Protein AF-A0A3A5VAP5-F1 (afdb_monomer_lite)

pLDDT: mean 75.83, std 18.58, range [23.97, 96.25]

Foldseek 3Di:
DDFDDDDQDAPDEDQALLQWDWDFDPFKIKIWGDDDDPVLVVVLVVLLVVLVVLLVQLVVLLVVLVVLLVCCVPDVCPPAPDDWDAALQGQTWAWDDKDKDWFDFWWDDDQKIWTHHPPDIWIKGWDDDPQWIWIWIQDPVRQIDIFIWGFPVSADSNDFLVSLEDAPVVVVDDPCRVVGGPPPDTDIDTDQQWPPNQTWTWTHYNDRPQKTWTWGTHSTMIMTTITHRPPRCHVVSNVVSVVSSVVSVVSVVVSDLSQMWMWMQGDVQRKIKTASPDPPDPRGIDMFGQWDLQQWEKEWDWDWDWDQDDDDDRDIDIDIFIFIWIWTDTPNDIRTHYTHGDDYDDFVPRPSQVSSCVSSVHPTHHYDYDPDPPDDDDPDPPDDDDDDDDDDDDDYDDDDDD

Sequence (402 aa):
MLRPTKPQGTLFQVHGSDELQVVSSPDRVVIKGSSFAWGDVLFFLPFVAFGLLFIGVGLGGSAVGAYEWWMAGEEHCISSDDEPLFTGDGTAHCLDYNSERTFERLEASEDRFRYSNGDVINHFRWSAEGEYIVVAEIQQDGYVNCEFYRLASTLPAAWSTEDLTYPYIWSASPSWCSDAGLGNDEEFTSTESAPFDGERLYRVFDSNYGDVYYLEFTNTTVTDRSYLVDANDGLMGVLFPLIFSGAGVFLLRAVGDFRNFQLTLNRPSNSIQWHKAFAGTRFSGWNWEDADLNTFKVKRTSEEVWYSGHHDDDSGYYETRWGDRLSVDVGGAEQALVFFIGPSLNVHQDPFLVDLAQALGIDAVVRIESEGEHKMPPVVSEDEKSKGDDTTHSFWSIDGAE

Radius of gyration: 39.45 Å; chains: 1; bounding box: 74×73×101 Å

Secondary structure (DSSP, 8-state):
--PPPPP-S-SEEES-GGGEEEEE-SSEEEEEESP--HHHHHHHHHHHHHHHHHHHHHHHHHHHHHHHHHHTTT-S-SS--SPPEEPTT--EEEEEEEEEEE-SEEEE-SSEEEEEETTEEEEEEEEEETTEEEEEEE-TTS-EEEEEEEEGGGS-TT--GGGGB-TTGGGG--THHHH----TT---EE--SPGGGG-EEEE-BSS--S-EEEEEE-SSEEEEEEEE----SHHHHHHHHHHHHHHHHHHHHHS---SPPEEEEETTTTEEEEE---TT-TTSEEEE-SEEEEEEEEEEEEEEEEEPPSSS----EEEEEEEEEEEEEETTEEEEEEEEESSPP-TTT-HHHHHHHHHHT-S-PEEE--S----PPP---S--------------------

Structure (mmCIF, N/CA/C/O backbone):
data_AF-A0A3A5VAP5-F1
#
_entry.id   AF-A0A3A5VAP5-F1
#
loop_
_atom_site.group_PDB
_atom_site.id
_atom_site.type_symbol
_atom_site.label_atom_id
_atom_site.label_alt_id
_atom_site.label_comp_id
_atom_site.label_asym_id
_atom_site.label_entity_id
_atom_site.label_seq_id
_atom_site.pdbx_PDB_ins_code
_atom_site.Cartn_x
_atom_site.Cartn_y
_atom_site.Cartn_z
_atom_site.occupancy
_atom_site.B_iso_or_equiv
_atom_site.auth_seq_id
_atom_site.auth_comp_id
_atom_site.auth_asym_id
_atom_site.auth_atom_id
_atom_site.pdbx_PDB_model_num
ATOM 1 N N . MET A 1 1 ? 1.028 -14.780 -26.964 1.00 43.41 1 MET A N 1
ATOM 2 C CA . MET A 1 1 ? 2.430 -14.312 -26.896 1.00 43.41 1 MET A CA 1
ATOM 3 C C . MET A 1 1 ? 2.576 -13.181 -27.906 1.00 43.41 1 MET A C 1
ATOM 5 O O . MET A 1 1 ? 2.556 -13.450 -29.097 1.00 43.41 1 MET A O 1
ATOM 9 N N . LEU A 1 2 ? 2.586 -11.926 -27.451 1.00 40.84 2 LEU A N 1
ATOM 10 C CA . LEU A 1 2 ? 2.709 -10.749 -28.318 1.00 40.84 2 LEU A CA 1
ATOM 11 C C . LEU A 1 2 ? 4.197 -10.526 -28.607 1.00 40.84 2 LEU A C 1
ATOM 13 O O . LEU A 1 2 ? 4.959 -10.219 -27.694 1.00 40.84 2 LEU A O 1
ATOM 17 N N . ARG A 1 3 ? 4.631 -10.733 -29.852 1.00 49.75 3 ARG A N 1
ATOM 18 C CA . ARG A 1 3 ? 5.928 -10.235 -30.318 1.00 49.75 3 ARG A CA 1
ATOM 19 C C . ARG A 1 3 ? 5.634 -8.891 -30.981 1.00 49.75 3 ARG A C 1
ATOM 21 O O . ARG A 1 3 ? 4.828 -8.891 -31.911 1.00 49.75 3 ARG A O 1
ATOM 28 N N . PRO A 1 4 ? 6.202 -7.772 -30.506 1.00 58.94 4 PRO A N 1
ATOM 29 C CA . PRO A 1 4 ? 6.000 -6.498 -31.177 1.00 58.94 4 PRO A CA 1
ATOM 30 C C . PRO A 1 4 ? 6.453 -6.604 -32.643 1.00 58.94 4 PRO A C 1
ATOM 32 O O . PRO A 1 4 ? 7.238 -7.485 -33.012 1.00 58.94 4 PRO A O 1
ATOM 35 N N . THR A 1 5 ? 5.927 -5.750 -33.505 1.00 67.25 5 THR A N 1
ATOM 36 C CA . THR A 1 5 ? 6.398 -5.659 -34.888 1.00 67.25 5 THR A CA 1
ATOM 37 C C . THR A 1 5 ? 7.769 -4.989 -34.922 1.00 67.25 5 THR A C 1
ATOM 39 O O . THR A 1 5 ? 8.044 -4.105 -34.110 1.00 67.25 5 THR A O 1
ATOM 42 N N . LYS A 1 6 ? 8.629 -5.395 -35.869 1.00 76.50 6 LYS A N 1
ATOM 43 C CA . LYS A 1 6 ? 9.883 -4.675 -36.137 1.00 76.50 6 LYS A CA 1
ATOM 44 C C . LYS A 1 6 ? 9.560 -3.196 -36.414 1.00 76.50 6 LYS A C 1
ATOM 46 O O . LYS A 1 6 ? 8.587 -2.937 -37.128 1.00 76.50 6 LYS A O 1
ATOM 51 N N . PRO A 1 7 ? 10.330 -2.244 -35.865 1.00 75.56 7 PRO A N 1
ATOM 52 C CA . PRO A 1 7 ? 10.096 -0.828 -36.104 1.00 75.56 7 PRO A CA 1
ATOM 53 C C . PRO A 1 7 ? 10.313 -0.512 -37.586 1.00 75.56 7 PRO A C 1
ATOM 55 O O . PRO A 1 7 ? 11.296 -0.947 -38.177 1.00 75.56 7 PRO A O 1
ATOM 58 N N . GLN A 1 8 ? 9.374 0.228 -38.174 1.00 71.75 8 GLN A N 1
ATOM 59 C CA . GLN A 1 8 ? 9.443 0.677 -39.571 1.00 71.75 8 GLN A CA 1
ATOM 60 C C . GLN A 1 8 ? 10.010 2.102 -39.707 1.00 71.75 8 GLN A C 1
ATOM 62 O O . GLN A 1 8 ? 10.369 2.514 -40.804 1.00 71.75 8 GLN A O 1
ATOM 67 N N . GLY A 1 9 ? 10.086 2.851 -38.601 1.00 78.81 9 GLY A N 1
ATOM 68 C CA . GLY A 1 9 ? 10.675 4.190 -38.543 1.00 78.81 9 GLY A CA 1
ATOM 69 C C . GLY A 1 9 ? 12.148 4.181 -38.133 1.00 78.81 9 GLY A C 1
ATOM 70 O O . GLY A 1 9 ? 12.756 3.123 -37.958 1.00 78.81 9 GLY A O 1
ATOM 71 N N . THR A 1 10 ? 12.706 5.379 -37.965 1.00 82.12 10 THR A N 1
ATOM 72 C CA . THR A 1 10 ? 14.069 5.594 -37.470 1.00 82.12 10 THR A CA 1
ATOM 73 C C . THR A 1 10 ? 14.274 4.924 -36.109 1.00 82.12 10 THR A C 1
ATOM 75 O O . THR A 1 10 ? 13.439 5.053 -35.215 1.00 82.12 10 THR A O 1
ATOM 78 N N . LEU A 1 11 ? 15.390 4.204 -35.940 1.00 81.19 11 LEU A N 1
ATOM 79 C CA . LEU A 1 11 ? 15.678 3.473 -34.700 1.00 81.19 11 LEU A CA 1
ATOM 80 C C . LEU A 1 11 ? 16.108 4.390 -33.550 1.00 81.19 11 LEU A C 1
ATOM 82 O O . LEU A 1 11 ? 15.848 4.059 -32.394 1.00 81.19 11 LEU A O 1
ATOM 86 N N . PHE A 1 12 ? 16.776 5.508 -33.844 1.00 80.50 12 PHE A N 1
ATOM 87 C CA . PHE A 1 12 ? 17.117 6.534 -32.856 1.00 80.50 12 PHE A CA 1
ATOM 88 C C . PHE A 1 12 ? 17.338 7.920 -33.483 1.00 80.50 12 PHE A C 1
ATOM 90 O O . PHE A 1 12 ? 17.733 8.045 -34.644 1.00 80.50 12 PHE A O 1
ATOM 97 N N . GLN A 1 13 ? 17.081 8.958 -32.688 1.00 83.94 13 GLN A N 1
ATOM 98 C CA . GLN A 1 13 ? 17.232 10.371 -33.043 1.00 83.94 13 GLN A CA 1
ATOM 99 C C . GLN A 1 13 ? 18.376 10.970 -32.214 1.00 83.94 13 GLN A C 1
ATOM 101 O O . GLN A 1 13 ? 18.494 10.649 -31.032 1.00 83.94 13 GLN A O 1
ATOM 106 N N . VAL A 1 14 ? 19.218 11.798 -32.831 1.00 84.94 14 VAL A N 1
ATOM 107 C CA . VAL A 1 14 ? 20.373 12.460 -32.192 1.00 84.94 14 VAL A CA 1
ATOM 108 C C . VAL A 1 14 ? 20.448 13.922 -32.623 1.00 84.94 14 VAL A C 1
ATOM 110 O O . VAL A 1 14 ? 20.036 14.251 -33.739 1.00 84.94 14 VAL A O 1
ATOM 113 N N . HIS A 1 15 ? 20.975 14.803 -31.769 1.00 82.44 15 HIS A N 1
ATOM 114 C CA . HIS A 1 15 ? 21.126 16.228 -32.108 1.00 82.44 15 HIS A CA 1
ATOM 115 C C . HIS A 1 15 ? 22.382 16.521 -32.934 1.00 82.44 15 HIS A C 1
ATOM 117 O O . HIS A 1 15 ? 22.456 17.552 -33.602 1.00 82.44 15 HIS A O 1
ATOM 123 N N . GLY A 1 16 ? 23.348 15.605 -32.929 1.00 80.81 16 GLY A N 1
ATOM 124 C CA . GLY A 1 16 ? 24.599 15.738 -33.659 1.00 80.81 16 GLY A CA 1
ATOM 125 C C . GLY A 1 16 ? 25.236 14.386 -33.953 1.00 80.81 16 GLY A C 1
ATOM 126 O O . GLY A 1 16 ? 24.909 13.367 -33.346 1.00 80.81 16 GLY A O 1
ATOM 127 N N . SER A 1 17 ? 26.132 14.355 -34.936 1.00 83.44 17 SER A N 1
ATOM 128 C CA . SER A 1 17 ? 26.886 13.150 -35.292 1.00 83.44 17 SER A CA 1
ATOM 129 C C . SER A 1 17 ? 27.997 12.823 -34.285 1.00 83.44 17 SER A C 1
ATOM 131 O O . SER A 1 17 ? 28.418 11.674 -34.178 1.00 83.44 17 SER A O 1
ATOM 133 N N . ASP A 1 18 ? 28.413 13.807 -33.489 1.00 80.88 18 ASP A N 1
ATOM 134 C CA . ASP A 1 18 ? 29.345 13.704 -32.362 1.00 80.88 18 ASP A CA 1
ATOM 135 C C . ASP A 1 18 ? 28.763 12.953 -31.150 1.00 80.88 18 ASP A C 1
ATOM 137 O O . ASP A 1 18 ? 29.506 12.440 -30.304 1.00 80.88 18 ASP A O 1
ATOM 141 N N . GLU A 1 19 ? 27.440 12.790 -31.103 1.00 80.00 19 GLU A N 1
ATOM 142 C CA . GLU A 1 19 ? 26.751 11.915 -30.149 1.00 80.00 19 GLU A CA 1
ATOM 143 C C . GLU A 1 19 ? 26.947 10.424 -30.466 1.00 80.00 19 GLU A C 1
ATOM 145 O O . GLU A 1 19 ? 26.514 9.567 -29.697 1.00 80.00 19 GLU A O 1
ATOM 150 N N . LEU A 1 20 ? 27.607 10.077 -31.579 1.00 85.12 20 LEU A N 1
ATOM 151 C CA . LEU A 1 20 ? 27.824 8.701 -32.021 1.00 85.12 20 LEU A CA 1
ATOM 152 C C . LEU A 1 20 ? 29.306 8.345 -32.112 1.00 85.12 20 LEU A C 1
ATOM 154 O O . LEU A 1 20 ? 30.161 9.151 -32.461 1.00 85.12 20 LEU A O 1
ATOM 158 N N . GLN A 1 21 ? 29.607 7.078 -31.843 1.00 86.88 21 GLN A N 1
ATOM 159 C CA . GLN A 1 21 ? 30.927 6.491 -32.048 1.00 86.88 21 GLN A CA 1
ATOM 160 C C . GLN A 1 21 ? 30.824 5.214 -32.870 1.00 86.88 21 GLN A C 1
ATOM 162 O O . GLN A 1 21 ? 29.978 4.352 -32.604 1.00 86.88 21 GLN A O 1
ATOM 167 N N . VAL A 1 22 ? 31.747 5.070 -33.820 1.00 88.06 22 VAL A N 1
ATOM 168 C CA . VAL A 1 22 ? 31.924 3.863 -34.627 1.00 88.06 22 VAL A CA 1
ATOM 169 C C . VAL A 1 22 ? 33.069 3.039 -34.044 1.00 88.06 22 VAL A C 1
ATOM 171 O O . VAL A 1 22 ? 34.197 3.502 -33.912 1.00 88.06 22 VAL A O 1
ATOM 174 N N . VAL A 1 23 ? 32.789 1.785 -33.699 1.00 86.56 23 VAL A N 1
ATOM 175 C CA . VAL A 1 23 ? 33.789 0.807 -33.265 1.00 86.56 23 VAL A CA 1
ATOM 176 C C . VAL A 1 23 ? 33.834 -0.311 -34.294 1.00 86.56 23 VAL A C 1
ATOM 178 O O . VAL A 1 23 ? 32.895 -1.096 -34.421 1.00 86.56 23 VAL A O 1
ATOM 181 N N . SER A 1 24 ? 34.932 -0.387 -35.040 1.00 87.38 24 SER A N 1
ATOM 182 C CA . SER A 1 24 ? 35.129 -1.403 -36.074 1.00 87.38 24 SER A CA 1
ATOM 183 C C . SER A 1 24 ? 35.936 -2.588 -35.545 1.00 87.38 24 SER A C 1
ATOM 185 O O . SER A 1 24 ? 36.912 -2.431 -34.813 1.00 87.38 24 SER A O 1
ATOM 187 N N . SER A 1 25 ? 35.539 -3.789 -35.947 1.00 86.94 25 SER A N 1
ATOM 188 C CA . SER A 1 25 ? 36.269 -5.043 -35.745 1.00 86.94 25 SER A CA 1
ATOM 189 C C . SER A 1 25 ? 36.248 -5.859 -37.048 1.00 86.94 25 SER A C 1
ATOM 191 O O . SER A 1 25 ? 35.543 -5.471 -37.983 1.00 86.94 25 SER A O 1
ATOM 193 N N . PRO A 1 26 ? 37.035 -6.943 -37.192 1.00 83.12 26 PRO A N 1
ATOM 194 C CA . PRO A 1 26 ? 37.157 -7.665 -38.466 1.00 83.12 26 PRO A CA 1
ATOM 195 C C . PRO A 1 26 ? 35.832 -8.218 -39.017 1.00 83.12 26 PRO A C 1
ATOM 197 O O . PRO A 1 26 ? 35.635 -8.271 -40.228 1.00 83.12 26 PRO A O 1
ATOM 200 N N . ASP A 1 27 ? 34.907 -8.580 -38.138 1.00 86.94 27 ASP A N 1
ATOM 201 C CA . ASP A 1 27 ? 33.638 -9.242 -38.442 1.00 86.94 27 ASP A CA 1
ATOM 202 C C . ASP A 1 27 ? 32.409 -8.331 -38.288 1.00 86.94 27 ASP A C 1
ATOM 204 O O . ASP A 1 27 ? 31.347 -8.622 -38.841 1.00 86.94 27 ASP A O 1
ATOM 208 N N . ARG A 1 28 ? 32.532 -7.205 -37.580 1.00 89.56 28 ARG A N 1
ATOM 209 C CA . ARG A 1 28 ? 31.395 -6.316 -37.303 1.00 89.56 28 ARG A CA 1
ATOM 210 C C . ARG A 1 28 ? 31.787 -4.857 -37.113 1.00 89.56 28 ARG A C 1
ATOM 212 O O . ARG A 1 28 ? 32.888 -4.549 -36.651 1.00 89.56 28 ARG A O 1
ATOM 219 N N . VAL A 1 29 ? 30.838 -3.973 -37.399 1.00 89.25 29 VAL A N 1
ATOM 220 C CA . VAL A 1 29 ? 30.882 -2.541 -37.075 1.00 89.25 29 VAL A CA 1
ATOM 221 C C . VAL A 1 29 ? 29.818 -2.253 -36.028 1.00 89.25 29 VAL A C 1
ATOM 223 O O . VAL A 1 29 ? 28.680 -2.686 -36.164 1.00 89.25 29 VAL A O 1
ATOM 226 N N . VAL A 1 30 ? 30.182 -1.542 -34.969 1.00 87.31 30 VAL A N 1
ATOM 227 C CA . VAL A 1 30 ? 29.282 -1.199 -33.871 1.00 87.31 30 VAL A CA 1
ATOM 228 C C . VAL A 1 30 ? 29.122 0.312 -33.803 1.00 87.31 30 VAL A C 1
ATOM 230 O O . VAL A 1 30 ? 30.107 1.022 -33.632 1.00 87.31 30 VAL A O 1
ATOM 233 N N . ILE A 1 31 ? 27.883 0.788 -33.884 1.00 86.69 31 ILE A N 1
ATOM 234 C CA . ILE A 1 31 ? 27.505 2.181 -33.648 1.00 86.69 31 ILE A CA 1
ATOM 235 C C . ILE A 1 31 ? 26.885 2.265 -32.255 1.00 86.69 31 ILE A C 1
ATOM 237 O O . ILE A 1 31 ? 25.955 1.517 -31.938 1.00 86.69 31 ILE A O 1
ATOM 241 N N . LYS A 1 32 ? 27.410 3.153 -31.416 1.00 84.44 32 LYS A N 1
ATOM 242 C CA . LYS A 1 32 ? 26.934 3.378 -30.045 1.00 84.44 32 LYS A CA 1
ATOM 243 C C . LYS A 1 32 ? 26.958 4.866 -29.709 1.00 84.44 32 LYS A C 1
ATOM 245 O O . LYS A 1 32 ? 27.750 5.598 -30.297 1.00 84.44 32 LYS A O 1
ATOM 250 N N . GLY A 1 33 ? 26.149 5.288 -28.741 1.00 73.38 33 GLY A N 1
ATOM 251 C CA . GLY A 1 33 ? 26.220 6.651 -28.207 1.00 73.38 33 GLY A CA 1
ATOM 252 C C . GLY A 1 33 ? 27.614 6.976 -27.647 1.00 73.38 33 GLY A C 1
ATOM 253 O O . GLY A 1 33 ? 28.224 6.123 -26.982 1.00 73.38 33 GLY A O 1
ATOM 254 N N . SER A 1 34 ? 28.117 8.181 -27.925 1.00 64.88 34 SER A N 1
ATOM 255 C CA . SER A 1 34 ? 29.282 8.766 -27.262 1.00 64.88 34 SER A CA 1
ATOM 256 C C . SER A 1 34 ? 28.942 9.038 -25.783 1.00 64.88 34 SER A C 1
ATOM 258 O O . SER A 1 34 ? 27.793 8.954 -25.365 1.00 64.88 34 SER A O 1
ATOM 260 N N . SER A 1 35 ? 29.958 9.135 -24.929 1.00 55.06 35 SER A N 1
ATOM 261 C CA . SER A 1 35 ? 29.885 8.858 -23.484 1.00 55.06 35 SER A CA 1
ATOM 262 C C . SER A 1 35 ? 28.712 9.468 -22.695 1.00 55.06 35 SER A C 1
ATOM 264 O O . SER A 1 35 ? 28.424 10.653 -22.791 1.00 55.06 35 SER A O 1
ATOM 266 N N . PHE A 1 36 ? 28.185 8.636 -21.796 1.00 54.88 36 PHE A N 1
ATOM 267 C CA . PHE A 1 36 ? 27.316 8.911 -20.648 1.00 54.88 36 PHE A CA 1
ATOM 268 C C . PHE A 1 36 ? 27.623 10.240 -19.924 1.00 54.88 36 PHE A C 1
ATOM 270 O O . PHE A 1 36 ? 28.726 10.423 -19.397 1.00 54.88 36 PHE A O 1
ATOM 277 N N . ALA A 1 37 ? 26.651 11.156 -19.871 1.00 53.56 37 ALA A N 1
ATOM 278 C CA . ALA A 1 37 ? 26.779 12.423 -19.157 1.00 53.56 37 ALA A CA 1
ATOM 279 C C . ALA A 1 37 ? 26.602 12.206 -17.643 1.00 53.56 37 ALA A C 1
ATOM 281 O O . ALA A 1 37 ? 25.581 11.707 -17.181 1.00 53.56 37 ALA A O 1
ATOM 282 N N . TRP A 1 38 ? 27.580 12.625 -16.835 1.00 52.81 38 TRP A N 1
ATOM 283 C CA . TRP A 1 38 ? 27.494 12.571 -15.364 1.00 52.81 38 TRP A CA 1
ATOM 284 C C . TRP A 1 38 ? 26.296 13.346 -14.783 1.00 52.81 38 TRP A C 1
ATOM 286 O O . TRP A 1 38 ? 25.867 13.054 -13.666 1.00 52.81 38 TRP A O 1
ATOM 296 N N . GLY A 1 39 ? 25.759 14.313 -15.535 1.00 54.47 39 GLY A N 1
ATOM 297 C CA . GLY A 1 39 ? 24.556 15.063 -15.170 1.00 54.47 39 GLY A CA 1
ATOM 298 C C . GLY A 1 39 ? 23.318 14.177 -15.034 1.00 54.47 39 GLY A C 1
ATOM 299 O O . GLY A 1 39 ? 22.543 14.379 -14.103 1.00 54.47 39 GLY A O 1
ATOM 300 N N . ASP A 1 40 ? 23.200 13.138 -15.865 1.00 52.31 40 ASP A N 1
ATOM 301 C CA . ASP A 1 40 ? 22.069 12.213 -15.806 1.00 52.31 40 ASP A CA 1
ATOM 302 C C . ASP A 1 40 ? 22.093 11.453 -14.472 1.00 52.31 40 ASP A C 1
ATOM 304 O O . ASP A 1 40 ? 21.128 11.484 -13.719 1.00 52.31 40 ASP A O 1
ATOM 308 N N . VAL A 1 41 ? 23.232 10.883 -14.062 1.00 56.88 41 VAL A N 1
ATOM 309 C CA . VAL A 1 41 ? 23.338 10.163 -12.771 1.00 56.88 41 VAL A CA 1
ATOM 310 C C . VAL A 1 41 ? 22.940 11.015 -11.573 1.00 56.88 41 VAL A C 1
ATOM 312 O O . VAL A 1 41 ? 22.273 10.517 -10.665 1.00 56.88 41 VAL A O 1
ATOM 315 N N . LEU A 1 42 ? 23.356 12.281 -11.549 1.00 61.12 42 LEU A N 1
ATOM 316 C CA . LEU A 1 42 ? 23.036 13.186 -10.447 1.00 61.12 42 LEU A CA 1
ATOM 317 C C . LEU A 1 42 ? 21.541 13.514 -10.395 1.00 61.12 42 LEU A C 1
ATOM 319 O O . LEU A 1 42 ? 20.991 13.614 -9.300 1.00 61.12 42 LEU A O 1
ATOM 323 N N . PHE A 1 43 ? 20.880 13.613 -11.548 1.00 59.91 43 PHE A N 1
ATOM 324 C CA . PHE A 1 43 ? 19.439 13.838 -11.629 1.00 59.91 43 PHE A CA 1
ATOM 325 C C . PHE A 1 43 ? 18.628 12.642 -11.102 1.00 59.91 43 PHE A C 1
ATOM 327 O O . PHE A 1 43 ? 17.608 12.830 -10.440 1.00 59.91 43 PHE A O 1
ATOM 334 N N . PHE A 1 44 ? 19.095 11.408 -11.319 1.00 58.34 44 PHE A N 1
ATOM 335 C CA . PHE A 1 44 ? 18.352 10.199 -10.929 1.00 58.34 44 PHE A CA 1
ATOM 336 C C . PHE A 1 44 ? 18.684 9.660 -9.532 1.00 58.34 44 PHE A C 1
ATOM 338 O O . PHE A 1 44 ? 17.972 8.801 -9.008 1.00 58.34 44 PHE A O 1
ATOM 345 N N . LEU A 1 45 ? 19.727 10.187 -8.890 1.00 67.38 45 LEU A N 1
ATOM 346 C CA . LEU A 1 45 ? 20.159 9.806 -7.543 1.00 67.38 45 LEU A CA 1
ATOM 347 C C . LEU A 1 45 ? 19.033 9.886 -6.486 1.00 67.38 45 LEU A C 1
ATOM 349 O O . LEU A 1 45 ? 18.885 8.925 -5.725 1.00 67.38 45 LEU A O 1
ATOM 353 N N . PRO A 1 46 ? 18.184 10.937 -6.457 1.00 69.25 46 PRO A N 1
ATOM 354 C CA . PRO A 1 46 ? 17.034 10.994 -5.556 1.00 69.25 46 PRO A CA 1
ATOM 355 C C . PRO A 1 46 ? 16.064 9.834 -5.787 1.00 69.25 46 PRO A C 1
ATOM 357 O O . PRO A 1 46 ? 15.653 9.172 -4.841 1.00 69.25 46 PRO A O 1
ATOM 360 N N . PHE A 1 47 ? 15.752 9.520 -7.042 1.00 66.06 47 PHE A N 1
ATOM 361 C CA . PHE A 1 47 ? 14.814 8.455 -7.383 1.00 66.06 47 PHE A CA 1
ATOM 362 C C . PHE A 1 47 ? 15.350 7.057 -7.049 1.00 66.06 47 PHE A C 1
ATOM 364 O O . PHE A 1 47 ? 14.589 6.189 -6.623 1.00 66.06 47 PHE A O 1
ATOM 371 N N . VAL A 1 48 ? 16.663 6.840 -7.184 1.00 68.56 48 VAL A N 1
ATOM 372 C CA . VAL A 1 48 ? 17.319 5.607 -6.725 1.00 68.56 48 VAL A CA 1
ATOM 373 C C . VAL A 1 48 ? 17.239 5.483 -5.205 1.00 68.56 48 VAL A C 1
ATOM 375 O O . VAL A 1 48 ? 16.900 4.414 -4.695 1.00 68.56 48 VAL A O 1
ATOM 378 N N . ALA A 1 49 ? 17.500 6.572 -4.478 1.00 75.50 49 ALA A N 1
ATOM 379 C CA . ALA A 1 49 ? 17.382 6.597 -3.023 1.00 75.50 49 ALA A CA 1
ATOM 380 C C . ALA A 1 49 ? 15.941 6.311 -2.566 1.00 75.50 49 ALA A C 1
ATOM 382 O O . ALA A 1 49 ? 15.738 5.475 -1.686 1.00 75.50 49 ALA A O 1
ATOM 383 N N . PHE A 1 50 ? 14.942 6.921 -3.213 1.00 73.06 50 PHE A N 1
ATOM 384 C CA . PHE A 1 50 ? 13.531 6.636 -2.954 1.00 73.06 50 PHE A CA 1
ATOM 385 C C . PHE A 1 50 ? 13.183 5.175 -3.261 1.00 73.06 50 PHE A C 1
ATOM 387 O O . PHE A 1 50 ? 12.628 4.497 -2.403 1.00 73.06 50 PHE A O 1
ATOM 394 N N . GLY A 1 51 ? 13.560 4.643 -4.426 1.00 72.56 51 GLY A N 1
ATOM 395 C CA . GLY A 1 51 ? 13.287 3.247 -4.784 1.00 72.56 51 GLY A CA 1
ATOM 396 C C . GLY A 1 51 ? 13.876 2.240 -3.789 1.00 72.56 51 GLY A C 1
ATOM 397 O O . GLY A 1 51 ? 13.200 1.286 -3.404 1.00 72.56 51 GLY A O 1
ATOM 398 N N . LEU A 1 52 ? 15.103 2.475 -3.312 1.00 77.94 52 LEU A N 1
ATOM 399 C CA . LEU A 1 52 ? 15.730 1.656 -2.269 1.00 77.94 52 LEU A CA 1
ATOM 400 C C . LEU A 1 52 ? 15.023 1.780 -0.915 1.00 77.94 52 LEU A C 1
ATOM 402 O O . LEU A 1 52 ? 14.890 0.776 -0.218 1.00 77.94 52 LEU A O 1
ATOM 406 N N . LEU A 1 53 ? 14.543 2.973 -0.556 1.00 79.38 53 LEU A N 1
ATOM 407 C CA . LEU A 1 53 ? 13.761 3.187 0.661 1.00 79.38 53 LEU A CA 1
ATOM 408 C C . LEU A 1 53 ? 12.444 2.403 0.614 1.00 79.38 53 LEU A C 1
ATOM 410 O O . LEU A 1 53 ? 12.138 1.692 1.566 1.00 79.38 53 LEU A O 1
ATOM 414 N N . PHE A 1 54 ? 11.713 2.453 -0.503 1.00 74.50 54 PHE A N 1
ATOM 415 C CA . PHE A 1 54 ? 10.476 1.683 -0.684 1.00 74.50 54 PHE A CA 1
ATOM 416 C C . PHE A 1 54 ? 10.709 0.170 -0.583 1.00 74.50 54 PHE A C 1
ATOM 418 O O . PHE A 1 54 ? 9.930 -0.529 0.060 1.00 74.50 54 PHE A O 1
ATOM 425 N N . ILE A 1 55 ? 11.802 -0.337 -1.164 1.00 79.38 55 ILE A N 1
ATOM 426 C CA . ILE A 1 55 ? 12.186 -1.752 -1.044 1.00 79.38 55 ILE A CA 1
ATOM 427 C C . ILE A 1 55 ? 12.557 -2.101 0.401 1.00 79.38 55 ILE A C 1
ATOM 429 O O . ILE A 1 55 ? 12.145 -3.142 0.901 1.00 79.38 55 ILE A O 1
ATOM 433 N N . GLY A 1 56 ? 13.329 -1.249 1.078 1.00 76.38 56 GLY A N 1
ATOM 434 C CA . GLY A 1 56 ? 13.756 -1.481 2.457 1.00 76.38 56 GLY A CA 1
ATOM 435 C C . GLY A 1 56 ? 12.581 -1.518 3.432 1.00 76.38 56 GLY A C 1
ATOM 436 O O . GLY A 1 56 ? 12.461 -2.462 4.208 1.00 76.38 56 GLY A O 1
ATOM 437 N N . VAL A 1 57 ? 11.690 -0.527 3.349 1.00 77.00 57 VAL A N 1
ATOM 438 C CA . VAL A 1 57 ? 10.474 -0.459 4.172 1.00 77.00 57 VAL A CA 1
ATOM 439 C C . VAL A 1 57 ? 9.550 -1.631 3.861 1.00 77.00 57 VAL A C 1
ATOM 441 O O . VAL A 1 57 ? 9.051 -2.271 4.781 1.00 77.00 57 VAL A O 1
ATOM 444 N N . GLY A 1 58 ? 9.362 -1.959 2.582 1.00 77.44 58 GLY A N 1
ATOM 445 C CA . GLY A 1 58 ? 8.477 -3.046 2.190 1.00 77.44 58 GLY A CA 1
ATOM 446 C C . GLY A 1 58 ? 8.986 -4.425 2.625 1.00 77.44 58 GLY A C 1
ATOM 447 O O . GLY A 1 58 ? 8.239 -5.183 3.231 1.00 77.44 58 GLY A O 1
ATOM 448 N N . LEU A 1 59 ? 10.268 -4.740 2.408 1.00 78.69 59 LEU A N 1
ATOM 449 C CA . LEU A 1 59 ? 10.857 -6.003 2.874 1.00 78.69 59 LEU A CA 1
ATOM 450 C C . LEU A 1 59 ? 10.906 -6.094 4.404 1.00 78.69 59 LEU A C 1
ATOM 452 O O . LEU A 1 59 ? 10.667 -7.169 4.952 1.00 78.69 59 LEU A O 1
ATOM 456 N N . GLY A 1 60 ? 11.202 -4.983 5.085 1.00 76.81 60 GLY A N 1
ATOM 457 C CA . GLY A 1 60 ? 11.174 -4.907 6.545 1.00 76.81 60 GLY A CA 1
ATOM 458 C C . GLY A 1 60 ? 9.777 -5.173 7.102 1.00 76.81 60 GLY A C 1
ATOM 459 O O . GLY A 1 60 ? 9.622 -6.042 7.954 1.00 76.81 60 GLY A O 1
ATOM 460 N N . GLY A 1 61 ? 8.758 -4.499 6.560 1.00 75.81 61 GLY A N 1
ATOM 461 C CA . GLY A 1 61 ? 7.358 -4.709 6.935 1.00 75.81 61 GLY A CA 1
ATOM 462 C C . GLY A 1 61 ? 6.885 -6.138 6.668 1.00 75.81 61 GLY A C 1
ATOM 463 O O . GLY A 1 61 ? 6.302 -6.758 7.548 1.00 75.81 61 GLY A O 1
ATOM 464 N N . SER A 1 62 ? 7.219 -6.719 5.508 1.00 75.00 62 SER A N 1
ATOM 465 C CA . SER A 1 62 ? 6.883 -8.119 5.211 1.00 75.00 62 SER A CA 1
ATOM 466 C C . SER A 1 62 ? 7.544 -9.111 6.168 1.00 75.00 62 SER A C 1
ATOM 468 O O . SER A 1 62 ? 6.953 -10.147 6.455 1.00 75.00 62 SER A O 1
ATOM 470 N N . ALA A 1 63 ? 8.764 -8.838 6.639 1.00 76.19 63 ALA A N 1
ATOM 471 C CA . ALA A 1 63 ? 9.439 -9.698 7.607 1.00 76.19 63 ALA A CA 1
ATOM 472 C C . ALA A 1 63 ? 8.775 -9.632 8.990 1.00 76.19 63 ALA A C 1
ATOM 474 O O . ALA A 1 63 ? 8.620 -10.673 9.623 1.00 76.19 63 ALA A O 1
ATOM 475 N N . VAL A 1 64 ? 8.357 -8.437 9.424 1.00 72.94 64 VAL A N 1
ATOM 476 C CA . VAL A 1 64 ? 7.594 -8.244 10.668 1.00 72.94 64 VAL A CA 1
ATOM 477 C C . VAL A 1 64 ? 6.235 -8.938 10.571 1.00 72.94 64 VAL A C 1
ATOM 479 O O . VAL A 1 64 ? 5.966 -9.819 11.377 1.00 72.94 64 VAL A O 1
ATOM 482 N N . GLY A 1 65 ? 5.454 -8.677 9.519 1.00 68.69 65 GLY A N 1
ATOM 483 C CA . GLY A 1 65 ? 4.147 -9.319 9.342 1.00 68.69 65 GLY A CA 1
ATOM 484 C C . GLY A 1 65 ? 4.229 -10.842 9.168 1.00 68.69 65 GLY A C 1
ATOM 485 O O . GLY A 1 65 ? 3.346 -11.571 9.604 1.00 68.69 65 GLY A O 1
ATOM 486 N N . ALA A 1 66 ? 5.303 -11.372 8.571 1.00 69.62 66 ALA A N 1
ATOM 487 C CA . ALA A 1 66 ? 5.516 -12.821 8.502 1.00 69.62 66 ALA A CA 1
ATOM 488 C C . ALA A 1 66 ? 5.889 -13.432 9.863 1.00 69.62 66 ALA A C 1
ATOM 490 O O . ALA A 1 66 ? 5.541 -14.582 10.128 1.00 69.62 66 ALA A O 1
ATOM 491 N N . TYR A 1 67 ? 6.613 -12.687 10.701 1.00 71.06 67 TYR A N 1
ATOM 492 C CA . TYR A 1 67 ? 6.942 -13.098 12.062 1.00 71.06 67 TYR A CA 1
ATOM 493 C C . TYR A 1 67 ? 5.699 -13.092 12.955 1.00 71.06 67 TYR A C 1
ATOM 495 O O . TYR A 1 67 ? 5.431 -14.089 13.620 1.00 71.06 67 TYR A O 1
ATOM 503 N N . GLU A 1 68 ? 4.908 -12.024 12.905 1.00 65.62 68 GLU A N 1
ATOM 504 C CA . GLU A 1 68 ? 3.622 -11.938 13.602 1.00 65.62 68 GLU A CA 1
ATOM 505 C C . GLU A 1 68 ? 2.685 -13.067 13.138 1.00 65.62 68 GLU A C 1
ATOM 507 O O . GLU A 1 68 ? 2.123 -13.787 13.958 1.00 65.62 68 GLU A O 1
ATOM 512 N N . TRP A 1 69 ? 2.637 -13.361 11.834 1.00 65.06 69 TRP A N 1
ATOM 513 C CA . TRP A 1 69 ? 1.811 -14.455 11.314 1.00 65.06 69 TRP A CA 1
ATOM 514 C C . TRP A 1 69 ? 2.238 -15.832 11.802 1.00 65.06 69 TRP A C 1
ATOM 516 O O . TRP A 1 69 ? 1.397 -16.688 12.073 1.00 65.06 69 TRP A O 1
ATOM 526 N N . TRP A 1 70 ? 3.546 -16.056 11.907 1.00 65.44 70 TRP A N 1
ATOM 527 C CA . TRP A 1 70 ? 4.083 -17.289 12.462 1.00 65.44 70 TRP A CA 1
ATOM 528 C C . TRP A 1 70 ? 3.685 -17.441 13.932 1.00 65.44 70 TRP A C 1
ATOM 530 O O . TRP A 1 70 ? 3.227 -18.508 14.338 1.00 65.44 70 TRP A O 1
ATOM 540 N N . MET A 1 71 ? 3.867 -16.384 14.724 1.00 63.03 71 MET A N 1
ATOM 541 C CA . MET A 1 71 ? 3.631 -16.405 16.168 1.00 63.03 71 MET A CA 1
ATOM 542 C C . MET A 1 71 ? 2.138 -16.490 16.519 1.00 63.03 71 MET A C 1
ATOM 544 O O . MET A 1 71 ? 1.795 -17.089 17.536 1.00 63.03 71 MET A O 1
ATOM 548 N N . ALA A 1 72 ? 1.247 -16.018 15.639 1.00 59.81 72 ALA A N 1
ATOM 549 C CA . ALA A 1 72 ? -0.208 -16.057 15.840 1.00 59.81 72 ALA A CA 1
ATOM 550 C C . ALA A 1 72 ? -0.764 -17.491 15.895 1.00 59.81 72 ALA A C 1
ATOM 552 O O . ALA A 1 72 ? -1.855 -17.736 16.403 1.00 59.81 72 ALA A O 1
ATOM 553 N N . GLY A 1 73 ? -0.014 -18.466 15.366 1.00 59.62 73 GLY A N 1
ATOM 554 C CA . GLY A 1 73 ? -0.348 -19.884 15.490 1.00 59.62 73 GLY A CA 1
ATOM 555 C C . GLY A 1 73 ? -0.085 -20.475 16.882 1.00 59.62 73 GLY A C 1
ATOM 556 O O . GLY A 1 73 ? -0.571 -21.571 17.162 1.00 59.62 73 GLY A O 1
ATOM 557 N N . GLU A 1 74 ? 0.680 -19.786 17.735 1.00 61.75 74 GLU A N 1
ATOM 558 C CA . GLU A 1 74 ? 1.079 -20.246 19.073 1.00 61.75 74 GLU A CA 1
ATOM 559 C C . GLU A 1 74 ? 0.497 -19.364 20.196 1.00 6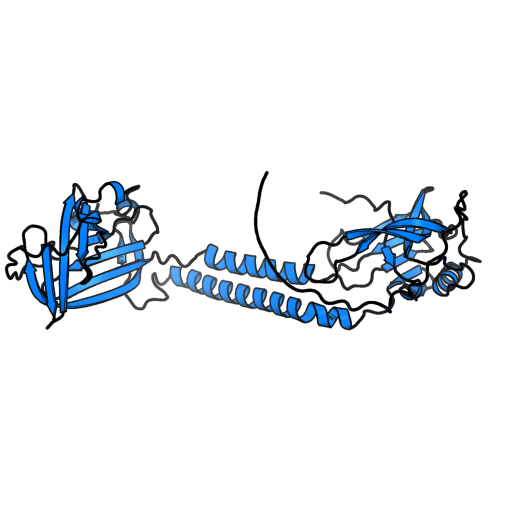1.75 74 GLU A C 1
ATOM 561 O O . GLU A 1 74 ? 0.050 -19.898 21.213 1.00 61.75 74 GLU A O 1
ATOM 566 N N . GLU A 1 75 ? 0.426 -18.044 19.996 1.00 64.94 75 GLU A N 1
ATOM 567 C CA . GLU A 1 75 ? -0.143 -17.063 20.930 1.00 64.94 75 GLU A CA 1
ATOM 568 C C . GLU A 1 75 ? -1.203 -16.218 20.206 1.00 64.94 75 GLU A C 1
ATOM 570 O O . GLU A 1 75 ? -0.942 -15.680 19.136 1.00 64.94 75 GLU A O 1
ATOM 575 N N . HIS A 1 76 ? -2.412 -16.111 20.772 1.00 62.97 76 HIS A N 1
ATOM 576 C CA . HIS A 1 76 ? -3.529 -15.419 20.110 1.00 62.97 76 HIS A CA 1
ATOM 577 C C . HIS A 1 76 ? -3.340 -13.892 20.079 1.00 62.97 76 HIS A C 1
ATOM 579 O O . HIS A 1 76 ? -3.886 -13.252 19.194 1.00 62.97 76 HIS A O 1
ATOM 585 N N . CYS A 1 77 ? -2.561 -13.336 21.018 1.00 71.69 77 CYS A N 1
ATOM 586 C CA . CYS A 1 77 ? -2.242 -11.912 21.131 1.00 71.69 77 CYS A CA 1
ATOM 587 C C . CYS A 1 77 ? -0.731 -11.752 21.311 1.00 71.69 77 CYS A C 1
ATOM 589 O O . CYS A 1 77 ? -0.218 -11.952 22.405 1.00 71.69 77 CYS A O 1
ATOM 591 N N . ILE A 1 78 ? -0.001 -11.439 20.240 1.00 63.09 78 ILE A N 1
ATOM 592 C CA . ILE A 1 78 ? 1.478 -11.390 20.268 1.00 63.09 78 ILE A CA 1
ATOM 593 C C . ILE A 1 78 ? 1.976 -10.035 20.782 1.00 63.09 78 ILE A C 1
ATOM 595 O O . ILE A 1 78 ? 3.054 -9.933 21.365 1.00 63.09 78 ILE A O 1
ATOM 599 N N . SER A 1 79 ? 1.208 -8.974 20.530 1.00 59.38 79 SER A N 1
ATOM 600 C CA . SER A 1 79 ? 1.568 -7.589 20.852 1.00 59.38 79 SER A CA 1
ATOM 601 C C . SER A 1 79 ? 0.944 -7.071 22.148 1.00 59.38 79 SER A C 1
ATOM 603 O O . SER A 1 79 ? 1.186 -5.921 22.512 1.00 59.38 79 SER A O 1
ATOM 605 N N . SER A 1 80 ? 0.147 -7.891 22.833 1.00 62.06 80 SER A N 1
ATOM 606 C CA . SER A 1 80 ? -0.560 -7.521 24.055 1.00 62.06 80 SER A CA 1
ATOM 607 C C . SER A 1 80 ? -0.294 -8.569 25.130 1.00 62.06 80 SER A C 1
ATOM 609 O O . SER A 1 80 ? -0.550 -9.750 24.914 1.00 62.06 80 SER A O 1
ATOM 611 N N . ASP A 1 81 ? 0.221 -8.133 26.284 1.00 61.44 81 ASP A N 1
ATOM 612 C CA . ASP A 1 81 ? 0.411 -8.988 27.468 1.00 61.44 81 ASP A CA 1
ATOM 613 C C . ASP A 1 81 ? -0.936 -9.360 28.136 1.00 61.44 81 ASP A C 1
ATOM 615 O O . ASP A 1 81 ? -0.963 -10.107 29.118 1.00 61.44 81 ASP A O 1
ATOM 619 N N . ASP A 1 82 ? -2.053 -8.817 27.641 1.00 69.12 82 ASP A N 1
ATOM 620 C CA . ASP A 1 82 ? -3.381 -8.980 28.221 1.00 69.12 82 ASP A CA 1
ATOM 621 C C . ASP A 1 82 ? -4.115 -10.230 27.708 1.00 69.12 82 ASP A C 1
ATOM 623 O O . ASP A 1 82 ? -3.927 -10.697 26.583 1.00 69.12 82 ASP A O 1
ATOM 627 N N . GLU A 1 83 ? -4.994 -10.783 28.551 1.00 75.75 83 GLU A N 1
ATOM 628 C CA . GLU A 1 83 ? -5.759 -11.984 28.209 1.00 75.75 83 GLU A CA 1
ATOM 629 C C . GLU A 1 83 ? -6.718 -11.732 27.025 1.00 75.75 83 GLU A C 1
ATOM 631 O O . GLU A 1 83 ? -7.471 -10.747 27.040 1.00 75.75 83 GLU A O 1
ATOM 636 N N . PRO A 1 84 ? -6.755 -12.635 26.023 1.00 82.88 84 PRO A N 1
ATOM 637 C CA . PRO A 1 84 ? -7.683 -12.525 24.906 1.00 82.88 84 PRO A CA 1
ATOM 638 C C . PRO A 1 84 ? -9.136 -12.630 25.373 1.00 82.88 84 PRO A C 1
ATOM 640 O O . PRO A 1 84 ? -9.490 -13.454 26.223 1.00 82.88 84 PRO A O 1
ATOM 643 N N . LEU A 1 85 ? -10.006 -11.844 24.745 1.00 86.62 85 LEU A N 1
ATOM 644 C CA . LEU A 1 85 ? -11.445 -12.028 24.838 1.00 86.62 85 LEU A CA 1
ATOM 645 C C . LEU A 1 85 ? -11.877 -13.087 23.822 1.00 86.62 85 LEU A C 1
ATOM 647 O O . LEU A 1 85 ? -11.659 -12.921 22.626 1.00 86.62 85 LEU A O 1
ATOM 651 N N . PHE A 1 86 ? -12.539 -14.143 24.287 1.00 87.12 86 PHE A N 1
ATOM 652 C CA . PHE A 1 86 ? -13.149 -15.136 23.406 1.00 87.12 86 PHE A CA 1
ATOM 653 C C . PHE A 1 86 ? -14.636 -14.841 23.204 1.00 87.12 86 PHE A C 1
ATOM 655 O O . PHE A 1 86 ? -15.390 -14.708 24.174 1.00 87.12 86 PHE A O 1
ATOM 662 N N . THR A 1 87 ? -15.059 -14.773 21.947 1.00 87.81 87 THR A N 1
ATOM 663 C CA . THR A 1 87 ? -16.472 -14.782 21.548 1.00 87.81 87 THR A CA 1
ATOM 664 C C . THR A 1 87 ? -17.080 -16.174 21.734 1.00 87.81 87 THR A C 1
ATOM 666 O O . THR A 1 87 ? -16.381 -17.165 21.969 1.00 87.81 87 THR A O 1
ATOM 669 N N . GLY A 1 88 ? -18.408 -16.277 21.633 1.00 85.31 88 GLY A N 1
ATOM 670 C CA . GLY A 1 88 ? -19.112 -17.552 21.786 1.00 85.31 88 GLY A CA 1
ATOM 671 C C . GLY A 1 88 ? -18.762 -18.587 20.710 1.00 85.31 88 GLY A C 1
ATOM 672 O O . GLY A 1 88 ? -18.831 -19.789 20.970 1.00 85.31 88 GLY A O 1
ATOM 673 N N . ASP A 1 89 ? -18.370 -18.145 19.514 1.00 85.19 89 ASP A N 1
ATOM 674 C CA . ASP A 1 89 ? -17.886 -19.010 18.431 1.00 85.19 89 ASP A CA 1
ATOM 675 C C . ASP A 1 89 ? -16.416 -19.459 18.593 1.00 85.19 89 ASP A C 1
ATOM 677 O O . ASP A 1 89 ? -15.937 -20.296 17.823 1.00 85.19 89 ASP A O 1
ATOM 681 N N . GLY A 1 90 ? -15.721 -18.968 19.627 1.00 82.50 90 GLY A N 1
ATOM 682 C CA . GLY A 1 90 ? -14.330 -19.297 19.935 1.00 82.50 90 GLY A CA 1
ATOM 683 C C . GLY A 1 90 ? -13.294 -18.415 19.238 1.00 82.50 90 GLY A C 1
ATOM 684 O O . GLY A 1 90 ? -12.102 -18.697 19.363 1.00 82.50 90 GLY A O 1
ATOM 685 N N . THR A 1 91 ? -13.713 -17.363 18.532 1.00 83.19 91 THR A N 1
ATOM 686 C CA . THR A 1 91 ? -12.795 -16.360 17.976 1.00 83.19 91 THR A CA 1
ATOM 687 C C . THR A 1 91 ? -12.134 -15.573 19.107 1.00 83.19 91 THR A C 1
ATOM 689 O O . THR A 1 91 ? -12.786 -15.162 20.067 1.00 83.19 91 THR A O 1
ATOM 692 N N . ALA A 1 92 ? -10.817 -15.396 19.022 1.00 83.62 92 ALA A N 1
ATOM 693 C CA . ALA A 1 92 ? -10.054 -14.612 19.984 1.00 83.62 92 ALA A CA 1
ATOM 694 C C . ALA A 1 92 ? -9.924 -13.166 19.503 1.00 83.62 92 ALA A C 1
ATOM 696 O O . ALA A 1 92 ? -9.661 -12.915 18.328 1.00 83.62 92 ALA A O 1
ATOM 697 N N . HIS A 1 93 ? -10.075 -12.231 20.431 1.00 85.00 93 HIS A N 1
ATOM 698 C CA . HIS A 1 93 ? -9.872 -10.809 20.217 1.00 85.00 93 HIS A CA 1
ATOM 699 C C . HIS A 1 93 ? -8.859 -10.290 21.229 1.00 85.00 93 HIS A C 1
ATOM 701 O O . HIS A 1 93 ? -8.899 -10.665 22.405 1.00 85.00 93 HIS A O 1
ATOM 707 N N . CYS A 1 94 ? -7.975 -9.407 20.787 1.00 83.81 94 CYS A N 1
ATOM 708 C CA . CYS A 1 94 ? -6.883 -8.901 21.606 1.00 83.81 94 CYS A CA 1
ATOM 709 C C . CYS A 1 94 ? -7.161 -7.486 22.065 1.00 83.81 94 CYS A C 1
ATOM 711 O O . CYS A 1 94 ? -7.721 -6.683 21.320 1.00 83.81 94 CYS A O 1
ATOM 713 N N . LEU A 1 95 ? -6.786 -7.208 23.312 1.00 86.44 95 LEU A N 1
ATOM 714 C CA . LEU A 1 95 ? -7.007 -5.907 23.918 1.00 86.44 95 LEU A CA 1
ATOM 715 C C . LEU A 1 95 ? -6.204 -4.844 23.168 1.00 86.44 95 LEU A C 1
ATOM 717 O O . LEU A 1 95 ? -4.984 -4.957 23.049 1.00 86.44 95 LEU A O 1
ATOM 721 N N . ASP A 1 96 ? -6.904 -3.816 22.706 1.00 85.38 96 ASP A N 1
ATOM 722 C CA . ASP A 1 96 ? -6.331 -2.658 22.017 1.00 85.38 96 ASP A CA 1
ATOM 723 C C . ASP A 1 96 ? -6.440 -1.406 22.893 1.00 85.38 96 ASP A C 1
ATOM 725 O O . ASP A 1 96 ? -5.473 -0.668 23.088 1.00 85.38 96 ASP A O 1
ATOM 729 N N . TYR A 1 97 ? -7.602 -1.218 23.519 1.00 86.19 97 TYR A N 1
ATOM 730 C CA . TYR A 1 97 ? -7.856 -0.113 24.430 1.00 86.19 97 TYR A CA 1
ATOM 731 C C . TYR A 1 97 ? -8.426 -0.600 25.755 1.00 86.19 97 TYR A C 1
ATOM 733 O O . TYR A 1 97 ? -9.338 -1.425 25.800 1.00 86.19 97 TYR A O 1
ATOM 741 N N . ASN A 1 98 ? -7.927 -0.018 26.845 1.00 89.75 98 ASN A N 1
ATOM 742 C CA . ASN A 1 98 ? -8.426 -0.254 28.190 1.00 89.75 98 ASN A CA 1
ATOM 743 C C . ASN A 1 98 ? -8.458 1.055 28.975 1.00 89.75 98 ASN A C 1
ATOM 745 O O . ASN A 1 98 ? -7.421 1.671 29.231 1.00 89.75 98 ASN A O 1
ATOM 749 N N . SER A 1 99 ? -9.656 1.457 29.378 1.00 90.38 99 SER A N 1
ATOM 750 C CA . SER A 1 99 ? -9.888 2.607 30.234 1.00 90.38 99 SER A CA 1
ATOM 751 C C . SER A 1 99 ? -10.752 2.193 31.407 1.00 90.38 99 SER A C 1
ATOM 753 O O . SER A 1 99 ? -11.856 1.680 31.239 1.00 90.38 99 SER A O 1
ATOM 755 N N . GLU A 1 100 ? -10.252 2.434 32.612 1.00 90.88 100 GLU A N 1
ATOM 756 C CA . GLU A 1 100 ? -10.991 2.195 33.843 1.00 90.88 100 GLU A CA 1
ATOM 757 C C . GLU A 1 100 ? -11.084 3.506 34.621 1.00 90.88 100 GLU A C 1
ATOM 759 O O . GLU A 1 100 ? -10.076 4.140 34.947 1.00 90.88 100 GLU A O 1
ATOM 764 N N . ARG A 1 101 ? -12.315 3.936 34.901 1.00 89.81 101 ARG A N 1
ATOM 765 C CA . ARG A 1 101 ? -12.616 5.158 35.651 1.00 89.81 101 ARG A CA 1
ATOM 766 C C . ARG A 1 101 ? -13.244 4.776 36.984 1.00 89.81 101 ARG A C 1
ATOM 768 O O . ARG A 1 101 ? -14.286 4.130 37.004 1.00 89.81 101 ARG A O 1
ATOM 775 N N . THR A 1 102 ? -12.647 5.194 38.098 1.00 91.81 102 THR A N 1
ATOM 776 C CA . THR A 1 102 ? -13.223 5.006 39.439 1.00 91.81 102 THR A CA 1
ATOM 777 C C . THR A 1 102 ? -14.111 6.184 39.832 1.00 91.81 102 THR A C 1
ATOM 779 O O . THR A 1 102 ? -13.872 7.332 39.441 1.00 91.81 102 THR A O 1
ATOM 782 N N . PHE A 1 103 ? -15.131 5.912 40.640 1.00 90.50 103 PHE A N 1
ATOM 783 C CA . PHE A 1 103 ? -16.013 6.928 41.200 1.00 90.50 103 PHE A CA 1
ATOM 784 C C . PHE A 1 103 ? -16.389 6.616 42.650 1.00 90.50 103 PHE A C 1
ATOM 786 O O . PHE A 1 103 ? -16.322 5.473 43.098 1.00 90.50 103 PHE A O 1
ATOM 793 N N . GLU A 1 104 ? -16.777 7.653 43.391 1.00 90.31 104 GLU A N 1
ATOM 794 C CA . GLU A 1 104 ? -17.092 7.548 44.822 1.00 90.31 104 GLU A CA 1
ATOM 795 C C . GLU A 1 104 ? -18.590 7.406 45.082 1.00 90.31 104 GLU A C 1
ATOM 797 O O . GLU A 1 104 ? -19.001 6.805 46.074 1.00 90.31 104 GLU A O 1
ATOM 802 N N . ARG A 1 105 ? -19.417 7.985 44.207 1.00 88.88 105 ARG A N 1
ATOM 803 C CA . ARG A 1 105 ? -20.868 8.004 44.374 1.00 88.88 105 ARG A CA 1
ATOM 804 C C . ARG A 1 105 ? -21.565 7.756 43.050 1.00 88.88 105 ARG A C 1
ATOM 806 O O . ARG A 1 105 ? -21.221 8.382 42.049 1.00 88.88 105 ARG A O 1
ATOM 813 N N . LEU A 1 106 ? -22.563 6.882 43.097 1.00 91.12 106 LEU A N 1
ATOM 814 C CA . LEU A 1 106 ? -23.488 6.598 42.012 1.00 91.12 106 LEU A CA 1
ATOM 815 C C . LEU A 1 106 ? -24.880 7.090 42.401 1.00 91.12 106 LEU A C 1
ATOM 817 O O . LEU A 1 106 ? -25.384 6.811 43.495 1.00 91.12 106 LEU A O 1
ATOM 821 N N . GLU A 1 107 ? -25.503 7.826 41.495 1.00 91.44 107 GLU A N 1
ATOM 822 C CA . GLU A 1 107 ? -26.877 8.274 41.649 1.00 91.44 107 GLU A CA 1
ATOM 823 C C . GLU A 1 107 ? -27.662 7.952 40.378 1.00 91.44 107 GLU A C 1
ATOM 825 O O . GLU A 1 107 ? -27.156 8.109 39.266 1.00 91.44 107 GLU A O 1
ATOM 830 N N . ALA A 1 108 ? -28.900 7.497 40.542 1.00 89.81 108 ALA A N 1
ATOM 831 C CA . ALA A 1 108 ? -29.764 7.074 39.451 1.00 89.81 108 ALA A CA 1
ATOM 832 C C . ALA A 1 108 ? -31.117 7.797 39.487 1.00 89.81 108 ALA A C 1
ATOM 834 O O . ALA A 1 108 ? -31.611 8.200 40.546 1.00 89.81 108 ALA A O 1
ATOM 835 N N . SER A 1 109 ? -31.680 7.945 38.294 1.00 89.12 109 SER A N 1
ATOM 836 C CA . SER A 1 109 ? -33.033 8.394 37.963 1.00 89.12 109 SER A CA 1
ATOM 837 C C . SER A 1 109 ? -33.672 7.322 37.057 1.00 89.12 109 SER A C 1
ATOM 839 O O . SER A 1 109 ? -33.085 6.262 36.838 1.00 89.12 109 SER A O 1
ATOM 841 N N . GLU A 1 110 ? -34.872 7.572 36.538 1.00 86.12 110 GLU A N 1
ATOM 842 C CA . GLU A 1 110 ? -35.624 6.625 35.703 1.00 86.12 110 GLU A CA 1
ATOM 843 C C . GLU A 1 110 ? -34.878 6.246 34.409 1.00 86.12 110 GLU A C 1
ATOM 845 O O . GLU A 1 110 ? -34.671 5.062 34.153 1.00 86.12 110 GLU A O 1
ATOM 850 N N . ASP A 1 111 ? -34.416 7.230 33.629 1.00 87.06 111 ASP A N 1
ATOM 851 C CA . ASP A 1 111 ? -33.704 7.038 32.351 1.00 87.06 111 ASP A CA 1
ATOM 852 C C . ASP A 1 111 ? -32.277 7.621 32.367 1.00 87.06 111 ASP A C 1
ATOM 854 O O . ASP A 1 111 ? -31.625 7.770 31.330 1.00 87.06 111 ASP A O 1
ATOM 858 N N . ARG A 1 112 ? -31.759 7.961 33.554 1.00 89.06 112 ARG A N 1
ATOM 859 C CA . ARG A 1 112 ? -30.431 8.564 33.728 1.00 89.06 112 ARG A CA 1
ATOM 860 C C . ARG A 1 112 ? -29.681 7.969 34.899 1.00 89.06 112 ARG A C 1
ATOM 862 O O . ARG A 1 112 ? -30.260 7.565 35.903 1.00 89.06 112 ARG A O 1
ATOM 869 N N . PHE A 1 113 ? -28.364 8.021 34.815 1.00 90.75 113 PHE A N 1
ATOM 870 C CA . PHE A 1 113 ? -27.492 7.812 35.961 1.00 90.75 113 PHE A CA 1
ATOM 871 C C . PHE A 1 113 ? -26.301 8.755 35.875 1.00 90.75 113 PHE A C 1
ATOM 873 O O . PHE A 1 113 ? -25.949 9.255 34.808 1.00 90.75 113 PHE A O 1
ATOM 880 N N . ARG A 1 114 ? -25.685 9.042 37.014 1.00 89.69 114 ARG A N 1
ATOM 881 C CA . ARG A 1 114 ? -24.466 9.839 37.070 1.00 89.69 114 ARG A CA 1
ATOM 882 C C . ARG A 1 114 ? -23.531 9.296 38.122 1.00 89.69 114 ARG A C 1
ATOM 884 O O . ARG A 1 114 ? -23.974 8.815 39.166 1.00 89.69 114 ARG A O 1
ATOM 891 N N . TYR A 1 115 ? -22.243 9.429 37.857 1.00 90.12 115 TYR A N 1
ATOM 892 C CA . TYR A 1 115 ? -21.222 9.159 38.851 1.00 90.12 115 TYR A CA 1
ATOM 893 C C . TYR A 1 115 ? -20.409 10.411 39.141 1.00 90.12 115 TYR A C 1
ATOM 895 O O . TYR A 1 115 ? -20.163 11.234 38.253 1.00 90.12 115 TYR A O 1
ATOM 903 N N . SER A 1 116 ? -19.992 10.545 40.397 1.00 87.81 116 SER A N 1
ATOM 904 C CA . SER A 1 116 ? -19.149 11.647 40.846 1.00 87.81 116 SER A CA 1
ATOM 905 C C . SER A 1 116 ? -17.850 11.148 41.464 1.00 87.81 116 SER A C 1
ATOM 907 O O . SER A 1 116 ? -17.847 10.203 42.259 1.00 87.81 116 SER A O 1
ATOM 909 N N . ASN A 1 117 ? -16.758 11.827 41.129 1.00 86.25 117 ASN A N 1
ATOM 910 C CA . ASN A 1 117 ? -15.449 11.660 41.746 1.00 86.25 117 ASN A CA 1
ATOM 911 C C . ASN A 1 117 ? -14.927 13.053 42.133 1.00 86.25 117 ASN A C 1
ATOM 913 O O . ASN A 1 117 ? -14.508 13.832 41.271 1.00 86.25 117 ASN A O 1
ATOM 917 N N . GLY A 1 118 ? -15.059 13.408 43.415 1.00 83.56 118 GLY A N 1
ATOM 918 C CA . GLY A 1 118 ? -14.889 14.788 43.870 1.00 83.56 118 GLY A CA 1
ATOM 919 C C . GLY A 1 118 ? -15.839 15.751 43.143 1.00 83.56 118 GLY A C 1
ATOM 920 O O . GLY A 1 118 ? -17.054 15.562 43.158 1.00 83.56 118 GLY A O 1
ATOM 921 N N . ASP A 1 119 ? -15.276 16.766 42.484 1.00 81.25 119 ASP A N 1
ATOM 922 C CA . ASP A 1 119 ? -16.031 17.793 41.748 1.00 81.25 119 ASP A CA 1
ATOM 923 C C . ASP A 1 119 ? -16.404 17.378 40.310 1.00 81.25 119 ASP A C 1
ATOM 925 O O . ASP A 1 119 ? -17.139 18.091 39.623 1.00 81.25 119 ASP A O 1
ATOM 929 N N . VAL A 1 120 ? -15.896 16.241 39.822 1.00 83.44 120 VAL A N 1
ATOM 930 C CA . VAL A 1 120 ? -16.161 15.765 38.458 1.00 83.44 120 VAL A CA 1
ATOM 931 C C . VAL A 1 120 ? -17.415 14.901 38.460 1.00 83.44 120 VAL A C 1
ATOM 933 O O . VAL A 1 120 ? -17.444 13.854 39.105 1.00 83.44 120 VAL A O 1
ATOM 936 N N . ILE A 1 121 ? -18.434 15.320 37.707 1.00 86.38 121 ILE A N 1
ATOM 937 C CA . ILE A 1 121 ? -19.692 14.588 37.522 1.00 86.38 121 ILE A CA 1
ATOM 938 C C . ILE A 1 121 ? -19.822 14.212 36.050 1.00 86.38 121 ILE A C 1
ATOM 940 O O . ILE A 1 121 ? -19.772 15.091 35.189 1.00 86.38 121 ILE A O 1
ATOM 944 N N . ASN A 1 122 ? -20.025 12.926 35.771 1.00 87.56 122 ASN A N 1
ATOM 945 C CA . ASN A 1 122 ? -20.338 12.442 34.429 1.00 87.56 122 ASN A CA 1
ATOM 946 C C . ASN A 1 122 ? -21.788 11.965 34.409 1.00 87.56 122 ASN A C 1
ATOM 948 O O . ASN A 1 122 ? -22.192 11.166 35.258 1.00 87.56 122 ASN A O 1
ATOM 952 N N . HIS A 1 123 ? -22.567 12.491 33.468 1.00 88.56 123 HIS A N 1
ATOM 953 C CA . HIS A 1 123 ? -23.988 12.201 33.333 1.00 88.56 123 HIS A CA 1
ATOM 954 C C . HIS A 1 123 ? -24.213 11.257 32.162 1.00 88.56 123 HIS A C 1
ATOM 956 O O . HIS A 1 123 ? -23.660 11.457 31.086 1.00 88.56 123 HIS A O 1
ATOM 962 N N . PHE A 1 124 ? -25.073 10.271 32.366 1.00 90.06 124 PHE A N 1
ATOM 963 C CA . PHE A 1 124 ? -25.462 9.311 31.351 1.00 90.06 124 PHE A CA 1
ATOM 964 C C . PHE A 1 124 ? -26.972 9.306 31.227 1.00 90.06 124 PHE A C 1
ATOM 966 O O . PHE A 1 124 ? -27.695 9.357 32.227 1.00 90.06 124 PHE A O 1
ATOM 973 N N . ARG A 1 125 ? -27.441 9.219 29.989 1.00 90.38 125 ARG A N 1
ATOM 974 C CA . ARG A 1 125 ? -28.834 8.927 29.669 1.00 90.38 125 ARG A CA 1
ATOM 975 C C . ARG A 1 125 ? -28.898 7.604 28.939 1.00 90.38 125 ARG A C 1
ATOM 977 O O . ARG A 1 125 ? -28.014 7.301 28.139 1.00 90.38 125 ARG A O 1
ATOM 984 N N . TRP A 1 126 ? -29.927 6.824 29.220 1.00 92.12 126 TRP A N 1
ATOM 985 C CA . TRP A 1 126 ? -30.108 5.540 28.576 1.00 92.12 126 TRP A CA 1
ATOM 986 C C . TRP A 1 126 ? -31.578 5.242 28.297 1.00 92.12 126 TRP A C 1
ATOM 988 O O . TRP A 1 126 ? -32.475 5.774 28.943 1.00 92.12 126 TRP A O 1
ATOM 998 N N . SER A 1 127 ? -31.828 4.372 27.326 1.00 91.38 127 SER A N 1
ATOM 999 C CA . SER A 1 127 ? -33.149 3.789 27.091 1.00 91.38 127 SER A CA 1
ATOM 1000 C C . SER A 1 127 ? -33.009 2.399 26.488 1.00 91.38 127 SER A C 1
ATOM 1002 O O . SER A 1 127 ? -32.092 2.146 25.707 1.00 91.38 127 SER A O 1
ATOM 1004 N N . ALA A 1 128 ? -33.932 1.502 26.822 1.00 89.62 128 ALA A N 1
ATOM 1005 C CA . ALA A 1 128 ? -34.040 0.201 26.172 1.00 89.62 128 ALA A CA 1
ATOM 1006 C C . ALA A 1 128 ? -35.044 0.285 25.013 1.00 89.62 128 ALA A C 1
ATOM 1008 O O . ALA A 1 128 ? -36.206 0.626 25.227 1.00 89.62 128 ALA A O 1
ATOM 1009 N N . GLU A 1 129 ? -34.598 -0.039 23.801 1.00 80.25 129 GLU A N 1
ATOM 1010 C CA . GLU A 1 129 ? -35.403 -0.043 22.577 1.00 80.25 129 GLU A CA 1
ATOM 1011 C C . GLU A 1 129 ? -35.288 -1.420 21.908 1.00 80.25 129 GLU A C 1
ATOM 1013 O O . GLU A 1 129 ? -34.313 -1.739 21.222 1.00 80.25 129 GLU A O 1
ATOM 1018 N N . GLY A 1 130 ? -36.290 -2.274 22.133 1.00 81.75 130 GLY A N 1
ATOM 1019 C CA . GLY A 1 130 ? -36.294 -3.642 21.611 1.00 81.75 130 GLY A CA 1
ATOM 1020 C C . GLY A 1 130 ? -35.169 -4.498 22.200 1.00 81.75 130 GLY A C 1
ATOM 1021 O O . GLY A 1 130 ? -35.170 -4.781 23.395 1.00 81.75 130 GLY A O 1
ATOM 1022 N N . GLU A 1 131 ? -34.242 -4.943 21.349 1.00 84.19 131 GLU A N 1
ATOM 1023 C CA . GLU A 1 131 ? -33.096 -5.787 21.732 1.00 84.19 131 GLU A CA 1
ATOM 1024 C C . GLU A 1 131 ? -31.832 -4.979 22.074 1.00 84.19 131 GLU A C 1
ATOM 1026 O O . GLU A 1 131 ? -30.811 -5.566 22.438 1.00 84.19 131 GLU A O 1
ATOM 1031 N N . TYR A 1 132 ? -31.892 -3.648 21.967 1.00 90.12 132 TYR A N 1
ATOM 1032 C CA . TYR A 1 132 ? -30.749 -2.763 22.162 1.00 90.12 132 TYR A CA 1
ATOM 1033 C C . TYR A 1 132 ? -30.957 -1.825 23.344 1.00 90.12 132 TYR A C 1
ATOM 1035 O O . TYR A 1 132 ? -32.067 -1.388 23.652 1.00 90.12 132 TYR A O 1
ATOM 1043 N N . ILE A 1 133 ? -29.848 -1.470 23.976 1.00 93.44 133 ILE A N 1
ATOM 1044 C CA . ILE A 1 133 ? -29.769 -0.409 24.967 1.00 93.44 133 ILE A CA 1
ATOM 1045 C C . ILE A 1 133 ? -29.002 0.734 24.327 1.00 93.44 133 ILE A C 1
ATOM 1047 O O . ILE A 1 133 ? -27.870 0.560 23.887 1.00 93.44 133 ILE A O 1
ATOM 1051 N N . VAL A 1 134 ? -29.614 1.908 24.280 1.00 93.31 134 VAL A N 1
ATOM 1052 C CA . VAL A 1 134 ? -28.926 3.127 23.870 1.00 93.31 134 VAL A CA 1
ATOM 1053 C C . VAL A 1 134 ? -28.401 3.793 25.122 1.00 93.31 134 VAL A C 1
ATOM 1055 O O . VAL A 1 134 ? -29.175 4.041 26.042 1.00 93.31 134 VAL A O 1
ATOM 1058 N N . VAL A 1 135 ? -27.101 4.066 25.168 1.00 92.88 135 VAL A N 1
ATOM 1059 C CA . VAL A 1 135 ? -26.449 4.776 26.273 1.00 92.88 135 VAL A CA 1
ATOM 1060 C C . VAL A 1 135 ? -25.696 5.959 25.693 1.00 92.88 135 VAL A C 1
ATOM 1062 O O . VAL A 1 135 ? -25.014 5.829 24.678 1.00 92.88 135 VAL A O 1
ATOM 1065 N N . ALA A 1 136 ? -25.811 7.111 26.340 1.00 90.44 136 ALA A N 1
ATOM 1066 C CA . ALA A 1 136 ? -25.107 8.311 25.933 1.00 90.44 136 ALA A CA 1
ATOM 1067 C C . ALA A 1 136 ? -24.463 9.008 27.128 1.00 90.44 136 ALA A C 1
ATOM 1069 O O . ALA A 1 136 ? -25.139 9.290 28.120 1.00 90.44 136 ALA A O 1
ATOM 1070 N N . GLU A 1 137 ? -23.171 9.312 27.011 1.00 88.38 137 GLU A N 1
ATOM 1071 C CA . GLU A 1 137 ? -22.463 10.202 27.935 1.00 88.38 137 GLU A CA 1
ATOM 1072 C C . GLU A 1 137 ? -22.771 11.654 27.540 1.00 88.38 137 GLU A C 1
ATOM 1074 O O . GLU A 1 137 ? -22.590 12.054 26.387 1.00 88.38 137 GLU A O 1
ATOM 1079 N N . ILE A 1 138 ? -23.279 12.432 28.495 1.00 85.88 138 ILE A N 1
ATOM 1080 C CA . ILE A 1 138 ? -23.613 13.846 28.327 1.00 85.88 138 ILE A CA 1
ATOM 1081 C C . ILE A 1 138 ? -22.429 14.673 28.824 1.00 85.88 138 ILE A C 1
ATOM 1083 O O . ILE A 1 138 ? -22.134 14.706 30.023 1.00 85.88 138 ILE A O 1
ATOM 1087 N N . GLN A 1 139 ? -21.760 15.356 27.900 1.00 80.75 139 GLN A N 1
ATOM 1088 C CA . GLN A 1 139 ? -20.626 16.224 28.202 1.00 80.75 139 GLN A CA 1
ATOM 1089 C C . GLN A 1 139 ? -21.077 17.543 28.852 1.00 80.75 139 GLN A C 1
ATOM 1091 O O . GLN A 1 139 ? -22.247 17.930 28.803 1.00 80.75 139 GLN A O 1
ATOM 1096 N N . GLN A 1 140 ? -20.139 18.261 29.481 1.00 73.44 140 GLN A N 1
ATOM 1097 C CA . GLN A 1 140 ? -20.430 19.515 30.196 1.00 73.44 140 GLN A CA 1
ATOM 1098 C C . GLN A 1 140 ? -20.977 20.631 29.294 1.00 73.44 140 GLN A C 1
ATOM 1100 O O . GLN A 1 140 ? -21.712 21.495 29.768 1.00 73.44 140 GLN A O 1
ATOM 1105 N N . ASP A 1 141 ? -20.623 20.625 28.011 1.00 73.50 141 ASP A N 1
ATOM 1106 C CA . ASP A 1 141 ? -21.133 21.552 26.997 1.00 73.50 141 ASP A CA 1
ATOM 1107 C C . ASP A 1 141 ? -22.515 21.145 26.451 1.00 73.50 141 ASP A C 1
ATOM 1109 O O . ASP A 1 141 ? -23.086 21.854 25.621 1.00 73.50 141 ASP A O 1
ATOM 1113 N N . GLY A 1 142 ? -23.072 20.035 26.944 1.00 73.50 142 GLY A N 1
ATOM 1114 C CA . GLY A 1 142 ? -24.325 19.457 26.477 1.00 73.50 142 GLY A CA 1
ATOM 1115 C C . GLY A 1 142 ? -24.179 18.629 25.202 1.00 73.50 142 GLY A C 1
ATOM 1116 O O . GLY A 1 142 ? -25.197 18.235 24.642 1.00 73.50 142 GLY A O 1
ATOM 1117 N N . TYR A 1 143 ? -22.957 18.357 24.729 1.00 78.75 143 TYR A N 1
ATOM 1118 C CA . TYR A 1 143 ? -22.747 17.410 23.640 1.00 78.75 143 TYR A CA 1
ATOM 1119 C C . TYR A 1 143 ? -23.086 15.990 24.103 1.00 78.75 143 TYR A C 1
ATOM 1121 O O . TYR A 1 143 ? -22.670 15.556 25.180 1.00 78.75 143 TYR A O 1
ATOM 1129 N N . VAL A 1 144 ? -23.838 15.262 23.279 1.00 81.00 144 VAL A N 1
ATOM 1130 C CA . VAL A 1 144 ? -24.297 13.904 23.578 1.00 81.00 144 VAL A CA 1
ATOM 1131 C C . VAL A 1 144 ? -23.893 12.982 22.448 1.00 81.00 144 VAL A C 1
ATOM 1133 O O . VAL A 1 144 ? -24.249 13.212 21.294 1.00 81.00 144 VAL A O 1
ATOM 1136 N N . ASN A 1 145 ? -23.150 11.932 22.795 1.00 84.56 145 ASN A N 1
ATOM 1137 C CA . ASN A 1 145 ? -22.808 10.865 21.867 1.00 84.56 145 ASN A CA 1
ATOM 1138 C C . ASN A 1 145 ? -23.591 9.606 22.239 1.00 84.56 145 ASN A C 1
ATOM 1140 O O . ASN A 1 145 ? -23.284 8.966 23.245 1.00 84.56 145 ASN A O 1
ATOM 1144 N N . CYS A 1 146 ? -24.623 9.291 21.458 1.00 89.94 146 CYS A N 1
ATOM 1145 C CA . CYS A 1 146 ? -25.396 8.071 21.643 1.00 89.94 146 CYS A CA 1
ATOM 1146 C C . CYS A 1 146 ? -24.678 6.880 21.034 1.00 89.94 146 CYS A C 1
ATOM 1148 O O . CYS A 1 146 ? -24.283 6.914 19.875 1.00 89.94 146 CYS A O 1
ATOM 1150 N N . GLU A 1 147 ? -24.599 5.807 21.802 1.00 93.12 147 GLU A N 1
ATOM 1151 C CA . GLU A 1 147 ? -24.032 4.542 21.373 1.00 93.12 147 GLU A CA 1
ATOM 1152 C C . GLU A 1 147 ? -25.021 3.415 21.674 1.00 93.12 147 GLU A C 1
ATOM 1154 O O . GLU A 1 147 ? -25.799 3.481 22.631 1.00 93.12 147 GLU A O 1
ATOM 1159 N N . PHE A 1 148 ? -25.011 2.383 20.836 1.00 94.94 148 PHE A N 1
ATOM 1160 C CA . PHE A 1 148 ? -25.930 1.253 20.926 1.00 94.94 148 PHE A CA 1
ATOM 1161 C C . PHE A 1 148 ? -25.217 0.050 21.513 1.00 94.94 148 PHE A C 1
ATOM 1163 O O . PHE A 1 148 ? -24.081 -0.236 21.143 1.00 94.94 148 PHE A O 1
ATOM 1170 N N . TYR A 1 149 ? -25.901 -0.680 22.384 1.00 95.56 149 TYR A N 1
ATOM 1171 C CA . TYR A 1 149 ? -25.338 -1.812 23.098 1.00 95.56 149 TYR A CA 1
ATOM 1172 C C . TYR A 1 149 ? -26.305 -2.989 23.167 1.00 95.56 149 TYR A C 1
ATOM 1174 O O . TYR A 1 149 ? -27.524 -2.821 23.132 1.00 95.56 149 TYR A O 1
ATOM 1182 N N . ARG A 1 150 ? -25.750 -4.186 23.342 1.00 95.25 150 ARG A N 1
ATOM 1183 C CA . ARG A 1 150 ? -26.463 -5.392 23.766 1.00 95.25 150 ARG A CA 1
ATOM 1184 C C . ARG A 1 150 ? -25.885 -5.895 25.075 1.00 95.25 150 ARG A C 1
ATOM 1186 O O . ARG A 1 150 ? -24.670 -5.916 25.259 1.00 95.25 150 ARG A O 1
ATOM 1193 N N . LEU A 1 151 ? -26.757 -6.341 25.968 1.00 95.12 151 LEU A N 1
ATOM 1194 C CA . LEU A 1 151 ? -26.330 -7.015 27.189 1.00 95.12 151 LEU A CA 1
ATOM 1195 C C . LEU A 1 151 ? -25.705 -8.363 26.844 1.00 95.12 151 LEU A C 1
ATOM 1197 O O . LEU A 1 151 ? -26.248 -9.102 26.017 1.00 95.12 151 LEU A O 1
ATOM 1201 N N . ALA A 1 152 ? -24.618 -8.713 27.525 1.00 93.25 152 ALA A N 1
ATOM 1202 C CA . ALA A 1 152 ? -23.969 -10.012 27.393 1.00 93.25 152 ALA A CA 1
ATOM 1203 C C . ALA A 1 152 ? -24.956 -11.180 27.559 1.00 93.25 152 ALA A C 1
ATOM 1205 O O . ALA A 1 152 ? -24.893 -12.146 26.801 1.00 93.25 152 ALA A O 1
ATOM 1206 N N . SER A 1 153 ? -25.913 -11.074 28.488 1.00 93.50 153 SER A N 1
ATOM 1207 C CA . SER A 1 153 ? -26.952 -12.090 28.713 1.00 93.50 153 SER A CA 1
ATOM 1208 C C . SER A 1 153 ? -27.926 -12.285 27.543 1.00 93.50 153 SER A C 1
ATOM 1210 O O . SER A 1 153 ? -28.587 -13.322 27.465 1.00 93.50 153 SER A O 1
ATOM 1212 N N . THR A 1 154 ? -28.023 -11.317 26.627 1.00 94.06 154 THR A N 1
ATOM 1213 C CA . THR A 1 154 ? -28.924 -11.373 25.460 1.00 94.06 154 THR A CA 1
ATOM 1214 C C . THR A 1 154 ? -28.271 -11.969 24.218 1.00 94.06 154 THR A C 1
ATOM 1216 O O . THR A 1 154 ? -28.963 -12.227 23.229 1.00 94.06 154 THR A O 1
ATOM 1219 N N . LEU A 1 155 ? -26.953 -12.175 24.243 1.00 93.56 155 LEU A N 1
ATOM 1220 C CA . LEU A 1 155 ? -26.219 -12.759 23.129 1.00 93.56 155 LEU A CA 1
ATOM 1221 C C . LEU A 1 155 ? -26.405 -14.285 23.090 1.00 93.56 155 LEU A C 1
ATOM 1223 O O . LEU A 1 155 ? -26.521 -14.933 24.136 1.00 93.56 155 LEU A O 1
ATOM 1227 N N . PRO A 1 156 ? -26.443 -14.896 21.893 1.00 93.88 156 PRO A N 1
ATOM 1228 C CA . PRO A 1 156 ? -26.484 -16.346 21.775 1.00 93.88 156 PRO A CA 1
ATOM 1229 C C . PRO A 1 156 ? -25.204 -16.980 22.342 1.00 93.88 156 PRO A C 1
ATOM 1231 O O . PRO A 1 156 ? -24.134 -16.384 22.342 1.00 93.88 156 PRO A O 1
ATOM 1234 N N . ALA A 1 157 ? -25.283 -18.238 22.788 1.00 92.06 157 ALA A N 1
ATOM 1235 C CA . ALA A 1 157 ? -24.123 -18.929 23.366 1.00 92.06 157 ALA A CA 1
ATOM 1236 C C . ALA A 1 157 ? -22.926 -19.038 22.398 1.00 92.06 157 ALA A C 1
ATOM 1238 O O . ALA A 1 157 ? -21.788 -19.069 22.847 1.00 92.06 157 ALA A O 1
ATOM 1239 N N . ALA A 1 158 ? -23.196 -19.088 21.089 1.00 92.81 158 ALA A N 1
ATOM 1240 C CA . ALA A 1 158 ? -22.200 -19.143 20.021 1.00 92.81 158 ALA A CA 1
ATOM 1241 C C . ALA A 1 158 ? -22.116 -17.811 19.251 1.00 92.81 158 ALA A C 1
ATOM 1243 O O . ALA A 1 158 ? -22.091 -17.818 18.024 1.00 92.81 158 ALA A O 1
ATOM 1244 N N . TRP A 1 159 ? -22.179 -16.683 19.965 1.00 93.88 159 TRP A N 1
ATOM 1245 C CA . TRP A 1 159 ? -22.159 -15.362 19.343 1.00 93.88 159 TRP A CA 1
ATOM 1246 C C . TRP A 1 159 ? -20.821 -15.036 18.674 1.00 93.88 159 TRP A C 1
ATOM 1248 O O . TRP A 1 159 ? -19.768 -15.502 19.118 1.00 93.88 159 TRP A O 1
ATOM 1258 N N . SER A 1 160 ? -20.878 -14.191 17.651 1.00 91.75 160 SER A N 1
ATOM 1259 C CA . SER A 1 160 ? -19.732 -13.603 16.951 1.00 91.75 160 SER A CA 1
ATOM 1260 C C . SER A 1 160 ? -19.914 -12.086 16.797 1.00 91.75 160 SER A C 1
ATOM 1262 O O . SER A 1 160 ? -20.936 -11.519 17.191 1.00 91.75 160 SER A O 1
ATOM 1264 N N . THR A 1 161 ? -18.949 -11.391 16.191 1.00 90.69 161 THR A N 1
ATOM 1265 C CA . THR A 1 161 ? -19.080 -9.949 15.898 1.00 90.69 161 THR A CA 1
ATOM 1266 C C . THR A 1 161 ? -20.219 -9.616 14.936 1.00 90.69 161 THR A C 1
ATOM 1268 O O . THR A 1 161 ? -20.701 -8.481 14.910 1.00 90.69 161 THR A O 1
ATOM 1271 N N . GLU A 1 162 ? -20.719 -10.600 14.184 1.00 91.31 162 GLU A N 1
ATOM 1272 C CA . GLU A 1 162 ? -21.918 -10.426 13.364 1.00 91.31 162 GLU A CA 1
ATOM 1273 C C . GLU A 1 162 ? -23.160 -10.164 14.229 1.00 91.31 162 GLU A C 1
ATOM 1275 O O . GLU A 1 162 ? -24.000 -9.351 13.850 1.00 91.31 162 GLU A O 1
ATOM 1280 N N . ASP A 1 163 ? -23.247 -10.754 15.428 1.00 92.31 163 ASP A N 1
ATOM 1281 C CA . ASP A 1 163 ? -24.347 -10.513 16.378 1.00 92.31 163 ASP A CA 1
ATOM 1282 C C . ASP A 1 163 ? -24.311 -9.108 17.009 1.00 92.31 163 ASP A C 1
ATOM 1284 O O . ASP A 1 163 ? -25.296 -8.667 17.618 1.00 92.31 163 ASP A O 1
ATOM 1288 N N . LEU A 1 164 ? -23.177 -8.414 16.854 1.00 93.06 164 LEU A N 1
ATOM 1289 C CA . LEU A 1 164 ? -22.942 -7.022 17.241 1.00 93.06 164 LEU A CA 1
ATOM 1290 C C . LEU A 1 164 ? -23.044 -6.061 16.048 1.00 93.06 164 LEU A C 1
ATOM 1292 O O . LEU A 1 164 ? -22.671 -4.895 16.154 1.00 93.06 164 LEU A O 1
ATOM 1296 N N . THR A 1 165 ? -23.557 -6.520 14.907 1.00 91.88 165 THR A N 1
ATOM 1297 C CA . THR A 1 165 ? -23.725 -5.694 13.710 1.00 91.88 165 THR A CA 1
ATOM 1298 C C . THR A 1 165 ? -25.201 -5.540 13.368 1.00 91.88 165 THR A C 1
ATOM 1300 O O . THR A 1 165 ? -25.924 -6.521 13.204 1.00 91.88 165 THR A O 1
ATOM 1303 N N . TYR A 1 166 ? -25.658 -4.301 13.196 1.00 89.19 166 TYR A N 1
ATOM 1304 C CA . TYR A 1 166 ? -27.011 -4.006 12.738 1.00 89.19 166 TYR A CA 1
ATOM 1305 C C . TYR A 1 166 ? -27.008 -2.886 11.689 1.00 89.19 166 TYR A C 1
ATOM 1307 O O . TYR A 1 166 ? -26.787 -1.717 12.022 1.00 89.19 166 TYR A O 1
ATOM 1315 N N . PRO A 1 167 ? -27.288 -3.203 10.411 1.00 87.31 167 PRO A N 1
ATOM 1316 C CA . PRO A 1 167 ? -27.336 -2.197 9.361 1.00 87.31 167 PRO A CA 1
ATOM 1317 C C . PRO A 1 167 ? -28.321 -1.077 9.700 1.00 87.31 167 PRO A C 1
ATOM 1319 O O . PRO A 1 167 ? -29.469 -1.334 10.059 1.00 87.31 167 PRO A O 1
ATOM 1322 N N . TYR A 1 168 ? -27.888 0.173 9.532 1.00 85.50 168 TYR A N 1
ATOM 1323 C CA . TYR A 1 168 ? -28.699 1.365 9.808 1.00 85.50 168 TYR A CA 1
ATOM 1324 C C . TYR A 1 168 ? -29.133 1.521 11.276 1.00 85.50 168 TYR A C 1
ATOM 1326 O O . TYR A 1 168 ? -30.167 2.143 11.529 1.00 85.50 168 TYR A O 1
ATOM 1334 N N . ILE A 1 169 ? -28.352 1.026 12.245 1.00 87.12 169 ILE A N 1
ATOM 1335 C CA . ILE A 1 169 ? -28.663 1.144 13.684 1.00 87.12 169 ILE A CA 1
ATOM 1336 C C . ILE A 1 169 ? -28.996 2.580 14.120 1.00 87.12 169 ILE A C 1
ATOM 1338 O O . ILE A 1 169 ? -29.925 2.799 14.889 1.00 87.12 169 ILE A O 1
ATOM 1342 N N . TRP A 1 170 ? -28.351 3.581 13.516 1.00 87.69 170 TRP A N 1
ATOM 1343 C CA . TRP A 1 170 ? -28.614 5.001 13.769 1.00 87.69 170 TRP A CA 1
ATOM 1344 C C . TRP A 1 170 ? -30.055 5.442 13.475 1.00 87.69 170 TRP A C 1
ATOM 1346 O O . TRP A 1 170 ? -30.537 6.400 14.076 1.00 87.69 170 TRP A O 1
ATOM 1356 N N . SER A 1 171 ? -30.775 4.741 12.592 1.00 86.81 171 SER A N 1
ATOM 1357 C CA . SER A 1 171 ? -32.199 5.003 12.334 1.00 86.81 171 SER A CA 1
ATOM 1358 C C . SER A 1 171 ? -33.115 4.581 13.488 1.00 86.81 171 SER A C 1
ATOM 1360 O O . SER A 1 171 ? -34.239 5.070 13.573 1.00 86.81 171 SER A O 1
ATOM 1362 N N . ALA A 1 172 ? -32.626 3.720 14.385 1.00 84.81 172 ALA A N 1
ATOM 1363 C CA . ALA A 1 172 ? -33.294 3.319 15.618 1.00 84.81 172 ALA A CA 1
ATOM 1364 C C . ALA A 1 172 ? -32.902 4.199 16.819 1.00 84.81 172 ALA A C 1
ATOM 1366 O O . ALA A 1 172 ? -33.264 3.883 17.951 1.00 84.81 172 ALA A O 1
ATOM 1367 N N . SER A 1 173 ? -32.155 5.291 16.599 1.00 87.31 173 SER A N 1
ATOM 1368 C CA . SER A 1 173 ? -31.811 6.218 17.678 1.00 87.31 173 SER A CA 1
ATOM 1369 C C . SER A 1 173 ? -33.076 6.844 18.283 1.00 87.31 173 SER A C 1
ATOM 1371 O O . SER A 1 173 ? -33.944 7.334 17.552 1.00 87.31 173 SER A O 1
ATOM 1373 N N . PRO A 1 174 ? -33.198 6.862 19.621 1.00 86.94 174 PRO A N 1
ATOM 1374 C CA . PRO A 1 174 ? -34.235 7.616 20.296 1.00 86.94 174 PRO A CA 1
ATOM 1375 C C . PRO A 1 174 ? -34.186 9.089 19.895 1.00 86.94 174 PRO A C 1
ATOM 1377 O O . PRO A 1 174 ? -33.110 9.660 19.720 1.00 86.94 174 PRO A O 1
ATOM 1380 N N . SER A 1 175 ? -35.345 9.748 19.838 1.00 85.81 175 SER A N 1
ATOM 1381 C CA . SER A 1 175 ? -35.422 11.167 19.455 1.00 85.81 175 SER A CA 1
ATOM 1382 C C . SER A 1 175 ? -34.592 12.081 20.360 1.00 85.81 175 SER A C 1
ATOM 1384 O O . SER A 1 175 ? -34.182 13.159 19.953 1.00 85.81 175 SER A O 1
ATOM 1386 N N . TRP A 1 176 ? -34.324 11.661 21.598 1.00 84.00 176 TRP A N 1
ATOM 1387 C CA . TRP A 1 176 ? -33.488 12.428 22.509 1.00 84.00 176 TRP A CA 1
ATOM 1388 C C . TRP A 1 176 ? -31.998 12.393 22.152 1.00 84.00 176 TRP A C 1
ATOM 1390 O O . TRP A 1 176 ? -31.273 13.252 22.636 1.00 84.00 176 TRP A O 1
ATOM 1400 N N . CYS A 1 177 ? -31.530 11.483 21.292 1.00 85.06 177 CYS A N 1
ATOM 1401 C CA . CYS A 1 177 ? -30.133 11.457 20.852 1.00 85.06 177 CYS A CA 1
ATOM 1402 C C . CYS A 1 177 ? -29.725 12.697 20.048 1.00 85.06 177 CYS A C 1
ATOM 1404 O O . CYS A 1 177 ? -28.560 13.079 20.084 1.00 85.06 177 CYS A O 1
ATOM 1406 N N . SER A 1 178 ? -30.666 13.354 19.361 1.00 77.56 178 SER A N 1
ATOM 1407 C CA . SER A 1 178 ? -30.419 14.633 18.677 1.00 77.56 178 SER A CA 1
ATOM 1408 C C . SER A 1 178 ? -30.691 15.860 19.551 1.00 77.56 178 SER A C 1
ATOM 1410 O O . SER A 1 178 ? -30.229 16.952 19.229 1.00 77.56 178 SER A O 1
ATOM 1412 N N . ASP A 1 179 ? -31.435 15.683 20.648 1.00 68.56 179 ASP A N 1
ATOM 1413 C CA . ASP A 1 179 ? -32.084 16.772 21.392 1.00 68.56 179 ASP A CA 1
ATOM 1414 C C . ASP A 1 179 ? -31.643 16.842 22.868 1.00 68.56 179 ASP A C 1
ATOM 1416 O O . ASP A 1 179 ? -32.253 17.545 23.682 1.00 68.56 179 ASP A O 1
ATOM 1420 N N . ALA A 1 180 ? -30.610 16.095 23.261 1.00 58.44 180 ALA A N 1
ATOM 1421 C CA . ALA A 1 180 ? -30.240 15.951 24.662 1.00 58.44 180 ALA A CA 1
ATOM 1422 C C . ALA A 1 180 ? -29.519 17.193 25.211 1.00 58.44 180 ALA A C 1
ATOM 1424 O O . ALA A 1 180 ? -28.301 17.268 25.290 1.00 58.44 180 ALA A O 1
ATOM 1425 N N . GLY A 1 181 ? -30.296 18.169 25.678 1.00 56.91 181 GLY A N 1
ATOM 1426 C CA . GLY A 1 181 ? -29.814 19.112 26.683 1.00 56.91 181 GLY A CA 1
ATOM 1427 C C . GLY A 1 181 ? -29.552 18.410 28.024 1.00 56.91 181 GLY A C 1
ATOM 1428 O O . GLY A 1 181 ? -30.122 17.354 28.311 1.00 56.91 181 GLY A O 1
ATOM 1429 N N . LEU A 1 182 ? -28.755 19.046 28.892 1.00 56.84 182 LEU A N 1
ATOM 1430 C CA . LEU A 1 182 ? -28.395 18.563 30.239 1.00 56.84 182 LEU A CA 1
ATOM 1431 C C . LEU A 1 182 ? -29.586 18.228 31.162 1.00 56.84 182 LEU A C 1
ATOM 1433 O O . LEU A 1 182 ? -29.359 17.633 32.205 1.00 56.84 182 LEU A O 1
ATOM 1437 N N . GLY A 1 183 ? -30.838 18.524 30.775 1.00 54.56 183 GLY A N 1
ATOM 1438 C CA . GLY A 1 183 ? -32.054 18.090 31.476 1.00 54.56 183 GLY A CA 1
ATOM 1439 C C . GLY A 1 183 ? -31.980 18.370 32.974 1.00 54.56 183 GLY A C 1
ATOM 1440 O O . GLY A 1 183 ? -31.833 17.452 33.768 1.00 54.56 183 GLY A O 1
ATOM 1441 N N . ASN A 1 184 ? -32.014 19.646 33.352 1.00 51.84 184 ASN A N 1
ATOM 1442 C CA . ASN A 1 184 ? -31.566 20.097 34.672 1.00 51.84 184 ASN A CA 1
ATOM 1443 C C . ASN A 1 184 ? -32.538 19.850 35.848 1.00 51.84 184 ASN A C 1
ATOM 1445 O O . ASN A 1 184 ? -32.239 20.309 36.946 1.00 51.84 184 ASN A O 1
ATOM 1449 N N . ASP A 1 185 ? -33.650 19.127 35.671 1.00 55.34 185 ASP A N 1
ATOM 1450 C CA . ASP A 1 185 ? -34.731 19.073 36.675 1.00 55.34 185 ASP A CA 1
ATOM 1451 C C . ASP A 1 185 ? -35.119 17.651 37.140 1.00 55.34 185 ASP A C 1
ATOM 1453 O O . ASP A 1 185 ? -36.226 17.445 37.635 1.00 55.34 185 ASP A O 1
ATOM 1457 N N . GLU A 1 186 ? -34.239 16.654 37.003 1.00 66.12 186 GLU A N 1
ATOM 1458 C CA . GLU A 1 186 ? -34.497 15.307 37.542 1.00 66.12 186 GLU A CA 1
ATOM 1459 C C . GLU A 1 186 ? -33.876 15.096 38.934 1.00 66.12 186 GLU A C 1
ATOM 1461 O O . GLU A 1 186 ? -32.701 15.388 39.176 1.00 66.12 186 GLU A O 1
ATOM 1466 N N . GLU A 1 187 ? -34.674 14.562 39.865 1.00 81.06 187 GLU A N 1
ATOM 1467 C CA . GLU A 1 187 ? -34.215 14.177 41.202 1.00 81.06 187 GLU A CA 1
ATOM 1468 C C . GLU A 1 187 ? -33.431 12.858 41.136 1.00 81.06 187 GLU A C 1
ATOM 1470 O O . GLU A 1 187 ? -34.000 11.771 41.065 1.00 81.06 187 GLU A O 1
ATOM 1475 N N . PHE A 1 188 ? -32.103 12.949 41.199 1.00 86.31 188 PHE A N 1
ATOM 1476 C CA . PHE A 1 188 ? -31.235 11.782 41.340 1.00 86.31 188 PHE A CA 1
ATOM 1477 C C . PHE A 1 188 ? -31.268 11.238 42.772 1.00 86.31 188 PHE A C 1
ATOM 1479 O O . PHE A 1 188 ? -31.147 11.986 43.746 1.00 86.31 188 PHE A O 1
ATOM 1486 N N . THR A 1 189 ? -31.353 9.916 42.903 1.00 89.31 189 THR A N 1
ATOM 1487 C CA . THR A 1 189 ? -31.273 9.221 44.193 1.00 89.31 189 THR A CA 1
ATOM 1488 C C . THR A 1 189 ? -29.999 8.391 44.279 1.00 89.31 189 THR A C 1
ATOM 1490 O O . THR A 1 189 ? -29.584 7.764 43.308 1.00 89.31 189 THR A O 1
ATOM 1493 N N . SER A 1 190 ? -29.344 8.400 45.444 1.00 86.88 190 SER A N 1
ATOM 1494 C CA . SER A 1 190 ? -28.142 7.588 45.662 1.00 86.88 190 SER A CA 1
ATOM 1495 C C . SER A 1 190 ? -28.494 6.106 45.562 1.00 86.88 190 SER A C 1
ATOM 1497 O O . SER A 1 190 ? -29.462 5.667 46.183 1.00 86.88 190 SER A O 1
ATOM 1499 N N . THR A 1 191 ? -27.689 5.340 44.832 1.00 88.06 191 THR A N 1
ATOM 1500 C CA . THR A 1 191 ? -27.870 3.894 44.676 1.00 88.06 191 THR A CA 1
ATOM 1501 C C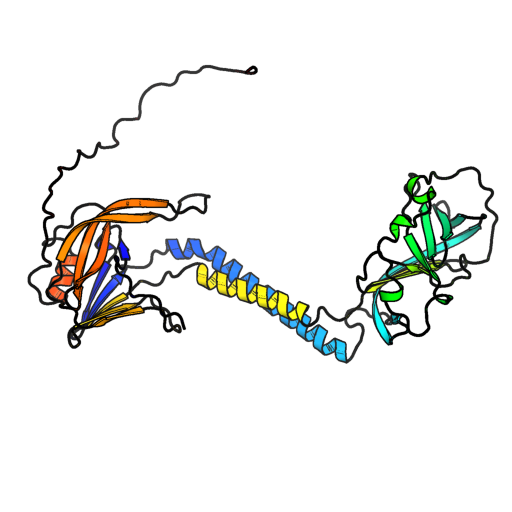 . THR A 1 191 ? -26.540 3.166 44.847 1.00 88.06 191 THR A C 1
ATOM 1503 O O . THR A 1 191 ? -25.481 3.711 44.548 1.00 88.06 191 THR A O 1
ATOM 1506 N N . GLU A 1 192 ? -26.602 1.935 45.351 1.00 84.25 192 GLU A N 1
ATOM 1507 C CA . GLU A 1 192 ? -25.454 1.020 45.441 1.00 84.25 192 GLU A CA 1
ATOM 1508 C C . GLU A 1 192 ? -25.493 -0.063 44.353 1.00 84.25 192 GLU A C 1
ATOM 1510 O O . GLU A 1 192 ? -24.573 -0.868 44.259 1.00 84.25 192 GLU A O 1
ATOM 1515 N N . SER A 1 193 ? -26.559 -0.104 43.547 1.00 88.06 193 SER A N 1
ATOM 1516 C CA . SER A 1 193 ? -26.693 -1.058 42.447 1.00 88.06 193 SER A CA 1
ATOM 1517 C C . SER A 1 193 ? -26.029 -0.504 41.198 1.00 88.06 193 SER A C 1
ATOM 1519 O O . SER A 1 193 ? -26.404 0.578 40.740 1.00 88.06 193 SER A O 1
ATOM 1521 N N . ALA A 1 194 ? -25.085 -1.256 40.633 1.00 89.19 194 ALA A N 1
ATOM 1522 C CA . ALA A 1 194 ? -24.505 -0.951 39.335 1.00 89.19 194 ALA A CA 1
ATOM 1523 C C . ALA A 1 194 ? -25.595 -0.838 38.247 1.00 89.19 194 ALA A C 1
ATOM 1525 O O . ALA A 1 194 ? -26.538 -1.639 38.243 1.00 89.19 194 ALA A O 1
ATOM 1526 N N . PRO A 1 195 ? -25.478 0.122 37.310 1.00 90.75 195 PRO A N 1
ATOM 1527 C CA . PRO A 1 195 ? -26.285 0.134 36.098 1.00 90.75 195 PRO A CA 1
ATOM 1528 C C . PRO A 1 195 ? -26.188 -1.212 35.373 1.00 90.75 195 PRO A C 1
ATOM 1530 O O . PRO A 1 195 ? -25.107 -1.794 35.286 1.00 90.75 195 PRO A O 1
ATOM 1533 N N . PHE A 1 196 ? -27.320 -1.688 34.848 1.00 92.62 196 PHE A N 1
ATOM 1534 C CA . PHE A 1 196 ? -27.400 -2.938 34.080 1.00 92.62 196 PHE A CA 1
ATOM 1535 C C . PHE A 1 196 ? -26.884 -4.173 34.838 1.00 92.62 196 PHE A C 1
ATOM 1537 O O . PHE A 1 196 ? -26.311 -5.073 34.233 1.00 92.62 196 PHE A O 1
ATOM 1544 N N . ASP A 1 197 ? -27.037 -4.186 36.167 1.00 91.88 197 ASP A N 1
ATOM 1545 C CA . ASP A 1 197 ? -26.586 -5.260 37.065 1.00 91.88 197 ASP A CA 1
ATOM 1546 C C . ASP A 1 197 ? -25.084 -5.594 36.946 1.00 91.88 197 ASP A C 1
ATOM 1548 O O . ASP A 1 197 ? -24.629 -6.667 37.342 1.00 91.88 197 ASP A O 1
ATOM 1552 N N . GLY A 1 198 ? -24.305 -4.652 36.408 1.00 91.38 198 GLY A N 1
ATOM 1553 C CA . GLY A 1 198 ? -22.894 -4.822 36.085 1.00 91.38 198 GLY A CA 1
ATOM 1554 C C . GLY A 1 198 ? -22.594 -5.825 34.981 1.00 91.38 198 GLY A C 1
ATOM 1555 O O . GLY A 1 198 ? -21.472 -6.315 34.881 1.00 91.38 198 GLY A O 1
ATOM 1556 N N . GLU A 1 199 ? -23.572 -6.126 34.130 1.00 95.06 199 GLU A N 1
ATOM 1557 C CA . GLU A 1 199 ? -23.323 -6.874 32.908 1.00 95.06 199 GLU A CA 1
ATOM 1558 C C . GLU A 1 199 ? -22.469 -6.075 31.919 1.00 95.06 199 GLU A C 1
ATOM 1560 O O . GLU A 1 199 ? -22.505 -4.844 31.865 1.00 95.06 199 GLU A O 1
ATOM 1565 N N . ARG A 1 200 ? -21.732 -6.797 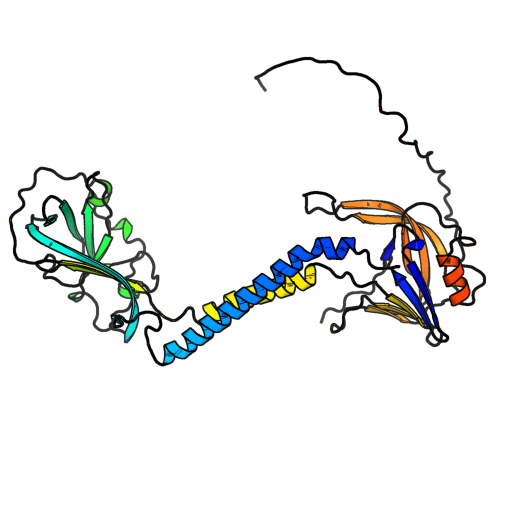31.070 1.00 94.94 200 ARG A N 1
ATOM 1566 C CA . ARG A 1 200 ? -21.047 -6.193 29.926 1.00 94.94 200 ARG A CA 1
ATOM 1567 C C . ARG A 1 200 ? -22.070 -5.783 28.873 1.00 94.94 200 ARG A C 1
ATOM 1569 O O . ARG A 1 200 ? -22.890 -6.591 28.434 1.00 94.94 200 ARG A O 1
ATOM 1576 N N . LEU A 1 201 ? -21.969 -4.537 28.444 1.00 96.25 201 LEU A N 1
ATOM 1577 C CA . LEU A 1 201 ? -22.712 -3.948 27.346 1.00 96.25 201 LEU A CA 1
ATOM 1578 C C . LEU A 1 201 ? -21.818 -3.964 26.110 1.00 96.25 201 LEU A C 1
ATOM 1580 O O . LEU A 1 201 ? -20.939 -3.118 25.979 1.00 96.25 201 LEU A O 1
ATOM 1584 N N . TYR A 1 202 ? -22.028 -4.919 25.209 1.00 95.56 202 TYR A N 1
ATOM 1585 C CA . TYR A 1 202 ? -21.288 -5.004 23.952 1.00 95.56 202 TYR A CA 1
ATOM 1586 C C . TYR A 1 202 ? -21.831 -3.995 22.945 1.00 95.56 202 TYR A C 1
ATOM 1588 O O . TYR A 1 202 ? -23.030 -3.995 22.663 1.00 95.56 202 TYR A O 1
ATOM 1596 N N . ARG A 1 203 ? -20.966 -3.129 22.414 1.00 95.19 203 ARG A N 1
ATOM 1597 C CA . ARG A 1 203 ? -21.354 -2.087 21.458 1.00 95.19 203 ARG A CA 1
ATOM 1598 C C . ARG A 1 203 ? -21.787 -2.708 20.134 1.00 95.19 203 ARG A C 1
ATOM 1600 O O . ARG A 1 203 ? -21.183 -3.670 19.667 1.00 95.19 203 ARG A O 1
ATOM 1607 N N . VAL A 1 204 ? -22.815 -2.124 19.533 1.00 94.31 204 VAL A N 1
ATOM 1608 C CA . VAL A 1 204 ? -23.366 -2.521 18.239 1.00 94.31 204 VAL A CA 1
ATOM 1609 C C . VAL A 1 204 ? -22.972 -1.509 17.177 1.00 94.31 204 VAL A C 1
ATOM 1611 O O . VAL A 1 204 ? -23.152 -0.305 17.361 1.00 94.31 204 VAL A O 1
ATOM 1614 N N . PHE A 1 205 ? -22.476 -2.010 16.050 1.00 91.12 205 PHE A N 1
ATOM 1615 C CA . PHE A 1 205 ? -22.026 -1.208 14.918 1.00 91.12 205 PHE A CA 1
ATOM 1616 C C . PHE A 1 205 ? -22.983 -1.302 13.733 1.00 91.12 205 PHE A C 1
ATOM 1618 O O . PHE A 1 205 ? -23.749 -2.254 13.589 1.00 91.12 205 PHE A O 1
ATOM 1625 N N . ASP A 1 206 ? -22.920 -0.309 12.848 1.00 89.75 206 ASP A N 1
ATOM 1626 C CA . ASP A 1 206 ? -23.653 -0.309 11.581 1.00 89.75 206 ASP A CA 1
ATOM 1627 C C . ASP A 1 206 ? -23.036 -1.237 10.521 1.00 89.75 206 ASP A C 1
ATOM 1629 O O . ASP A 1 206 ? -23.706 -1.611 9.555 1.00 89.75 206 ASP A O 1
ATOM 1633 N N . SER A 1 207 ? -21.778 -1.631 10.723 1.00 87.25 207 SER A N 1
ATOM 1634 C CA . SER A 1 207 ? -21.021 -2.563 9.897 1.00 87.25 207 SER A CA 1
ATOM 1635 C C . SER A 1 207 ? -20.130 -3.447 10.767 1.00 87.25 207 SER A C 1
ATOM 1637 O O . SER A 1 207 ? -19.685 -3.034 11.835 1.00 87.25 207 SER A O 1
ATOM 1639 N N . ASN A 1 208 ? -19.843 -4.659 10.290 1.00 84.81 208 ASN A N 1
ATOM 1640 C CA . ASN A 1 208 ? -18.935 -5.569 10.975 1.00 84.81 208 ASN A CA 1
ATOM 1641 C C . ASN A 1 208 ? -17.487 -5.166 10.667 1.00 84.81 208 ASN A C 1
ATOM 1643 O O . ASN A 1 208 ? -17.009 -5.387 9.553 1.00 84.81 208 ASN A O 1
ATOM 1647 N N . TYR A 1 209 ? -16.811 -4.567 11.645 1.00 80.00 209 TYR A N 1
ATOM 1648 C CA . TYR A 1 209 ? -15.385 -4.231 11.566 1.00 80.00 209 TYR A CA 1
ATOM 1649 C C . TYR A 1 209 ? -14.483 -5.345 12.118 1.00 80.00 209 TYR A C 1
ATOM 1651 O O . TYR A 1 209 ? -13.270 -5.268 11.988 1.00 80.00 209 TYR A O 1
ATOM 1659 N N . GLY A 1 210 ? -15.071 -6.400 12.692 1.00 82.62 210 GLY A N 1
ATOM 1660 C CA . GLY A 1 210 ? -14.346 -7.415 13.456 1.00 82.62 210 GLY A CA 1
ATOM 1661 C C . GLY A 1 210 ? -14.081 -6.996 14.901 1.00 82.62 210 GLY A C 1
ATOM 1662 O O . GLY A 1 210 ? -13.660 -7.811 15.704 1.00 82.62 210 GLY A O 1
ATOM 1663 N N . ASP A 1 211 ? -14.386 -5.768 15.288 1.00 87.62 211 ASP A N 1
ATOM 1664 C CA . ASP A 1 211 ? -14.015 -5.275 16.607 1.00 87.62 211 ASP A CA 1
ATOM 1665 C C . ASP A 1 211 ? -15.097 -5.565 17.651 1.00 87.62 211 ASP A C 1
ATOM 1667 O O . ASP A 1 211 ? -16.298 -5.555 17.370 1.00 87.62 211 ASP A O 1
ATOM 1671 N N . VAL A 1 212 ? -14.667 -5.792 18.889 1.00 91.88 212 VAL A N 1
ATOM 1672 C CA . VAL A 1 212 ? -15.539 -5.975 20.047 1.00 91.88 212 VAL A CA 1
ATOM 1673 C C . VAL A 1 212 ? -15.251 -4.868 21.041 1.00 91.88 212 VAL A C 1
ATOM 1675 O O . VAL A 1 212 ? -14.183 -4.811 21.642 1.00 91.88 212 VAL A O 1
ATOM 1678 N N . TYR A 1 213 ? -16.235 -4.008 21.263 1.00 94.25 213 TYR A N 1
ATOM 1679 C CA . TYR A 1 213 ? -16.171 -2.980 22.295 1.00 94.25 213 TYR A CA 1
ATOM 1680 C C . TYR A 1 213 ? -17.177 -3.316 23.376 1.00 94.25 213 TYR A C 1
ATOM 1682 O O . TYR A 1 213 ? -18.289 -3.750 23.061 1.00 94.25 213 TYR A O 1
ATOM 1690 N N . TYR A 1 214 ? -16.824 -3.097 24.638 1.00 94.50 214 TYR A N 1
ATOM 1691 C CA . TYR A 1 214 ? -17.805 -3.194 25.705 1.00 94.50 214 TYR A CA 1
ATOM 1692 C C . TYR A 1 214 ? -17.632 -2.128 26.781 1.00 94.50 214 TYR A C 1
ATOM 1694 O O . TYR A 1 214 ? -16.519 -1.722 27.112 1.00 94.50 214 TYR A O 1
ATOM 1702 N N . LEU A 1 215 ? -18.769 -1.741 27.358 1.00 94.44 215 LEU A N 1
ATOM 1703 C CA . LEU A 1 215 ? -18.848 -0.991 28.603 1.00 94.44 215 LEU A CA 1
ATOM 1704 C C . LEU A 1 215 ? -19.272 -1.919 29.739 1.00 94.44 215 LEU A C 1
ATOM 1706 O O . LEU A 1 215 ? -20.134 -2.774 29.563 1.00 94.44 215 LEU A O 1
ATOM 1710 N N . GLU A 1 216 ? -18.690 -1.747 30.915 1.00 94.75 216 GLU A N 1
ATOM 1711 C CA . GLU A 1 216 ? -19.074 -2.476 32.123 1.00 94.75 216 GLU A CA 1
ATOM 1712 C C . GLU A 1 216 ? -19.092 -1.506 33.299 1.00 94.75 216 GLU A C 1
ATOM 1714 O O . GLU A 1 216 ? -18.093 -0.847 33.601 1.00 94.75 216 GLU A O 1
ATOM 1719 N N . PHE A 1 217 ? -20.241 -1.405 33.960 1.00 91.56 217 PHE A N 1
ATOM 1720 C CA . PHE A 1 217 ? -20.412 -0.551 35.127 1.00 91.56 217 PHE A CA 1
ATOM 1721 C C . PHE A 1 217 ? -20.411 -1.424 36.375 1.00 91.56 217 PHE A C 1
ATOM 1723 O O . PHE A 1 217 ? -21.231 -2.317 36.502 1.00 91.56 217 PHE A O 1
ATOM 1730 N N . THR A 1 218 ? -19.527 -1.170 37.329 1.00 91.44 218 THR A N 1
ATOM 1731 C CA . THR A 1 218 ? -19.608 -1.785 38.659 1.00 91.44 218 THR A CA 1
ATOM 1732 C C . THR A 1 218 ? -20.138 -0.766 39.665 1.00 91.44 218 THR A C 1
ATOM 1734 O O . THR A 1 218 ? -20.517 0.348 39.309 1.00 91.44 218 THR A O 1
ATOM 1737 N N . ASN A 1 219 ? -20.147 -1.116 40.950 1.00 87.38 219 ASN A N 1
ATOM 1738 C CA . ASN A 1 219 ? -20.562 -0.193 42.006 1.00 87.38 219 ASN A CA 1
ATOM 1739 C C . ASN A 1 219 ? -19.571 0.965 42.221 1.00 87.38 219 ASN A C 1
ATOM 1741 O O . ASN A 1 219 ? -19.914 1.924 42.905 1.00 87.38 219 ASN A O 1
ATOM 1745 N N . THR A 1 220 ? -18.344 0.868 41.693 1.00 89.50 220 THR A N 1
ATOM 1746 C CA . THR A 1 220 ? -17.278 1.865 41.913 1.00 89.50 220 THR A CA 1
ATOM 1747 C C . THR A 1 220 ? -16.426 2.160 40.681 1.00 89.50 220 THR A C 1
ATOM 1749 O O . THR A 1 220 ? -15.561 3.034 40.742 1.00 89.50 220 THR A O 1
ATOM 1752 N N . THR A 1 221 ? -16.607 1.425 39.582 1.00 91.88 221 THR A N 1
ATOM 1753 C CA . THR A 1 221 ? -15.808 1.577 38.360 1.00 91.88 221 THR A CA 1
ATOM 1754 C C . THR A 1 221 ? -16.669 1.581 37.109 1.00 91.88 221 THR A C 1
ATOM 1756 O O . THR A 1 221 ? -17.715 0.941 37.053 1.00 91.88 221 THR A O 1
ATOM 1759 N N . VAL A 1 222 ? -16.208 2.298 36.092 1.00 91.50 222 VAL A N 1
ATOM 1760 C CA . VAL A 1 222 ? -16.669 2.174 34.711 1.00 91.50 222 VAL A CA 1
ATOM 1761 C C . VAL A 1 222 ? -15.491 1.690 33.891 1.00 91.50 222 VAL A C 1
ATOM 1763 O O . VAL A 1 222 ? -14.447 2.344 33.874 1.00 91.50 222 VAL A O 1
ATOM 1766 N N . THR A 1 223 ? -15.666 0.554 33.234 1.00 92.81 223 THR A N 1
ATOM 1767 C CA . THR A 1 223 ? -14.666 -0.041 32.352 1.00 92.81 223 THR A CA 1
ATOM 1768 C C . THR A 1 223 ? -15.122 0.145 30.914 1.00 92.81 223 THR A C 1
ATOM 1770 O O . THR A 1 223 ? -16.257 -0.189 30.583 1.00 92.81 223 THR A O 1
ATOM 1773 N N . ASP A 1 224 ? -14.236 0.669 30.080 1.00 92.38 224 ASP A N 1
ATOM 1774 C CA . ASP A 1 224 ? -14.399 0.795 28.637 1.00 92.38 224 ASP A CA 1
ATOM 1775 C C . ASP A 1 224 ? -13.229 0.079 27.967 1.00 92.38 224 ASP A C 1
ATOM 1777 O O . ASP A 1 224 ? -12.064 0.425 28.198 1.00 92.38 224 ASP A O 1
ATOM 1781 N N . ARG A 1 225 ? -13.535 -0.968 27.199 1.00 92.25 225 ARG A N 1
ATOM 1782 C CA . ARG A 1 225 ? -12.520 -1.764 26.510 1.00 92.25 225 ARG A CA 1
ATOM 1783 C C . ARG A 1 225 ? -12.855 -1.945 25.044 1.00 92.25 225 ARG A C 1
ATOM 1785 O O . ARG A 1 225 ? -13.998 -2.248 24.700 1.00 92.25 225 ARG A O 1
ATOM 1792 N N . SER A 1 226 ? -11.823 -1.852 24.211 1.00 90.94 226 SER A N 1
ATOM 1793 C CA . SER A 1 226 ? -11.852 -2.323 22.830 1.00 90.94 226 SER A CA 1
ATOM 1794 C C . SER A 1 226 ? -10.954 -3.539 22.682 1.00 90.94 226 SER A C 1
ATOM 1796 O O . SER A 1 226 ? -9.836 -3.598 23.202 1.00 90.94 226 SER A O 1
ATOM 1798 N N . TYR A 1 227 ? -11.463 -4.510 21.944 1.00 88.38 227 TYR A N 1
ATOM 1799 C CA . TYR A 1 227 ? -10.721 -5.659 21.490 1.00 88.38 227 TYR A CA 1
ATOM 1800 C C . TYR A 1 227 ? -10.826 -5.710 19.976 1.00 88.38 227 TYR A C 1
ATOM 1802 O O . TYR A 1 227 ? -11.926 -5.747 19.423 1.00 88.38 227 TYR A O 1
ATOM 1810 N N . LEU A 1 228 ? -9.690 -5.723 19.302 1.00 82.31 228 LEU A N 1
ATOM 1811 C CA . LEU A 1 228 ? -9.646 -5.910 17.859 1.00 82.31 228 LEU A CA 1
ATOM 1812 C C . LEU A 1 228 ? -9.602 -7.415 17.576 1.00 82.31 228 LEU A C 1
ATOM 1814 O O . LEU A 1 228 ? -9.075 -8.187 18.387 1.00 82.31 228 LEU A O 1
ATOM 1818 N N . VAL A 1 229 ? -10.141 -7.860 16.436 1.00 72.69 229 VAL A N 1
ATOM 1819 C CA . VAL A 1 229 ? -9.740 -9.175 15.904 1.00 72.69 229 VAL A CA 1
ATOM 1820 C C . VAL A 1 229 ? -8.271 -9.052 15.550 1.00 72.69 229 VAL A C 1
ATOM 1822 O O . VAL A 1 229 ? -7.922 -8.583 14.469 1.00 72.69 229 VAL A O 1
ATOM 1825 N N . ASP A 1 230 ? -7.401 -9.484 16.459 1.00 60.00 230 ASP A N 1
ATOM 1826 C CA . ASP A 1 230 ? -6.035 -9.808 16.087 1.00 60.00 230 ASP A CA 1
ATOM 1827 C C . ASP A 1 230 ? -6.071 -11.174 15.401 1.00 60.00 230 ASP A C 1
ATOM 1829 O O . ASP A 1 230 ? -5.791 -12.235 15.950 1.00 60.00 230 ASP A O 1
ATOM 1833 N N . ALA A 1 231 ? -6.494 -11.142 14.149 1.00 47.19 231 ALA A N 1
ATOM 1834 C CA . ALA A 1 231 ? -5.806 -11.924 13.162 1.00 47.19 231 ALA A CA 1
ATOM 1835 C C . ALA A 1 231 ? -4.853 -10.922 12.541 1.00 47.19 231 ALA A C 1
ATOM 1837 O O . ALA A 1 231 ? -5.256 -10.236 11.601 1.00 47.19 231 ALA A O 1
ATOM 1838 N N . ASN A 1 232 ? -3.644 -10.809 13.111 1.00 52.50 232 ASN A N 1
ATOM 1839 C CA . ASN A 1 232 ? -2.388 -10.534 12.431 1.00 52.50 232 ASN A CA 1
ATOM 1840 C C . ASN A 1 232 ? -2.684 -10.247 10.967 1.00 52.50 232 ASN A C 1
ATOM 1842 O O . ASN A 1 232 ? -3.143 -11.196 10.321 1.00 52.50 232 ASN A O 1
ATOM 1846 N N . ASP A 1 233 ? -2.474 -9.005 10.492 1.00 49.25 233 ASP A N 1
ATOM 1847 C CA . ASP A 1 233 ? -2.839 -8.434 9.168 1.00 49.25 233 ASP A CA 1
ATOM 1848 C C . ASP A 1 233 ? -2.727 -9.427 7.986 1.00 49.25 233 ASP A C 1
ATOM 1850 O O . ASP A 1 233 ? -3.240 -9.255 6.877 1.00 49.25 233 ASP A O 1
ATOM 1854 N N . GLY A 1 234 ? -1.997 -10.507 8.193 1.00 56.25 234 GLY A N 1
ATOM 1855 C CA . GLY A 1 234 ? -2.349 -11.792 7.634 1.00 56.25 234 GLY A CA 1
ATOM 1856 C C . GLY A 1 234 ? -1.582 -11.925 6.363 1.00 56.25 234 GLY A C 1
ATOM 1857 O O . GLY A 1 234 ? -0.466 -11.419 6.222 1.00 56.25 234 GLY A O 1
ATOM 1858 N N . LEU A 1 235 ? -2.207 -12.538 5.371 1.00 59.22 235 LEU A N 1
ATOM 1859 C CA . LEU A 1 235 ? -1.647 -12.454 4.040 1.00 59.22 235 LEU A CA 1
ATOM 1860 C C . LEU A 1 235 ? -1.541 -10.981 3.581 1.00 59.22 235 LEU A C 1
ATOM 1862 O O . LEU A 1 235 ? -0.618 -10.663 2.839 1.00 59.22 235 LEU A O 1
ATOM 1866 N N . MET A 1 236 ? -2.411 -10.069 4.043 1.00 59.84 236 MET A N 1
ATOM 1867 C CA . MET A 1 236 ? -2.390 -8.662 3.618 1.00 59.84 236 MET A CA 1
ATOM 1868 C C . MET A 1 236 ? -1.225 -7.875 4.233 1.00 59.84 236 MET A C 1
ATOM 1870 O O . MET A 1 236 ? -0.590 -7.111 3.504 1.00 59.84 236 MET A O 1
ATOM 1874 N N . GLY A 1 237 ? -0.861 -8.142 5.490 1.00 60.59 237 GLY A N 1
ATOM 1875 C CA . GLY A 1 237 ? 0.323 -7.572 6.154 1.00 60.59 237 GLY A CA 1
ATOM 1876 C C . GLY A 1 237 ? 1.642 -7.960 5.492 1.00 60.59 237 GLY A C 1
ATOM 1877 O O . GLY A 1 237 ? 2.612 -7.210 5.521 1.00 60.59 237 GLY A O 1
ATOM 1878 N N . VAL A 1 238 ? 1.670 -9.101 4.796 1.00 64.25 238 VAL A N 1
ATOM 1879 C CA . VAL A 1 238 ? 2.819 -9.528 3.984 1.00 64.25 238 VAL A CA 1
ATOM 1880 C C . VAL A 1 238 ? 2.716 -9.012 2.543 1.00 64.25 238 VAL A C 1
ATOM 1882 O O . VAL A 1 238 ? 3.714 -8.554 1.977 1.00 64.25 238 VAL A O 1
ATOM 1885 N N . LEU A 1 239 ? 1.525 -9.068 1.935 1.00 67.31 239 LEU A N 1
ATOM 1886 C CA . LEU A 1 239 ? 1.300 -8.722 0.529 1.00 67.31 239 LEU A CA 1
ATOM 1887 C C . LEU A 1 239 ? 1.395 -7.224 0.252 1.00 67.31 239 LEU A C 1
ATOM 1889 O O . LEU A 1 239 ? 1.991 -6.856 -0.760 1.00 67.31 239 LEU A O 1
ATOM 1893 N N . PHE A 1 240 ? 0.839 -6.356 1.102 1.00 71.00 240 PHE A N 1
ATOM 1894 C CA . PHE A 1 240 ? 0.898 -4.910 0.875 1.00 71.00 240 PHE A CA 1
ATOM 1895 C C . PHE A 1 240 ? 2.351 -4.410 0.827 1.00 71.00 240 PHE A C 1
ATOM 1897 O O . PHE A 1 240 ? 2.733 -3.825 -0.194 1.00 71.00 240 PHE A O 1
ATOM 1904 N N . PRO A 1 241 ? 3.216 -4.701 1.818 1.00 71.69 241 PRO A N 1
ATOM 1905 C CA . PRO A 1 241 ? 4.616 -4.279 1.767 1.00 71.69 241 PRO A CA 1
ATOM 1906 C C . PRO A 1 241 ? 5.410 -4.926 0.611 1.00 71.69 241 PRO A C 1
ATOM 1908 O O . PRO A 1 241 ? 6.302 -4.289 0.038 1.00 71.69 241 PRO A O 1
ATOM 1911 N N . LEU A 1 242 ? 5.048 -6.143 0.176 1.00 73.56 242 LEU A N 1
ATOM 1912 C CA . LEU A 1 242 ? 5.609 -6.773 -1.031 1.00 73.56 242 LEU A CA 1
ATOM 1913 C C . LEU A 1 242 ? 5.201 -6.053 -2.323 1.00 73.56 242 LEU A C 1
ATOM 1915 O O . LEU A 1 242 ? 6.034 -5.886 -3.215 1.00 73.56 242 LEU A O 1
ATOM 1919 N N . ILE A 1 243 ? 3.948 -5.607 -2.442 1.00 76.69 243 ILE A N 1
ATOM 1920 C CA . ILE A 1 243 ? 3.473 -4.817 -3.588 1.00 76.69 243 ILE A CA 1
ATOM 1921 C C . ILE A 1 243 ? 4.204 -3.473 -3.632 1.00 76.69 243 ILE A C 1
ATOM 1923 O O . ILE A 1 243 ? 4.689 -3.084 -4.696 1.00 76.69 243 ILE A O 1
ATOM 1927 N N . PHE A 1 244 ? 4.365 -2.804 -2.487 1.00 71.88 244 PHE A N 1
ATOM 1928 C CA . PHE A 1 244 ? 5.152 -1.570 -2.381 1.00 71.88 244 PHE A CA 1
ATOM 1929 C C . PHE A 1 244 ? 6.628 -1.790 -2.740 1.00 71.88 244 PHE A C 1
ATOM 1931 O O . PHE A 1 244 ? 7.214 -0.984 -3.465 1.00 71.88 244 PHE A O 1
ATOM 1938 N N . SER A 1 245 ? 7.214 -2.921 -2.337 1.00 73.25 245 SER A N 1
ATOM 1939 C CA . SER A 1 245 ? 8.560 -3.326 -2.768 1.00 73.25 245 SER A CA 1
ATOM 1940 C C . SER A 1 245 ? 8.629 -3.552 -4.281 1.00 73.25 245 SER A C 1
ATOM 1942 O O . SER A 1 245 ? 9.570 -3.109 -4.941 1.00 73.25 245 SER A O 1
ATOM 1944 N N . GLY A 1 246 ? 7.612 -4.200 -4.855 1.00 73.62 246 GLY A N 1
ATOM 1945 C CA . GLY A 1 246 ? 7.463 -4.392 -6.297 1.00 73.62 246 GLY A CA 1
ATOM 1946 C C . GLY A 1 246 ? 7.368 -3.069 -7.059 1.00 73.62 246 GLY A C 1
ATOM 1947 O O . GLY A 1 246 ? 8.021 -2.911 -8.093 1.00 73.62 246 GLY A O 1
ATOM 1948 N N . ALA A 1 247 ? 6.629 -2.096 -6.522 1.00 69.62 247 ALA A N 1
ATOM 1949 C CA . ALA A 1 247 ? 6.560 -0.737 -7.047 1.00 69.62 247 ALA A CA 1
ATOM 1950 C C . ALA A 1 247 ? 7.919 -0.025 -6.953 1.00 69.62 247 ALA A C 1
ATOM 1952 O O . ALA A 1 247 ? 8.345 0.583 -7.929 1.00 69.62 247 ALA A O 1
ATOM 1953 N N . GLY A 1 248 ? 8.659 -0.180 -5.849 1.00 66.19 248 GLY A N 1
ATOM 1954 C CA . GLY A 1 248 ? 10.031 0.324 -5.713 1.00 66.19 248 GLY A CA 1
ATOM 1955 C C . GLY A 1 248 ? 10.985 -0.251 -6.768 1.00 66.19 248 GLY A C 1
ATOM 1956 O O . GLY A 1 248 ? 11.721 0.492 -7.416 1.00 66.19 248 GLY A O 1
ATOM 1957 N N . VAL A 1 249 ? 10.920 -1.561 -7.031 1.00 68.69 249 VAL A N 1
ATOM 1958 C CA . VAL A 1 249 ? 11.682 -2.212 -8.116 1.00 68.69 249 VAL A CA 1
ATOM 1959 C C . VAL A 1 249 ? 11.254 -1.697 -9.493 1.00 68.69 249 VAL A C 1
ATOM 1961 O O . VAL A 1 249 ? 12.097 -1.521 -10.375 1.00 68.69 249 VAL A O 1
ATOM 1964 N N . PHE A 1 250 ? 9.959 -1.454 -9.699 1.00 65.44 250 PHE A N 1
ATOM 1965 C CA . PHE A 1 250 ? 9.444 -0.883 -10.940 1.00 65.44 250 PHE A CA 1
ATOM 1966 C C . PHE A 1 250 ? 9.928 0.556 -11.148 1.00 65.44 250 PHE A C 1
ATOM 1968 O O . PHE A 1 250 ? 10.390 0.874 -12.240 1.00 65.44 250 PHE A O 1
ATOM 1975 N N . LEU A 1 251 ? 9.917 1.387 -10.103 1.00 63.88 251 LEU A N 1
ATOM 1976 C CA . LEU A 1 251 ? 10.462 2.744 -10.124 1.00 63.88 251 LEU A CA 1
ATOM 1977 C C . LEU A 1 251 ? 11.957 2.722 -10.436 1.00 63.88 251 LEU A C 1
ATOM 1979 O O . LEU A 1 251 ? 12.378 3.401 -11.361 1.00 63.88 251 LEU A O 1
ATOM 1983 N N . LEU A 1 252 ? 12.750 1.857 -9.796 1.00 64.19 252 LEU A N 1
ATOM 1984 C CA . LEU A 1 252 ? 14.166 1.679 -10.154 1.00 64.19 252 LEU A CA 1
ATOM 1985 C C . LEU A 1 252 ? 14.368 1.222 -11.609 1.00 64.19 252 LEU A C 1
ATOM 1987 O O . LEU A 1 252 ? 15.394 1.525 -12.216 1.00 64.19 252 LEU A O 1
ATOM 1991 N N . ARG A 1 253 ? 13.401 0.501 -12.190 1.00 58.22 253 ARG A N 1
ATOM 1992 C CA . ARG A 1 253 ? 13.401 0.142 -13.617 1.00 58.22 253 ARG A CA 1
ATOM 1993 C C . ARG A 1 253 ? 13.008 1.301 -14.532 1.00 58.22 253 ARG A C 1
ATOM 1995 O O . ARG A 1 253 ? 13.530 1.373 -15.640 1.00 58.22 253 ARG A O 1
ATOM 2002 N N . ALA A 1 254 ? 12.075 2.145 -14.102 1.00 52.56 254 ALA A N 1
ATOM 2003 C CA . ALA A 1 254 ? 11.534 3.264 -14.871 1.00 52.56 254 ALA A CA 1
ATOM 2004 C C . ALA A 1 254 ? 12.454 4.494 -14.840 1.00 52.56 254 ALA A C 1
ATOM 2006 O O . ALA A 1 254 ? 12.555 5.203 -15.835 1.00 52.56 254 ALA A O 1
ATOM 2007 N N . VAL A 1 255 ? 13.177 4.687 -13.733 1.00 51.56 255 VAL A N 1
ATOM 2008 C CA . VAL A 1 255 ? 14.090 5.808 -13.450 1.00 51.56 255 VAL A CA 1
ATOM 2009 C C . VAL A 1 255 ? 15.290 5.875 -14.386 1.00 51.56 255 VAL A C 1
ATOM 2011 O O . VAL A 1 255 ? 15.994 6.868 -14.372 1.00 51.56 255 VAL A O 1
ATOM 2014 N N . GLY A 1 256 ? 15.469 4.915 -15.288 1.00 47.75 256 GLY A N 1
ATOM 2015 C CA . GLY A 1 256 ? 16.017 5.256 -16.590 1.00 47.75 256 GLY A CA 1
ATOM 2016 C C . GLY A 1 256 ? 16.909 4.193 -17.191 1.00 47.75 256 GLY A C 1
ATOM 2017 O O . GLY A 1 256 ? 17.825 3.624 -16.592 1.00 47.75 256 GLY A O 1
ATOM 2018 N N . ASP A 1 257 ? 16.623 3.937 -18.453 1.00 48.00 257 ASP A N 1
ATOM 2019 C CA . ASP A 1 257 ? 17.436 3.120 -19.326 1.00 48.00 257 ASP A CA 1
ATOM 2020 C C . ASP A 1 257 ? 18.609 3.965 -19.861 1.00 48.00 257 ASP A C 1
ATOM 2022 O O . ASP A 1 257 ? 18.679 4.249 -21.052 1.00 48.00 257 ASP A O 1
ATOM 2026 N N . PHE A 1 258 ? 19.522 4.393 -18.973 1.00 45.81 258 PHE A N 1
ATOM 2027 C CA . PHE A 1 258 ? 20.733 5.184 -19.301 1.00 45.81 258 PHE A CA 1
ATOM 2028 C C . PHE A 1 258 ? 21.828 4.384 -20.007 1.00 45.81 258 PHE A C 1
ATOM 2030 O O . PHE A 1 258 ? 23.015 4.706 -19.941 1.00 45.81 258 PHE A O 1
ATOM 2037 N N . ARG A 1 259 ? 21.468 3.254 -20.606 1.00 55.31 259 ARG A N 1
ATOM 2038 C CA . ARG A 1 259 ? 22.424 2.358 -21.239 1.00 55.31 259 ARG A CA 1
ATOM 2039 C C . ARG A 1 259 ? 22.437 2.661 -22.725 1.00 55.31 259 ARG A C 1
ATOM 2041 O O . ARG A 1 259 ? 21.411 2.545 -23.391 1.00 55.31 259 ARG A O 1
ATOM 2048 N N . ASN A 1 260 ? 23.612 3.038 -23.224 1.00 58.16 260 ASN A N 1
ATOM 2049 C CA . ASN A 1 260 ? 23.822 3.392 -24.623 1.00 58.16 260 ASN A CA 1
ATOM 2050 C C . ASN A 1 260 ? 23.246 2.299 -25.533 1.00 58.16 260 ASN A C 1
ATOM 2052 O O . ASN A 1 260 ? 23.522 1.109 -25.354 1.00 58.16 260 ASN A O 1
ATOM 2056 N N . PHE A 1 261 ? 22.437 2.709 -26.508 1.00 70.75 261 PHE A N 1
ATOM 2057 C CA . PHE A 1 261 ? 21.997 1.815 -27.569 1.00 70.75 261 PHE A CA 1
ATOM 2058 C C . PHE A 1 261 ? 23.214 1.289 -28.333 1.00 70.75 261 PHE A C 1
ATOM 2060 O O . PHE A 1 261 ? 24.264 1.937 -28.410 1.00 70.75 261 PHE A O 1
ATOM 2067 N N . GLN A 1 262 ? 23.053 0.108 -28.918 1.00 77.94 262 GLN A N 1
ATOM 2068 C CA . GLN A 1 262 ? 24.074 -0.499 -29.747 1.00 77.94 262 GLN A CA 1
ATOM 2069 C C . GLN A 1 262 ? 23.440 -1.016 -31.034 1.00 77.94 262 GLN A C 1
ATOM 2071 O O . GLN A 1 262 ? 22.595 -1.912 -31.013 1.00 77.94 262 GLN A O 1
ATOM 2076 N N . LEU A 1 263 ? 23.881 -0.470 -32.163 1.00 86.88 263 LEU A N 1
ATOM 2077 C CA . LEU A 1 263 ? 23.581 -1.002 -33.483 1.00 86.88 263 LEU A CA 1
ATOM 2078 C C . LEU A 1 263 ? 24.815 -1.750 -33.987 1.00 86.88 263 LEU A C 1
ATOM 2080 O O . LEU A 1 263 ? 25.877 -1.161 -34.165 1.00 86.88 263 LEU A O 1
ATOM 2084 N N . THR A 1 264 ? 24.689 -3.055 -34.190 1.00 88.62 264 THR A N 1
ATOM 2085 C CA . THR A 1 264 ? 25.766 -3.912 -34.688 1.00 88.62 264 THR A CA 1
ATOM 2086 C C . THR A 1 264 ? 25.474 -4.313 -36.126 1.00 88.62 264 THR A C 1
ATOM 2088 O O . THR A 1 264 ? 24.433 -4.892 -36.419 1.00 88.62 264 THR A O 1
ATOM 2091 N N . LEU A 1 265 ? 26.411 -4.022 -37.018 1.00 90.19 265 LEU A N 1
ATOM 2092 C CA . LEU A 1 265 ? 26.404 -4.407 -38.422 1.00 90.19 265 LEU A CA 1
ATOM 2093 C C . LEU A 1 265 ? 27.347 -5.603 -38.572 1.00 90.19 265 LEU A C 1
ATOM 2095 O O . LEU A 1 265 ? 28.563 -5.452 -38.444 1.00 90.19 265 LEU A O 1
ATOM 2099 N N . ASN A 1 266 ? 26.804 -6.797 -38.799 1.00 88.44 266 ASN A N 1
ATOM 2100 C CA . ASN A 1 266 ? 27.599 -8.011 -38.979 1.00 88.44 266 ASN A CA 1
ATOM 2101 C C . ASN A 1 266 ? 27.900 -8.206 -40.467 1.00 88.44 266 ASN A C 1
ATOM 2103 O O . ASN A 1 266 ? 26.978 -8.422 -41.257 1.00 88.44 266 ASN A O 1
ATOM 2107 N N . ARG A 1 267 ? 29.185 -8.173 -40.841 1.00 85.50 267 ARG A N 1
ATOM 2108 C CA . ARG A 1 267 ? 29.610 -8.314 -42.245 1.00 85.50 267 ARG A CA 1
ATOM 2109 C C . ARG A 1 267 ? 29.429 -9.739 -42.793 1.00 85.50 267 ARG A C 1
ATOM 2111 O O . ARG A 1 267 ? 28.904 -9.866 -43.889 1.00 85.50 267 ARG A O 1
ATOM 2118 N N . PRO A 1 268 ? 29.800 -10.825 -42.077 1.00 85.81 268 PRO A N 1
ATOM 2119 C CA . PRO A 1 268 ? 29.704 -12.181 -42.627 1.00 85.81 268 PRO A CA 1
ATOM 2120 C C . PRO A 1 268 ? 28.271 -12.639 -42.901 1.00 85.81 268 PRO A C 1
ATOM 2122 O O . PRO A 1 268 ? 28.043 -13.447 -43.795 1.00 85.81 268 PRO A O 1
ATOM 2125 N N . SER A 1 269 ? 27.320 -12.154 -42.103 1.00 86.38 269 SER A N 1
ATOM 2126 C CA . SER A 1 269 ? 25.912 -12.540 -42.177 1.00 86.38 269 SER A CA 1
ATOM 2127 C C . SER A 1 269 ? 25.028 -11.495 -42.849 1.00 86.38 269 SER A C 1
ATOM 2129 O O . SER A 1 269 ? 23.823 -11.717 -42.896 1.00 86.38 269 SER A O 1
ATOM 2131 N N . ASN A 1 270 ? 25.590 -10.369 -43.318 1.00 88.00 270 ASN A N 1
ATOM 2132 C CA . ASN A 1 270 ? 24.837 -9.244 -43.884 1.00 88.00 270 ASN A CA 1
ATOM 2133 C C . ASN A 1 270 ? 23.590 -8.923 -43.047 1.00 88.00 270 ASN A C 1
ATOM 2135 O O . ASN A 1 270 ? 22.460 -8.949 -43.526 1.00 88.00 270 ASN A O 1
ATOM 2139 N N . SER A 1 271 ? 23.792 -8.715 -41.746 1.00 90.12 271 SER A N 1
ATOM 2140 C CA . SER A 1 271 ? 22.685 -8.553 -40.800 1.00 90.12 271 SER A CA 1
ATOM 2141 C C . SER A 1 271 ? 22.906 -7.364 -39.885 1.00 90.12 271 SER A C 1
ATOM 2143 O O . SER A 1 271 ? 24.034 -7.114 -39.453 1.00 90.12 271 SER A O 1
ATOM 2145 N N . ILE A 1 272 ? 21.817 -6.705 -39.514 1.00 89.25 272 ILE A N 1
ATOM 2146 C CA . ILE A 1 272 ? 21.804 -5.564 -38.606 1.00 89.25 272 ILE A CA 1
ATOM 2147 C C . ILE A 1 272 ? 21.108 -5.980 -37.324 1.00 89.25 272 ILE A C 1
ATOM 2149 O O . ILE A 1 272 ? 19.962 -6.418 -37.338 1.00 89.25 272 ILE A O 1
ATOM 2153 N N . GLN A 1 273 ? 21.791 -5.802 -36.205 1.00 88.31 273 GLN A N 1
ATOM 2154 C CA . GLN A 1 273 ? 21.272 -6.092 -34.880 1.00 88.31 273 GLN A CA 1
ATOM 2155 C C . GLN A 1 273 ? 21.191 -4.800 -34.092 1.00 88.31 273 GLN A C 1
ATOM 2157 O O . GLN A 1 273 ? 22.208 -4.215 -33.724 1.00 88.31 273 GLN A O 1
ATOM 2162 N N . TRP A 1 274 ? 19.972 -4.359 -33.819 1.00 84.06 274 TRP A N 1
ATOM 2163 C CA . TRP A 1 274 ? 19.729 -3.294 -32.865 1.00 84.06 274 TRP A CA 1
ATOM 2164 C C . TRP A 1 274 ? 19.445 -3.911 -31.508 1.00 84.06 274 TRP A C 1
ATOM 2166 O O . TRP A 1 274 ? 18.557 -4.755 -31.380 1.00 84.06 274 TRP A O 1
ATOM 2176 N N . HIS A 1 275 ? 20.178 -3.467 -30.496 1.00 73.81 275 HIS A N 1
ATOM 2177 C CA . HIS A 1 275 ? 19.932 -3.838 -29.118 1.00 73.81 275 HIS A CA 1
ATOM 2178 C C . HIS A 1 275 ? 19.920 -2.600 -28.234 1.00 73.81 275 HIS A C 1
ATOM 2180 O O . HIS A 1 275 ? 20.834 -1.773 -28.260 1.00 73.81 275 HIS A O 1
ATOM 2186 N N . LYS A 1 276 ? 18.907 -2.538 -27.376 1.00 62.94 276 LYS A N 1
ATOM 2187 C CA . LYS A 1 276 ? 18.975 -1.780 -26.133 1.00 62.94 276 LYS A CA 1
ATOM 2188 C C . LYS A 1 276 ? 19.435 -2.777 -25.077 1.00 62.94 276 LYS A C 1
ATOM 2190 O O . LYS A 1 276 ? 18.832 -3.841 -24.963 1.00 62.94 276 LYS A O 1
ATOM 2195 N N . ALA A 1 277 ? 20.550 -2.533 -24.392 1.00 50.06 277 ALA A N 1
ATOM 2196 C CA . ALA A 1 277 ? 21.216 -3.538 -23.555 1.00 50.06 277 ALA A CA 1
ATOM 2197 C C . ALA A 1 277 ? 20.382 -3.944 -22.317 1.00 50.06 277 ALA A C 1
ATOM 2199 O O . ALA A 1 277 ? 20.663 -3.554 -21.184 1.00 50.06 277 ALA A O 1
ATOM 2200 N N . PHE A 1 278 ? 19.366 -4.782 -22.519 1.00 45.59 278 PHE A N 1
ATOM 2201 C CA . PHE A 1 278 ? 18.608 -5.442 -21.467 1.00 45.59 278 PHE A CA 1
ATOM 2202 C C . PHE A 1 278 ? 19.204 -6.832 -21.270 1.00 45.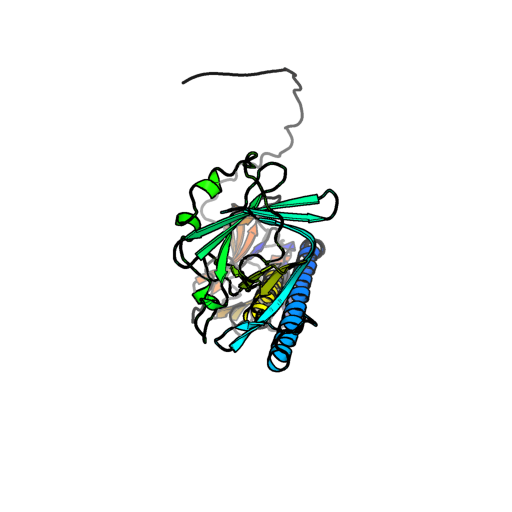59 278 PHE A C 1
ATOM 2204 O O . PHE A 1 278 ? 18.971 -7.747 -22.063 1.00 45.59 278 PHE A O 1
ATOM 2211 N N . ALA A 1 279 ? 19.969 -7.014 -20.200 1.00 34.84 279 ALA A N 1
ATOM 2212 C CA . ALA A 1 279 ? 20.262 -8.355 -19.727 1.00 34.84 279 ALA A CA 1
ATOM 2213 C C . ALA A 1 279 ? 18.952 -8.960 -19.188 1.00 34.84 279 ALA A C 1
ATOM 2215 O O . ALA A 1 279 ? 18.434 -8.519 -18.164 1.00 34.84 279 ALA A O 1
ATOM 2216 N N . GLY A 1 280 ? 18.392 -9.942 -19.901 1.00 39.03 280 GLY A N 1
ATOM 2217 C CA . GLY A 1 280 ? 17.409 -10.874 -19.337 1.00 39.03 280 GLY A CA 1
ATOM 2218 C C . GLY A 1 280 ? 15.999 -10.893 -19.936 1.00 39.03 280 GLY A C 1
ATOM 2219 O O . GLY A 1 280 ? 15.225 -11.766 -19.554 1.00 39.03 280 GLY A O 1
ATOM 2220 N N . THR A 1 281 ? 15.635 -10.024 -20.888 1.00 41.19 281 THR A N 1
ATOM 2221 C CA . THR A 1 281 ? 14.341 -10.138 -21.596 1.00 41.19 281 THR A CA 1
ATOM 2222 C C . THR A 1 281 ? 14.547 -10.390 -23.086 1.00 41.19 281 THR A C 1
ATOM 2224 O O . THR A 1 281 ? 15.423 -9.821 -23.726 1.00 41.19 281 THR A O 1
ATOM 2227 N N . ARG A 1 282 ? 13.713 -11.258 -23.669 1.00 42.56 282 ARG A N 1
ATOM 2228 C CA . ARG A 1 282 ? 13.761 -11.654 -25.094 1.00 42.56 282 ARG A CA 1
ATOM 2229 C C . ARG A 1 282 ? 13.244 -10.558 -26.048 1.00 42.56 282 ARG A C 1
ATOM 2231 O O . ARG A 1 282 ? 13.026 -10.830 -27.224 1.00 42.56 282 ARG A O 1
ATOM 2238 N N . PHE A 1 283 ? 12.997 -9.356 -25.525 1.00 49.81 283 PHE A N 1
ATOM 2239 C CA . PHE A 1 283 ? 12.300 -8.248 -26.189 1.00 49.81 283 PHE A CA 1
ATOM 2240 C C . PHE A 1 283 ? 13.193 -7.018 -26.412 1.00 49.81 283 PHE A C 1
ATOM 2242 O O . PHE A 1 283 ? 12.700 -5.974 -26.817 1.00 49.81 283 PHE A O 1
ATOM 2249 N N . SER A 1 284 ? 14.494 -7.120 -26.141 1.00 57.59 284 SER A N 1
ATOM 2250 C CA . SER A 1 284 ? 15.405 -5.972 -26.082 1.00 57.59 284 SER A CA 1
ATOM 2251 C C . SER A 1 284 ? 16.178 -5.681 -27.370 1.00 57.59 284 SER A C 1
ATOM 2253 O O . SER A 1 284 ? 17.122 -4.892 -27.366 1.00 57.59 284 SER A O 1
ATOM 2255 N N . GLY A 1 285 ? 15.799 -6.306 -28.486 1.00 71.06 285 GLY A N 1
ATOM 2256 C CA . GLY A 1 285 ? 16.460 -6.056 -29.757 1.00 71.06 285 GLY A CA 1
ATOM 2257 C C . GLY A 1 285 ? 15.731 -6.601 -30.973 1.00 71.06 285 GLY A C 1
ATOM 2258 O O . GLY A 1 285 ? 14.899 -7.508 -30.882 1.00 71.06 285 GLY A O 1
ATOM 2259 N N . TRP A 1 286 ? 16.087 -6.041 -32.120 1.00 82.00 286 TRP A N 1
ATOM 2260 C CA . TRP A 1 286 ? 15.584 -6.409 -33.434 1.00 82.00 286 TRP A CA 1
ATOM 2261 C C . TRP A 1 286 ? 16.760 -6.824 -34.309 1.00 82.00 286 TRP A C 1
ATOM 2263 O O . TRP A 1 286 ? 17.798 -6.166 -34.317 1.00 82.00 286 TRP A O 1
ATOM 2273 N N . ASN A 1 287 ? 16.588 -7.925 -35.039 1.00 86.88 287 ASN A N 1
ATOM 2274 C CA . ASN A 1 287 ? 17.543 -8.376 -36.042 1.00 86.88 287 ASN A CA 1
ATOM 2275 C C . ASN A 1 287 ? 16.913 -8.244 -37.428 1.00 86.88 287 ASN A C 1
ATOM 2277 O O . ASN A 1 287 ? 15.778 -8.686 -37.647 1.00 86.88 287 ASN A O 1
ATOM 2281 N N . TRP A 1 288 ? 17.659 -7.669 -38.354 1.00 89.00 288 TRP A N 1
ATOM 2282 C CA . TRP A 1 288 ? 17.355 -7.609 -39.772 1.00 89.00 288 TRP A CA 1
ATOM 2283 C C . TRP A 1 288 ? 18.389 -8.451 -40.510 1.00 89.00 288 TRP A C 1
ATOM 2285 O O . TRP A 1 288 ? 19.588 -8.268 -40.324 1.00 89.00 288 TRP A O 1
ATOM 2295 N N . GLU A 1 289 ? 17.906 -9.399 -41.302 1.00 90.31 289 GLU A N 1
ATOM 2296 C CA . GLU A 1 289 ? 18.713 -10.253 -42.175 1.00 90.31 289 GLU A CA 1
ATOM 2297 C C . GLU A 1 289 ? 18.638 -9.686 -43.597 1.00 90.31 289 GLU A C 1
ATOM 2299 O O . GLU A 1 289 ? 17.735 -8.898 -43.884 1.00 90.31 289 GLU A O 1
ATOM 2304 N N . ASP A 1 290 ? 19.582 -10.058 -44.460 1.00 88.75 290 ASP A N 1
ATOM 2305 C CA . ASP A 1 290 ? 19.664 -9.586 -45.850 1.00 88.75 290 ASP A CA 1
ATOM 2306 C C . ASP A 1 290 ? 19.844 -8.061 -45.982 1.00 88.75 290 ASP A C 1
ATOM 2308 O O . ASP A 1 290 ? 19.270 -7.414 -46.859 1.00 88.75 290 ASP A O 1
ATOM 2312 N N . ALA A 1 291 ? 20.645 -7.475 -45.091 1.00 89.38 291 ALA A N 1
ATOM 2313 C CA . ALA A 1 291 ? 21.039 -6.075 -45.152 1.00 89.38 291 ALA A CA 1
ATOM 2314 C C . ALA A 1 291 ? 22.198 -5.869 -46.136 1.00 89.38 291 ALA A C 1
ATOM 2316 O O . ALA A 1 291 ? 23.281 -6.431 -45.952 1.00 89.38 291 ALA A O 1
ATOM 2317 N N . ASP A 1 292 ? 22.011 -5.012 -47.138 1.00 91.56 292 ASP A N 1
ATOM 2318 C CA . ASP A 1 292 ? 23.097 -4.613 -48.032 1.00 91.56 292 ASP A CA 1
ATOM 2319 C C . ASP A 1 292 ? 23.879 -3.454 -47.412 1.00 91.56 292 ASP A C 1
ATOM 2321 O O . ASP A 1 292 ? 23.550 -2.277 -47.575 1.00 91.56 292 ASP A O 1
ATOM 2325 N N . LEU A 1 293 ? 24.955 -3.796 -46.701 1.00 88.38 293 LEU A N 1
ATOM 2326 C CA . LEU A 1 293 ? 25.806 -2.833 -46.002 1.00 88.38 293 LEU A CA 1
ATOM 2327 C C . LEU A 1 293 ? 26.555 -1.860 -46.936 1.00 88.38 293 LEU A C 1
ATOM 2329 O O . LEU A 1 293 ? 27.235 -0.968 -46.436 1.00 88.38 293 LEU A O 1
ATOM 2333 N N . ASN A 1 294 ? 26.422 -1.984 -48.262 1.00 88.50 294 ASN A N 1
ATOM 2334 C CA . ASN A 1 294 ? 26.969 -1.023 -49.224 1.00 88.50 294 ASN A CA 1
ATOM 2335 C C . ASN A 1 294 ? 25.963 0.056 -49.649 1.00 88.50 294 ASN A C 1
ATOM 2337 O O . ASN 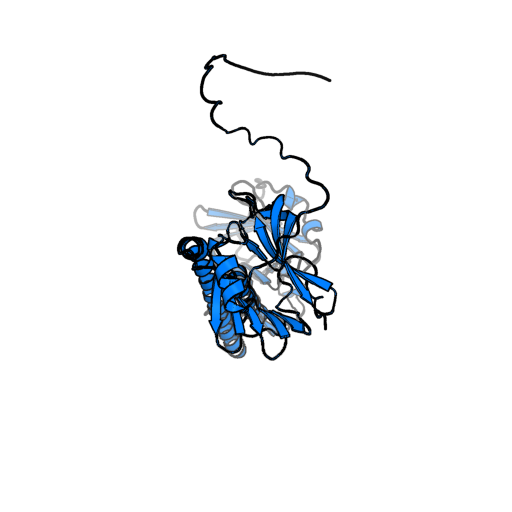A 1 294 ? 26.324 1.000 -50.346 1.00 88.50 294 ASN A O 1
ATOM 2341 N N . THR A 1 295 ? 24.701 -0.061 -49.231 1.00 90.56 295 THR A N 1
ATOM 2342 C CA . THR A 1 295 ? 23.606 0.835 -49.648 1.00 90.56 295 THR A CA 1
ATOM 2343 C C . THR A 1 295 ? 23.333 1.963 -48.658 1.00 90.56 295 THR A C 1
ATOM 2345 O O . THR A 1 295 ? 22.279 2.603 -48.713 1.00 90.56 295 THR A O 1
ATOM 2348 N N . PHE A 1 296 ? 24.271 2.222 -47.742 1.00 91.69 296 PHE A N 1
ATOM 2349 C CA . PHE A 1 296 ? 24.129 3.305 -46.779 1.00 91.69 296 PHE A CA 1
ATOM 2350 C C . PHE A 1 296 ? 23.941 4.637 -47.496 1.00 91.69 296 PHE A C 1
ATOM 2352 O O . PHE A 1 296 ? 24.754 5.052 -48.328 1.00 91.69 296 PHE A O 1
ATOM 2359 N N . LYS A 1 297 ? 22.859 5.320 -47.133 1.00 92.88 297 LYS A N 1
ATOM 2360 C CA . LYS A 1 297 ? 22.469 6.578 -47.754 1.00 92.88 297 LYS A CA 1
ATOM 2361 C C . LYS A 1 297 ? 21.923 7.561 -46.735 1.00 92.88 297 LYS A C 1
ATOM 2363 O O . LYS A 1 297 ? 21.219 7.181 -45.796 1.00 92.88 297 LYS A O 1
ATOM 2368 N N . VAL A 1 298 ? 22.231 8.832 -46.959 1.00 92.38 298 VAL A N 1
ATOM 2369 C CA . VAL A 1 298 ? 21.718 9.964 -46.191 1.00 92.38 298 VAL A CA 1
ATOM 2370 C C . VAL A 1 298 ? 20.722 10.734 -47.044 1.00 92.38 298 VAL A C 1
ATOM 2372 O O . VAL A 1 298 ? 21.031 11.131 -48.170 1.00 92.38 298 VAL A O 1
ATOM 2375 N N . LYS A 1 299 ? 19.527 10.965 -46.501 1.00 93.38 299 LYS A N 1
ATOM 2376 C CA . LYS A 1 299 ? 18.469 11.750 -47.142 1.00 93.38 299 LYS A CA 1
ATOM 2377 C C . LYS A 1 299 ? 17.994 12.861 -46.211 1.00 93.38 299 LYS A C 1
ATOM 2379 O O . LYS A 1 299 ? 17.669 12.596 -45.057 1.00 93.38 299 LYS A O 1
ATOM 2384 N N . ARG A 1 300 ? 17.894 14.089 -46.727 1.00 91.31 300 ARG A N 1
ATOM 2385 C CA . ARG A 1 300 ? 17.266 15.208 -46.009 1.00 91.31 300 ARG A CA 1
ATOM 2386 C C . ARG A 1 300 ? 15.762 14.954 -45.888 1.00 91.31 300 ARG A C 1
ATOM 2388 O O . ARG A 1 300 ? 15.102 14.694 -46.893 1.00 91.31 300 ARG A O 1
ATOM 2395 N N . THR A 1 301 ? 15.219 15.017 -44.679 1.00 91.50 301 THR A N 1
ATOM 2396 C CA . THR A 1 301 ? 13.786 14.816 -44.420 1.00 91.50 301 THR A CA 1
ATOM 2397 C C . THR A 1 301 ? 13.355 15.563 -43.160 1.00 91.50 301 THR A C 1
ATOM 2399 O O . THR A 1 301 ? 14.188 16.063 -42.404 1.00 91.50 301 THR A O 1
ATOM 2402 N N . SER A 1 302 ? 12.050 15.656 -42.933 1.00 90.31 302 SER A N 1
ATOM 2403 C CA . SER A 1 302 ? 11.490 16.052 -41.644 1.00 90.31 302 SER A CA 1
ATOM 2404 C C . SER A 1 302 ? 10.933 14.830 -40.924 1.00 90.31 302 SER A C 1
ATOM 2406 O O . SER A 1 302 ? 10.264 14.012 -41.560 1.00 90.31 302 SER A O 1
ATOM 2408 N N . GLU A 1 303 ? 11.178 14.717 -39.623 1.00 87.56 303 GLU A N 1
ATOM 2409 C CA . GLU A 1 303 ? 10.577 13.692 -38.764 1.00 87.56 303 GLU A CA 1
ATOM 2410 C C . GLU A 1 303 ? 10.013 14.333 -37.497 1.00 87.56 303 GLU A C 1
ATOM 2412 O O . GLU A 1 303 ? 10.429 15.418 -37.084 1.00 87.56 303 GLU A O 1
ATOM 2417 N N . GLU A 1 304 ? 9.028 13.666 -36.906 1.00 85.56 304 GLU A N 1
ATOM 2418 C CA . GLU A 1 304 ? 8.463 14.055 -35.623 1.00 85.56 304 GLU A CA 1
ATOM 2419 C C . GLU A 1 304 ? 9.425 13.626 -34.504 1.00 85.56 304 GLU A C 1
ATOM 2421 O O . GLU A 1 304 ? 9.792 12.453 -34.384 1.00 85.56 304 GLU A O 1
ATOM 2426 N N . VAL A 1 305 ? 9.879 14.600 -33.721 1.00 79.38 305 VAL A N 1
ATOM 2427 C CA . VAL A 1 305 ? 10.825 14.426 -32.618 1.00 79.38 305 VAL A CA 1
ATOM 2428 C C . VAL A 1 305 ? 10.079 14.637 -31.315 1.00 79.38 305 VAL A C 1
ATOM 2430 O O . VAL A 1 305 ? 9.353 15.618 -31.166 1.00 79.38 305 VAL A O 1
ATOM 2433 N N . TRP A 1 306 ? 10.256 13.718 -30.371 1.00 74.50 306 TRP A N 1
ATOM 2434 C CA . TRP A 1 306 ? 9.693 13.856 -29.034 1.00 74.50 306 TRP A CA 1
ATOM 2435 C C . TRP A 1 306 ? 10.686 14.561 -28.115 1.00 74.50 306 TRP A C 1
ATOM 2437 O O . TRP A 1 306 ? 11.821 14.111 -27.962 1.00 74.50 306 TRP A O 1
ATOM 2447 N N . TYR A 1 307 ? 10.237 15.635 -27.478 1.00 69.44 307 TYR A N 1
ATOM 2448 C CA . TYR A 1 307 ? 10.984 16.356 -26.460 1.00 69.44 307 TYR A CA 1
ATOM 2449 C C . TYR A 1 307 ? 10.368 16.072 -25.095 1.00 69.44 307 TYR A C 1
ATOM 2451 O O . TYR A 1 307 ? 9.180 16.321 -24.874 1.00 69.44 307 TYR A O 1
ATOM 2459 N N . SER A 1 308 ? 11.180 15.579 -24.160 1.00 58.50 308 SER A N 1
ATOM 2460 C CA . SER A 1 308 ? 10.807 15.565 -22.747 1.00 58.50 308 SER A CA 1
ATOM 2461 C C . SER A 1 308 ? 10.716 17.010 -22.256 1.00 58.50 308 SER A C 1
ATOM 2463 O O . SER A 1 308 ? 11.685 17.759 -22.405 1.00 58.50 308 SER A O 1
ATOM 2465 N N . GLY A 1 309 ? 9.568 17.402 -21.698 1.00 44.50 309 GLY A N 1
ATOM 2466 C CA . GLY A 1 309 ? 9.359 18.743 -21.155 1.00 44.50 309 GLY A CA 1
ATOM 2467 C C . GLY A 1 309 ? 10.463 19.134 -20.167 1.00 44.50 309 GLY A C 1
ATOM 2468 O O . GLY A 1 309 ? 10.911 18.322 -19.358 1.00 44.50 309 GLY A O 1
ATOM 2469 N N . HIS A 1 310 ? 10.941 20.373 -20.275 1.00 41.62 310 HIS A N 1
ATOM 2470 C CA . HIS A 1 310 ? 11.797 21.010 -19.279 1.00 41.62 310 HIS A CA 1
ATOM 2471 C C . HIS A 1 310 ? 10.901 21.931 -18.445 1.00 41.62 310 HIS A C 1
ATOM 2473 O O . HIS A 1 310 ? 10.271 22.817 -19.014 1.00 41.62 310 HIS A O 1
ATOM 2479 N N . HIS A 1 311 ? 10.907 21.717 -17.127 1.00 40.12 311 HIS A N 1
ATOM 2480 C CA . HIS A 1 311 ? 10.073 22.335 -16.085 1.00 40.12 311 HIS A CA 1
ATOM 2481 C C . HIS A 1 311 ? 8.661 21.774 -15.900 1.00 40.12 311 HIS A C 1
ATOM 2483 O O . HIS A 1 311 ? 7.834 21.869 -16.794 1.00 40.12 311 HIS A O 1
ATOM 2489 N N . ASP A 1 312 ? 8.458 21.251 -14.682 1.00 50.75 312 ASP A N 1
ATOM 2490 C CA . ASP A 1 312 ? 7.256 21.099 -13.842 1.00 50.75 312 ASP A CA 1
ATOM 2491 C C . ASP A 1 312 ? 5.948 20.538 -14.427 1.00 50.75 312 ASP A C 1
ATOM 2493 O O . ASP A 1 312 ? 5.068 20.172 -13.652 1.00 50.75 312 ASP A O 1
ATOM 2497 N N . ASP A 1 313 ? 5.851 20.339 -15.739 1.00 43.25 313 ASP A N 1
ATOM 2498 C CA . ASP A 1 313 ? 4.716 19.720 -16.410 1.00 43.25 313 ASP A CA 1
ATOM 2499 C C . ASP A 1 313 ? 5.178 18.435 -17.117 1.00 43.25 313 ASP A C 1
ATOM 2501 O O . ASP A 1 313 ? 5.954 18.461 -18.075 1.00 43.25 313 ASP A O 1
ATOM 2505 N N . ASP A 1 314 ? 4.666 17.286 -16.668 1.00 49.94 314 ASP A N 1
ATOM 2506 C CA . ASP A 1 314 ? 4.946 15.927 -17.178 1.00 49.94 314 ASP A CA 1
ATOM 2507 C C . ASP A 1 314 ? 4.522 15.685 -18.653 1.00 49.94 314 ASP A C 1
ATOM 2509 O O . ASP A 1 314 ? 4.455 14.547 -19.129 1.00 49.94 314 ASP A O 1
ATOM 2513 N N . SER A 1 315 ? 4.229 16.732 -19.425 1.00 52.03 315 SER A N 1
ATOM 2514 C CA . SER A 1 315 ? 3.869 16.624 -20.836 1.00 52.03 315 SER A CA 1
ATOM 2515 C C . SER A 1 315 ? 5.088 16.825 -21.734 1.00 52.03 315 SER A C 1
ATOM 2517 O O . SER A 1 315 ? 5.491 17.949 -22.034 1.00 52.03 315 SER A O 1
ATOM 2519 N N . GLY A 1 316 ? 5.659 15.724 -22.222 1.00 65.56 316 GLY A N 1
ATOM 2520 C CA . GLY A 1 316 ? 6.506 15.782 -23.411 1.00 65.56 316 GLY A CA 1
ATOM 2521 C C . GLY A 1 316 ? 5.692 16.236 -24.626 1.00 65.56 316 GLY A C 1
ATOM 2522 O O . GLY A 1 316 ? 4.509 15.910 -24.741 1.00 65.56 316 GLY A O 1
ATOM 2523 N N . TYR A 1 317 ? 6.313 16.978 -25.537 1.00 75.56 317 TYR A N 1
ATOM 2524 C CA . TYR A 1 317 ? 5.671 17.435 -26.768 1.00 75.56 317 TYR A CA 1
ATOM 2525 C C . TYR A 1 317 ? 6.379 16.858 -27.989 1.00 75.56 317 TYR A C 1
ATOM 2527 O O . TYR A 1 317 ? 7.571 16.552 -27.962 1.00 75.56 317 TYR A O 1
ATOM 2535 N N . TYR A 1 318 ? 5.624 16.701 -29.070 1.00 79.44 318 TYR A N 1
ATOM 2536 C CA . TYR A 1 318 ? 6.167 16.332 -30.366 1.00 79.44 318 TYR A CA 1
ATOM 2537 C C . TYR A 1 318 ? 6.362 17.583 -31.215 1.00 79.44 318 TYR A C 1
ATOM 2539 O O . TYR A 1 318 ? 5.485 18.444 -31.286 1.00 79.44 318 TYR A O 1
ATOM 2547 N N . GLU A 1 319 ? 7.502 17.678 -31.885 1.00 83.50 319 GLU A N 1
ATOM 2548 C CA . GLU A 1 319 ? 7.788 18.752 -32.826 1.00 83.50 319 GLU A CA 1
ATOM 2549 C C . GLU A 1 319 ? 8.384 18.172 -34.107 1.00 83.50 319 GLU A C 1
ATOM 2551 O O . GLU A 1 319 ? 9.294 17.344 -34.083 1.00 83.50 319 GLU A O 1
ATOM 2556 N N . THR A 1 320 ? 7.881 18.614 -35.259 1.00 89.06 320 THR A N 1
ATOM 2557 C CA . THR A 1 320 ? 8.459 18.223 -36.547 1.00 89.06 320 THR A CA 1
ATOM 2558 C C . THR A 1 320 ? 9.756 18.989 -36.777 1.00 89.06 320 THR A C 1
ATOM 2560 O O . THR A 1 320 ? 9.748 20.212 -36.930 1.00 89.06 320 THR A O 1
ATOM 2563 N N . ARG A 1 321 ? 10.878 18.272 -36.853 1.00 88.44 321 ARG A N 1
ATOM 2564 C CA . ARG A 1 321 ? 12.199 18.855 -37.101 1.00 88.44 321 ARG A CA 1
ATOM 2565 C C . ARG A 1 321 ? 12.760 18.390 -38.431 1.00 88.44 321 ARG A C 1
ATOM 2567 O O . ARG A 1 321 ? 12.539 17.263 -38.862 1.00 88.44 321 ARG A O 1
ATOM 2574 N N . TRP A 1 322 ? 13.517 19.273 -39.073 1.00 89.56 322 TRP A N 1
ATOM 2575 C CA . TRP A 1 322 ? 14.309 18.935 -40.251 1.00 89.56 322 TRP A CA 1
ATOM 2576 C C . TRP A 1 322 ? 15.646 18.336 -39.844 1.00 89.56 322 TRP A C 1
ATOM 2578 O O . TRP A 1 322 ? 16.286 18.799 -38.899 1.00 89.56 322 TRP A O 1
ATOM 2588 N N . GLY A 1 323 ? 16.083 17.346 -40.608 1.00 91.25 323 GLY A N 1
ATOM 2589 C CA . GLY A 1 323 ? 17.304 16.623 -40.322 1.00 91.25 323 GLY A CA 1
ATOM 2590 C C . GLY A 1 323 ? 17.724 15.711 -41.459 1.00 91.25 323 GLY A C 1
ATOM 2591 O O . GLY A 1 323 ? 17.088 15.642 -42.516 1.00 91.25 323 GLY A O 1
ATOM 2592 N N . ASP A 1 324 ? 18.821 15.012 -41.229 1.00 93.00 324 ASP A N 1
ATOM 2593 C CA . ASP A 1 324 ? 19.377 14.047 -42.161 1.00 93.00 324 ASP A CA 1
ATOM 2594 C C . ASP A 1 324 ? 19.106 12.635 -41.653 1.00 93.00 324 ASP A C 1
ATOM 2596 O O . ASP A 1 324 ? 19.414 12.300 -40.514 1.00 93.00 324 ASP A O 1
ATOM 2600 N N . ARG A 1 325 ? 18.521 11.786 -42.496 1.00 93.12 325 ARG A N 1
ATOM 2601 C CA . ARG A 1 325 ? 18.221 10.395 -42.162 1.00 93.12 325 ARG A CA 1
ATOM 2602 C C . ARG A 1 325 ? 19.225 9.457 -42.800 1.00 93.12 325 ARG A C 1
ATOM 2604 O O . ARG A 1 325 ? 19.299 9.389 -44.026 1.00 93.12 325 ARG A O 1
ATOM 2611 N N . LEU A 1 326 ? 19.937 8.698 -41.975 1.00 93.56 326 LEU A N 1
ATOM 2612 C CA . LEU A 1 326 ? 20.778 7.586 -42.397 1.00 93.56 326 LEU A CA 1
ATOM 2613 C C . LEU A 1 326 ? 19.942 6.311 -42.497 1.00 93.56 326 LEU A C 1
ATOM 2615 O O . LEU A 1 326 ? 19.255 5.923 -41.550 1.00 93.56 326 LEU A O 1
ATOM 2619 N N . SER A 1 327 ? 20.025 5.648 -43.642 1.00 93.62 327 SER A N 1
ATOM 2620 C CA . SER A 1 327 ? 19.268 4.435 -43.942 1.00 93.62 327 SER A CA 1
ATOM 2621 C C . SER A 1 327 ? 20.101 3.434 -44.734 1.00 93.62 327 SER A C 1
ATOM 2623 O O . SER A 1 327 ? 21.146 3.785 -45.284 1.00 93.62 327 SER A O 1
ATOM 2625 N N . VAL A 1 328 ? 19.628 2.193 -44.778 1.00 93.69 328 VAL A N 1
ATOM 2626 C CA . VAL A 1 328 ? 20.253 1.064 -45.479 1.00 93.69 328 VAL A CA 1
ATOM 2627 C C . VAL A 1 328 ? 19.166 0.165 -46.064 1.00 93.69 328 VAL A C 1
ATOM 2629 O O . VAL A 1 328 ? 18.058 0.112 -45.527 1.00 93.69 328 VAL A O 1
ATOM 2632 N N . ASP A 1 329 ? 19.451 -0.516 -47.167 1.00 92.31 329 ASP A N 1
ATOM 2633 C CA . ASP A 1 329 ? 18.550 -1.509 -47.749 1.00 92.31 329 ASP A CA 1
ATOM 2634 C C . ASP A 1 329 ? 18.606 -2.824 -46.956 1.00 92.31 329 ASP A C 1
ATOM 2636 O O . ASP A 1 329 ? 19.681 -3.360 -46.674 1.00 92.31 329 ASP A O 1
ATOM 2640 N N . VAL A 1 330 ? 17.434 -3.335 -46.590 1.00 90.00 330 VAL A N 1
ATOM 2641 C CA . VAL A 1 330 ? 17.234 -4.639 -45.968 1.00 90.00 330 VAL A CA 1
ATOM 2642 C C . VAL A 1 330 ? 16.147 -5.383 -46.734 1.00 90.00 330 VAL A C 1
ATOM 2644 O O . VAL A 1 330 ? 14.974 -5.006 -46.689 1.00 90.00 330 VAL A O 1
ATOM 2647 N N . GLY A 1 331 ? 16.517 -6.478 -47.401 1.00 86.81 331 GLY A N 1
ATOM 2648 C CA . GLY A 1 331 ? 15.561 -7.325 -48.118 1.00 86.81 331 GLY A CA 1
ATOM 2649 C C . GLY A 1 331 ? 14.782 -6.602 -49.228 1.00 86.81 331 GLY A C 1
ATOM 2650 O O . GLY A 1 331 ? 13.654 -6.996 -49.527 1.00 86.81 331 GLY A O 1
ATOM 2651 N N . GLY A 1 332 ? 15.349 -5.544 -49.820 1.00 85.94 332 GLY A N 1
ATOM 2652 C CA . GLY A 1 33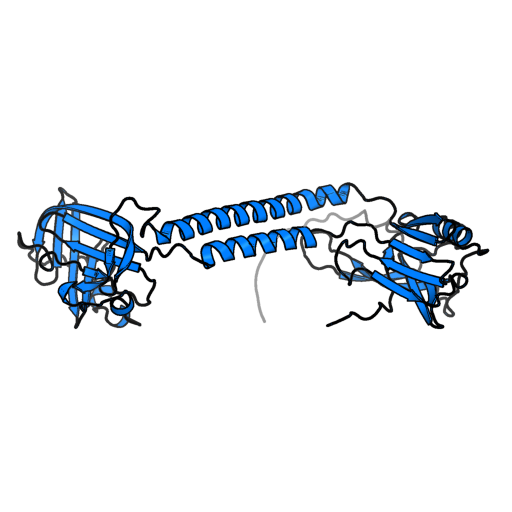2 ? 14.727 -4.729 -50.869 1.00 85.94 332 GLY A CA 1
ATOM 2653 C C . GLY A 1 332 ? 13.878 -3.562 -50.351 1.00 85.94 332 GLY A C 1
ATOM 2654 O O . GLY A 1 332 ? 13.135 -2.960 -51.129 1.00 85.94 332 GLY A O 1
ATOM 2655 N N . ALA A 1 333 ? 13.944 -3.256 -49.052 1.00 88.88 333 ALA A N 1
ATOM 2656 C CA . ALA A 1 333 ? 13.250 -2.140 -48.422 1.00 88.88 333 ALA A CA 1
ATOM 2657 C C . ALA A 1 333 ? 14.221 -1.248 -47.635 1.00 88.88 333 ALA A C 1
ATOM 2659 O O . ALA A 1 333 ? 15.121 -1.720 -46.947 1.00 88.88 333 ALA A O 1
ATOM 2660 N N . GLU A 1 334 ? 14.004 0.068 -47.688 1.00 90.19 334 GLU A N 1
ATOM 2661 C CA . GLU A 1 334 ? 14.793 1.032 -46.917 1.00 90.19 334 GLU A CA 1
ATOM 2662 C C . GLU A 1 334 ? 14.452 0.944 -45.423 1.00 90.19 334 GLU A C 1
ATOM 2664 O O . GLU A 1 334 ? 13.322 1.221 -45.021 1.00 90.19 334 GLU A O 1
ATOM 2669 N N . GLN A 1 335 ? 15.446 0.625 -44.594 1.00 92.38 335 GLN A N 1
ATOM 2670 C CA . GLN A 1 335 ? 15.368 0.719 -43.141 1.00 92.38 335 GLN A CA 1
ATOM 2671 C C . GLN A 1 335 ? 16.062 2.000 -42.673 1.00 92.38 335 GLN A C 1
ATOM 2673 O O . GLN A 1 335 ? 17.273 2.171 -42.836 1.00 92.38 335 GLN A O 1
ATOM 2678 N N . ALA A 1 336 ? 15.299 2.895 -42.046 1.00 91.44 336 ALA A N 1
ATOM 2679 C CA . ALA A 1 336 ? 15.847 4.064 -41.370 1.00 91.44 336 ALA A CA 1
ATOM 2680 C C . ALA A 1 336 ? 16.568 3.637 -40.085 1.00 91.44 336 ALA A C 1
ATOM 2682 O O . ALA A 1 336 ? 16.010 2.899 -39.272 1.00 91.44 336 ALA A O 1
ATOM 2683 N N . LEU A 1 337 ? 17.808 4.092 -39.906 1.00 89.69 337 LEU A N 1
ATOM 2684 C CA . LEU A 1 337 ? 18.643 3.752 -38.756 1.00 89.69 337 LEU A CA 1
ATOM 2685 C C . LEU A 1 337 ? 18.756 4.933 -37.794 1.00 89.69 337 LEU A C 1
ATOM 2687 O O . LEU A 1 337 ? 18.445 4.781 -36.617 1.00 89.69 337 LEU A O 1
ATOM 2691 N N . VAL A 1 338 ? 19.168 6.098 -38.304 1.00 90.38 338 VAL A N 1
ATOM 2692 C CA . VAL A 1 338 ? 19.480 7.291 -37.498 1.00 90.38 338 VAL A CA 1
ATOM 2693 C C . VAL A 1 338 ? 18.872 8.531 -38.129 1.00 90.38 338 VAL A C 1
ATOM 2695 O O . VAL A 1 338 ? 18.968 8.697 -39.344 1.00 90.38 338 VAL A O 1
ATOM 2698 N N . PHE A 1 339 ? 18.303 9.415 -37.313 1.00 90.94 339 PHE A N 1
ATOM 2699 C CA . PHE A 1 339 ? 17.888 10.752 -37.728 1.00 90.94 339 PHE A CA 1
ATOM 2700 C C . PHE A 1 339 ? 18.699 11.805 -36.972 1.00 90.94 339 PHE A C 1
ATOM 2702 O O . PHE A 1 339 ? 18.630 11.893 -35.747 1.00 90.94 339 PHE A O 1
ATOM 2709 N N . PHE A 1 340 ? 19.481 12.580 -37.718 1.00 91.06 340 PHE A N 1
ATOM 2710 C CA . PHE A 1 340 ? 20.310 13.672 -37.221 1.00 91.06 340 PHE A CA 1
ATOM 2711 C C . PHE A 1 340 ? 19.515 14.971 -37.291 1.00 91.06 340 PHE A C 1
ATOM 2713 O O . PHE A 1 340 ? 19.266 15.495 -38.379 1.00 91.06 340 PHE A O 1
ATOM 2720 N N . ILE A 1 341 ? 19.095 15.476 -36.137 1.00 88.50 341 ILE A N 1
ATOM 2721 C CA . ILE A 1 341 ? 18.286 16.687 -36.022 1.00 88.50 341 ILE A CA 1
ATOM 2722 C C . ILE A 1 341 ? 19.172 17.907 -36.294 1.00 88.50 341 ILE A C 1
ATOM 2724 O O . ILE A 1 341 ? 20.225 18.057 -35.686 1.00 88.50 341 ILE A O 1
ATOM 2728 N N . GLY A 1 342 ? 18.729 18.821 -37.163 1.00 86.50 342 GLY A N 1
ATOM 2729 C CA . GLY A 1 342 ? 19.407 20.102 -37.376 1.00 86.50 342 GLY A CA 1
ATOM 2730 C C . GLY A 1 342 ? 20.056 20.248 -38.760 1.00 86.50 342 GLY A C 1
ATOM 2731 O O . GLY A 1 342 ? 19.419 19.927 -39.772 1.00 86.50 342 GLY A O 1
ATOM 2732 N N . PRO A 1 343 ? 21.255 20.854 -38.870 1.00 85.31 343 PRO A N 1
ATOM 2733 C CA . PRO A 1 343 ? 21.847 21.213 -40.158 1.00 85.31 343 PRO A CA 1
ATOM 2734 C C . PRO A 1 343 ? 22.186 19.983 -41.010 1.00 85.31 343 PRO A C 1
ATOM 2736 O O . PRO A 1 343 ? 22.269 18.860 -40.524 1.00 85.31 343 PRO A O 1
ATOM 2739 N N . SER A 1 344 ? 22.340 20.194 -42.317 1.00 85.94 344 SER A N 1
ATOM 2740 C CA . SER A 1 344 ? 22.701 19.119 -43.244 1.00 85.94 344 SER A CA 1
ATOM 2741 C C . SER A 1 344 ? 24.136 18.656 -42.986 1.00 85.94 344 SER A C 1
ATOM 2743 O O . SER A 1 344 ? 25.061 19.465 -43.026 1.00 85.94 344 SER A O 1
ATOM 2745 N N . LEU A 1 345 ? 24.330 17.354 -42.800 1.00 87.06 345 LEU A N 1
ATOM 2746 C CA . LEU A 1 345 ? 25.636 16.727 -42.634 1.00 87.06 345 LEU A CA 1
ATOM 2747 C C . LEU A 1 345 ? 26.413 16.741 -43.950 1.00 87.06 345 LEU A C 1
ATOM 2749 O O . LEU A 1 345 ? 25.893 16.396 -45.013 1.00 87.06 345 LEU A O 1
ATOM 2753 N N . ASN A 1 346 ? 27.696 17.074 -43.909 1.00 87.25 346 ASN A N 1
ATOM 2754 C CA . ASN A 1 346 ? 28.543 16.899 -45.081 1.00 87.25 346 ASN A CA 1
ATOM 2755 C C . ASN A 1 346 ? 29.029 15.445 -45.139 1.00 87.25 346 ASN A C 1
ATOM 2757 O O . ASN A 1 346 ? 29.935 15.080 -44.402 1.00 87.25 346 ASN A O 1
ATOM 2761 N N . VAL A 1 347 ? 28.473 14.622 -46.034 1.00 86.38 347 VAL A N 1
ATOM 2762 C CA . VAL A 1 347 ? 28.794 13.180 -46.124 1.00 86.38 347 VAL A CA 1
ATOM 2763 C C . VAL A 1 347 ? 30.277 12.870 -46.379 1.00 86.38 347 VAL A C 1
ATOM 2765 O O . VAL A 1 347 ? 30.709 11.750 -46.134 1.00 86.38 347 VAL A O 1
ATOM 2768 N N . HIS A 1 348 ? 31.063 13.848 -46.844 1.00 85.31 348 HIS A N 1
ATOM 2769 C CA . HIS A 1 348 ? 32.499 13.695 -47.100 1.00 85.31 348 HIS A CA 1
ATOM 2770 C C . HIS A 1 348 ? 33.400 14.251 -45.990 1.00 85.31 348 HIS A C 1
ATOM 2772 O O . HIS A 1 348 ? 34.609 14.037 -46.033 1.00 85.31 348 HIS A O 1
ATOM 2778 N N . GLN A 1 349 ? 32.850 15.015 -45.045 1.00 87.94 349 GLN A N 1
ATOM 2779 C CA . GLN A 1 349 ? 33.627 15.702 -44.003 1.00 87.94 349 GLN A CA 1
ATOM 2780 C C . GLN A 1 349 ? 33.125 15.415 -42.589 1.00 87.94 349 GLN A C 1
ATOM 2782 O O . GLN A 1 349 ? 33.850 15.677 -41.634 1.00 87.94 349 GLN A O 1
ATOM 2787 N N . ASP A 1 350 ? 31.905 14.902 -42.449 1.00 90.69 350 ASP A N 1
ATOM 2788 C CA . ASP A 1 350 ? 31.345 14.511 -41.168 1.00 90.69 350 ASP A CA 1
ATOM 2789 C C . ASP A 1 350 ? 32.150 13.333 -40.589 1.00 90.69 350 ASP A C 1
ATOM 2791 O O . ASP A 1 350 ? 32.195 12.270 -41.218 1.00 90.69 350 ASP A O 1
ATOM 2795 N N . PRO A 1 351 ? 32.802 13.498 -39.422 1.00 88.88 351 PRO A N 1
ATOM 2796 C CA . PRO A 1 351 ? 33.713 12.490 -38.884 1.00 88.88 351 PRO A CA 1
ATOM 2797 C C . PRO A 1 351 ? 33.048 11.129 -38.678 1.00 88.88 351 PRO A C 1
ATOM 2799 O O . PRO A 1 351 ? 33.624 10.103 -39.026 1.00 88.88 351 PRO A O 1
ATOM 2802 N N . PHE A 1 352 ? 31.807 11.115 -38.186 1.00 91.62 352 PHE A N 1
ATOM 2803 C CA . PHE A 1 352 ? 31.061 9.883 -37.963 1.00 91.62 352 PHE A CA 1
ATOM 2804 C C . PHE A 1 352 ? 30.751 9.155 -39.278 1.00 91.62 352 PHE A C 1
ATOM 2806 O O . PHE A 1 352 ? 30.955 7.944 -39.368 1.00 91.62 352 PHE A O 1
ATOM 2813 N N . LEU A 1 353 ? 30.273 9.866 -40.308 1.00 92.44 353 LEU A N 1
ATOM 2814 C CA . LEU A 1 353 ? 29.964 9.252 -41.605 1.00 92.44 353 LEU A CA 1
ATOM 2815 C C . LEU A 1 353 ? 31.222 8.753 -42.327 1.00 92.44 353 LEU A C 1
ATOM 2817 O O . LEU A 1 353 ? 31.173 7.700 -42.967 1.00 92.44 353 LEU A O 1
ATOM 2821 N N . VAL A 1 354 ? 32.341 9.472 -42.200 1.00 91.88 354 VAL A N 1
ATOM 2822 C CA . VAL A 1 354 ? 33.644 9.052 -42.738 1.00 91.88 354 VAL A CA 1
ATOM 2823 C C . VAL A 1 354 ? 34.138 7.790 -42.029 1.00 91.88 354 VAL A C 1
ATOM 2825 O O . VAL A 1 354 ? 34.476 6.811 -42.697 1.00 91.88 354 VAL A O 1
ATOM 2828 N N . ASP A 1 355 ? 34.104 7.768 -40.695 1.00 91.75 355 ASP A N 1
ATOM 2829 C CA . ASP A 1 355 ? 34.499 6.603 -39.899 1.00 91.75 355 ASP A CA 1
ATOM 2830 C C . ASP A 1 355 ? 33.605 5.392 -40.194 1.00 91.75 355 ASP A C 1
ATOM 2832 O O . ASP A 1 355 ? 34.088 4.261 -40.290 1.00 91.75 355 ASP A O 1
ATOM 2836 N N . LEU A 1 356 ? 32.300 5.612 -40.385 1.00 92.44 356 LEU A N 1
ATOM 2837 C CA . LEU A 1 356 ? 31.354 4.566 -40.760 1.00 92.44 356 LEU A CA 1
ATOM 2838 C C . LEU A 1 356 ? 31.660 4.000 -42.151 1.00 92.44 356 LEU A C 1
ATOM 2840 O O . LEU A 1 356 ? 31.719 2.779 -42.304 1.00 92.44 356 LEU A O 1
ATOM 2844 N N . ALA A 1 357 ? 31.883 4.858 -43.151 1.00 90.81 357 ALA A N 1
ATOM 2845 C CA . ALA A 1 357 ? 32.228 4.436 -44.508 1.00 90.81 357 ALA A CA 1
ATOM 2846 C C . ALA A 1 357 ? 33.529 3.621 -44.523 1.00 90.81 357 ALA A C 1
ATOM 2848 O O . ALA A 1 357 ? 33.568 2.504 -45.048 1.00 90.81 357 ALA A O 1
ATOM 2849 N N . GLN A 1 358 ? 34.563 4.121 -43.841 1.00 91.44 358 GLN A N 1
ATOM 2850 C CA . GLN A 1 358 ? 35.840 3.429 -43.703 1.00 91.44 358 GLN A CA 1
ATOM 2851 C C . GLN A 1 358 ? 35.686 2.089 -42.972 1.00 91.44 358 GLN A C 1
ATOM 2853 O O . GLN A 1 358 ? 36.272 1.085 -43.380 1.00 91.44 358 GLN A O 1
ATOM 2858 N N . ALA A 1 359 ? 34.878 2.043 -41.910 1.00 89.88 359 ALA A N 1
ATOM 2859 C CA . ALA A 1 359 ? 34.602 0.815 -41.178 1.00 89.88 359 ALA A CA 1
ATOM 2860 C C . ALA A 1 359 ? 33.820 -0.201 -42.019 1.00 89.88 359 ALA A C 1
ATOM 2862 O O . ALA A 1 359 ? 33.990 -1.402 -41.823 1.00 89.88 359 ALA A O 1
ATOM 2863 N N . LEU A 1 360 ? 32.973 0.233 -42.947 1.00 88.62 360 LEU A N 1
ATOM 2864 C CA . LEU A 1 360 ? 32.236 -0.658 -43.843 1.00 88.62 360 LEU A CA 1
ATOM 2865 C C . LEU A 1 360 ? 33.035 -1.061 -45.088 1.00 88.62 360 LEU A C 1
ATOM 2867 O O . LEU A 1 360 ? 32.685 -2.050 -45.726 1.00 88.62 360 LEU A O 1
ATOM 2871 N N . GLY A 1 361 ? 34.135 -0.365 -45.386 1.00 88.06 361 GLY A N 1
ATOM 2872 C CA . GLY A 1 361 ? 34.934 -0.599 -46.587 1.00 88.06 361 GLY A CA 1
ATOM 2873 C C . GLY A 1 361 ? 34.282 -0.045 -47.856 1.00 88.06 361 GLY A C 1
ATOM 2874 O O . GLY A 1 361 ? 34.522 -0.579 -48.935 1.00 88.06 361 GLY A O 1
ATOM 2875 N N . ILE A 1 362 ? 33.459 0.999 -47.719 1.00 89.06 362 ILE A N 1
ATOM 2876 C CA . ILE A 1 362 ? 32.822 1.720 -48.828 1.00 89.06 362 ILE A CA 1
ATOM 2877 C C . ILE A 1 362 ? 33.488 3.085 -49.026 1.00 89.06 362 ILE A C 1
ATOM 2879 O O . ILE A 1 362 ? 34.010 3.664 -48.074 1.00 89.06 362 ILE A O 1
ATOM 2883 N N . ASP A 1 363 ? 33.448 3.614 -50.251 1.00 85.25 363 ASP A N 1
ATOM 2884 C CA . ASP A 1 363 ? 34.139 4.865 -50.599 1.00 85.25 363 ASP A CA 1
ATOM 2885 C C . ASP A 1 363 ? 33.571 6.085 -49.855 1.00 85.25 363 ASP A C 1
ATOM 2887 O O . ASP A 1 363 ? 34.318 6.930 -49.364 1.00 85.25 363 ASP A O 1
ATOM 2891 N N . ALA A 1 364 ? 32.242 6.183 -49.774 1.00 86.50 364 ALA A N 1
ATOM 2892 C CA . ALA A 1 364 ? 31.525 7.198 -49.010 1.00 86.50 364 ALA A CA 1
ATOM 2893 C C . ALA A 1 364 ? 30.059 6.784 -48.822 1.00 86.50 364 ALA A C 1
ATOM 2895 O O . ALA A 1 364 ? 29.500 6.045 -49.634 1.00 86.50 364 ALA A O 1
ATOM 2896 N N . VAL A 1 365 ? 29.413 7.319 -47.785 1.00 89.56 365 VAL A N 1
ATOM 2897 C CA . VAL A 1 365 ? 27.952 7.243 -47.649 1.00 89.56 365 VAL A CA 1
ATOM 2898 C C . VAL A 1 365 ? 27.306 8.137 -48.710 1.00 89.56 365 VAL A C 1
ATOM 2900 O O . VAL A 1 365 ? 27.667 9.306 -48.856 1.00 89.56 365 VAL A O 1
ATOM 2903 N N . VAL A 1 366 ? 26.338 7.603 -49.457 1.00 89.25 366 VAL A N 1
ATOM 2904 C CA . VAL A 1 366 ? 25.721 8.328 -50.577 1.00 89.25 366 VAL A CA 1
ATOM 2905 C C . VAL A 1 366 ? 24.704 9.343 -50.057 1.00 89.25 366 VAL A C 1
ATOM 2907 O O . VAL A 1 366 ? 23.811 9.000 -49.285 1.00 89.25 366 VAL A O 1
ATOM 2910 N N . ARG A 1 367 ? 24.780 10.596 -50.512 1.00 87.75 367 ARG A N 1
ATOM 2911 C CA . ARG A 1 367 ? 23.709 11.578 -50.297 1.00 87.75 367 ARG A CA 1
ATOM 2912 C C . ARG A 1 367 ? 22.677 11.472 -51.415 1.00 87.75 367 ARG A C 1
ATOM 2914 O O . ARG A 1 367 ? 23.029 11.560 -52.587 1.00 87.75 367 ARG A O 1
ATOM 2921 N N . ILE A 1 368 ? 21.406 11.338 -51.047 1.00 85.19 368 ILE A N 1
ATOM 2922 C CA . ILE A 1 368 ? 20.282 11.467 -51.977 1.00 85.19 368 ILE A CA 1
ATOM 2923 C C . ILE A 1 368 ? 19.666 12.846 -51.768 1.00 85.19 368 ILE A C 1
ATOM 2925 O O . ILE A 1 368 ? 19.079 13.126 -50.720 1.00 85.19 368 ILE A O 1
ATOM 2929 N N . GLU A 1 369 ? 19.810 13.710 -52.768 1.00 75.19 369 GLU A N 1
ATOM 2930 C CA . GLU A 1 369 ? 19.086 14.977 -52.820 1.00 75.19 369 GLU A CA 1
ATOM 2931 C C . GLU A 1 369 ? 17.596 14.683 -53.036 1.00 75.19 369 GLU A C 1
ATOM 2933 O O . GLU A 1 369 ? 17.223 13.875 -53.887 1.00 75.19 369 GLU A O 1
ATOM 2938 N N . SER A 1 370 ? 16.720 15.280 -52.227 1.00 58.09 370 SER A N 1
ATOM 2939 C CA . SER A 1 370 ? 15.280 15.151 -52.448 1.00 58.09 370 SER A CA 1
ATOM 2940 C C . SER A 1 370 ? 14.884 15.968 -53.677 1.00 58.09 370 SER A C 1
ATOM 2942 O O . SER A 1 370 ? 15.144 17.170 -53.710 1.00 58.09 370 SER A O 1
ATOM 2944 N N . GLU A 1 371 ? 14.205 15.353 -54.647 1.00 45.91 371 GLU A N 1
ATOM 2945 C CA . GLU A 1 371 ? 13.509 16.073 -55.718 1.00 45.91 371 GLU A CA 1
ATOM 2946 C C . GLU A 1 371 ? 12.449 17.001 -55.096 1.00 45.91 371 GLU A C 1
ATOM 2948 O O . GLU A 1 371 ? 11.359 16.568 -54.730 1.00 45.91 371 GLU A O 1
ATOM 2953 N N . GLY A 1 372 ? 12.799 18.271 -54.891 1.00 48.56 372 GLY A N 1
ATOM 2954 C CA . GLY A 1 372 ? 11.941 19.240 -54.208 1.00 48.56 372 GLY A CA 1
ATOM 2955 C C . GLY A 1 372 ? 12.726 20.166 -53.291 1.00 48.56 372 GLY A C 1
ATOM 2956 O O . GLY A 1 372 ? 12.468 20.233 -52.093 1.00 48.56 372 GLY A O 1
ATOM 2957 N N . GLU A 1 373 ? 13.703 20.875 -53.848 1.00 38.44 373 GLU A N 1
ATOM 2958 C CA . GLU A 1 373 ? 14.445 21.927 -53.158 1.00 38.44 373 GLU A CA 1
ATOM 2959 C C . GLU A 1 373 ? 13.515 23.135 -52.905 1.00 38.44 373 GLU A C 1
ATOM 2961 O O . GLU A 1 373 ? 13.509 24.126 -53.637 1.00 38.44 373 GLU A O 1
ATOM 2966 N N . HIS A 1 374 ? 12.674 23.070 -51.869 1.00 42.47 374 HIS A N 1
ATOM 2967 C CA . HIS A 1 374 ? 12.088 24.284 -51.311 1.00 42.47 374 HIS A CA 1
ATOM 2968 C C . HIS A 1 374 ? 13.181 25.006 -50.527 1.00 42.47 374 HIS A C 1
ATOM 2970 O O . HIS A 1 374 ? 13.553 24.605 -49.425 1.00 42.47 374 HIS A O 1
ATOM 2976 N N . LYS A 1 375 ? 13.710 26.072 -51.139 1.00 40.16 375 LYS A N 1
ATOM 2977 C CA . LYS A 1 375 ? 14.581 27.066 -50.505 1.00 40.16 375 LYS A CA 1
ATOM 2978 C C . LYS A 1 375 ? 14.089 27.361 -49.086 1.00 40.16 375 LYS A C 1
ATOM 2980 O O . LYS A 1 375 ? 12.959 27.817 -48.912 1.00 40.16 375 LYS A O 1
ATOM 2985 N N . MET A 1 376 ? 14.949 27.111 -48.100 1.00 42.94 376 MET A N 1
ATOM 2986 C CA . MET A 1 376 ? 14.753 27.555 -46.720 1.00 42.94 376 MET A CA 1
ATOM 2987 C C . MET A 1 376 ? 14.345 29.041 -46.699 1.00 42.94 376 MET A C 1
ATOM 2989 O O . MET A 1 376 ? 14.972 29.841 -47.405 1.00 42.94 376 MET A O 1
ATOM 2993 N N . PRO A 1 377 ? 13.359 29.457 -45.884 1.00 35.50 377 PRO A N 1
ATOM 2994 C CA . PRO A 1 377 ? 13.319 30.840 -45.440 1.00 35.50 377 PRO A CA 1
ATOM 2995 C C . PRO A 1 377 ? 14.600 31.112 -44.634 1.00 35.50 377 PRO A C 1
ATOM 2997 O O . PRO A 1 377 ? 15.044 30.229 -43.892 1.00 35.50 377 PRO A O 1
ATOM 3000 N N . PRO A 1 378 ? 15.230 32.288 -44.781 1.00 32.56 378 PRO A N 1
ATOM 3001 C CA . PRO A 1 378 ? 16.426 32.605 -44.020 1.00 32.56 378 PRO A CA 1
ATOM 3002 C C . PRO A 1 378 ? 16.110 32.543 -42.524 1.00 32.56 378 PRO A C 1
ATOM 3004 O O . PRO A 1 378 ? 15.083 33.053 -42.073 1.00 32.56 378 PRO A O 1
ATOM 3007 N N . VAL A 1 379 ? 17.010 31.909 -41.773 1.00 37.53 379 VAL A N 1
ATOM 3008 C CA . VAL A 1 379 ? 17.048 31.971 -40.313 1.00 37.53 379 VAL A CA 1
ATOM 3009 C C . VAL A 1 379 ? 17.130 33.447 -39.932 1.00 37.53 379 VAL A C 1
ATOM 3011 O O . VAL A 1 379 ? 18.121 34.112 -40.230 1.00 37.53 379 VAL A O 1
ATOM 3014 N N . VAL A 1 380 ? 16.068 33.972 -39.326 1.00 31.11 380 VAL A N 1
ATOM 3015 C CA . VAL A 1 380 ? 16.123 35.262 -38.640 1.00 31.11 380 VAL A CA 1
ATOM 3016 C C . VAL A 1 380 ? 16.950 35.017 -37.387 1.00 31.11 380 VAL A C 1
ATOM 3018 O O . VAL A 1 380 ? 16.526 34.284 -36.498 1.00 31.11 380 VAL A O 1
ATOM 3021 N N . SER A 1 381 ? 18.161 35.563 -37.359 1.00 33.59 381 SER A N 1
ATOM 3022 C CA . SER A 1 381 ? 18.988 35.618 -36.161 1.00 33.59 381 SER A CA 1
ATOM 3023 C C . SER A 1 381 ? 18.223 36.353 -35.060 1.00 33.59 381 SER A C 1
ATOM 3025 O O . SER A 1 381 ? 17.811 37.499 -35.254 1.00 33.59 381 SER A O 1
ATOM 3027 N N . GLU A 1 382 ? 18.038 35.697 -33.916 1.00 39.81 382 GLU A N 1
ATOM 3028 C CA . GLU A 1 382 ? 17.622 36.322 -32.661 1.00 39.81 382 GLU A CA 1
ATOM 3029 C C . GLU A 1 382 ? 18.741 37.242 -32.159 1.00 39.81 382 GLU A C 1
ATOM 3031 O O . GLU A 1 382 ? 19.508 36.890 -31.277 1.00 39.81 382 GLU A O 1
ATOM 3036 N N . ASP A 1 383 ? 18.864 38.417 -32.764 1.00 37.47 383 ASP A N 1
ATOM 3037 C CA . ASP A 1 383 ? 19.756 39.484 -32.310 1.00 37.47 383 ASP A CA 1
ATOM 3038 C C . ASP A 1 383 ? 19.117 40.839 -32.651 1.00 37.47 383 ASP A C 1
ATOM 3040 O O . ASP A 1 383 ? 19.697 41.656 -33.349 1.00 37.47 383 ASP A O 1
ATOM 3044 N N . GLU A 1 384 ? 17.868 41.062 -32.222 1.00 34.44 384 GLU A N 1
ATOM 3045 C CA . GLU A 1 384 ? 17.282 42.409 -32.064 1.00 34.44 384 GLU A CA 1
ATOM 3046 C C . GLU A 1 384 ? 15.889 42.341 -31.408 1.00 34.44 384 GLU A C 1
ATOM 3048 O O . GLU A 1 384 ? 14.849 42.570 -32.022 1.00 34.44 384 GLU A O 1
ATOM 3053 N N . LYS A 1 385 ? 15.836 42.024 -30.110 1.00 34.03 385 LYS A N 1
ATOM 3054 C CA . LYS A 1 385 ? 14.691 42.410 -29.264 1.00 34.03 385 LYS A CA 1
ATOM 3055 C C . LYS A 1 385 ? 15.123 42.650 -27.819 1.00 34.03 385 LYS A C 1
ATOM 3057 O O . LYS A 1 385 ? 14.613 42.078 -26.868 1.00 34.03 385 LYS A O 1
ATOM 3062 N N . SER A 1 386 ? 16.096 43.540 -27.668 1.00 38.75 386 SER A N 1
ATOM 3063 C CA . SER A 1 386 ? 16.382 44.210 -26.403 1.00 38.75 386 SER A CA 1
ATOM 3064 C C . SER A 1 386 ? 16.647 45.680 -26.694 1.00 38.75 386 SER A C 1
ATOM 3066 O O . SER A 1 386 ? 17.770 46.050 -27.033 1.00 38.75 386 SER A O 1
ATOM 3068 N N . LYS A 1 387 ? 15.580 46.493 -26.644 1.00 33.31 387 LYS A N 1
ATOM 3069 C CA . LYS A 1 387 ? 15.574 47.898 -26.190 1.00 33.31 387 LYS A CA 1
ATOM 3070 C C . LYS A 1 387 ? 14.236 48.586 -26.475 1.00 33.31 387 LYS A C 1
ATOM 3072 O O . LYS A 1 387 ? 13.823 48.668 -27.625 1.00 33.31 387 LYS A O 1
ATOM 3077 N N . GLY A 1 388 ? 13.670 49.174 -25.420 1.00 29.05 388 GLY A N 1
ATOM 3078 C CA . GLY A 1 388 ? 12.547 50.120 -25.447 1.00 29.05 388 GLY A CA 1
ATOM 3079 C C . GLY A 1 388 ? 11.193 49.410 -25.349 1.00 29.05 388 GLY A C 1
ATOM 3080 O O . GLY A 1 388 ? 10.911 48.543 -26.158 1.00 29.05 388 GLY A O 1
ATOM 3081 N N . ASP A 1 389 ? 10.307 49.676 -24.398 1.00 29.00 389 ASP A N 1
ATOM 3082 C CA . ASP A 1 389 ? 10.176 50.867 -23.575 1.00 29.00 389 ASP A CA 1
ATOM 3083 C C . ASP A 1 389 ? 9.530 50.516 -22.236 1.00 29.00 389 ASP A C 1
ATOM 3085 O O . ASP A 1 389 ? 8.574 49.744 -22.152 1.00 29.00 389 ASP A O 1
ATOM 3089 N N . ASP A 1 390 ? 10.078 51.141 -21.204 1.00 34.03 390 ASP A N 1
ATOM 3090 C CA . ASP A 1 390 ? 9.535 51.232 -19.862 1.00 34.03 390 ASP A CA 1
ATOM 3091 C C . ASP A 1 390 ? 8.474 52.341 -19.882 1.00 34.03 390 ASP A C 1
ATOM 3093 O O . ASP A 1 390 ? 8.794 53.516 -20.054 1.00 34.03 390 ASP A O 1
ATOM 3097 N N . THR A 1 391 ? 7.194 51.988 -19.768 1.00 30.89 391 THR A N 1
ATOM 3098 C CA . THR A 1 391 ? 6.149 52.954 -19.403 1.00 30.89 391 THR A CA 1
ATOM 3099 C C . THR A 1 391 ? 5.169 52.327 -18.420 1.00 30.89 391 THR A C 1
ATOM 3101 O O . THR A 1 391 ? 4.280 51.551 -18.753 1.00 30.89 391 THR A O 1
ATOM 3104 N N . THR A 1 392 ? 5.359 52.725 -17.167 1.00 29.83 392 THR A N 1
ATOM 3105 C CA . THR A 1 392 ? 4.358 52.834 -16.104 1.00 29.83 392 THR A CA 1
ATOM 3106 C C . THR A 1 392 ? 2.946 53.153 -16.600 1.00 29.83 392 THR A C 1
ATOM 3108 O O . THR A 1 392 ? 2.785 54.138 -17.311 1.00 29.83 392 THR A O 1
ATOM 3111 N N . HIS A 1 393 ? 1.937 52.425 -16.103 1.00 28.00 393 HIS A N 1
ATOM 3112 C CA . HIS A 1 393 ? 0.718 52.989 -15.493 1.00 28.00 393 HIS A CA 1
ATOM 3113 C C . HIS A 1 393 ? -0.139 51.906 -14.792 1.00 28.00 393 HIS A C 1
ATOM 3115 O O . HIS A 1 393 ? -0.805 51.094 -15.417 1.00 28.00 393 HIS A O 1
ATOM 3121 N N . SER A 1 394 ? -0.074 51.910 -13.457 1.00 25.72 394 SER A N 1
ATOM 3122 C CA . SER A 1 394 ? -1.195 51.987 -12.499 1.00 25.72 394 SER A CA 1
ATOM 3123 C C . SER A 1 394 ? -2.578 51.346 -12.792 1.00 25.72 394 SER A C 1
ATOM 3125 O O . SER A 1 394 ? -3.300 51.808 -13.664 1.00 25.72 394 SER A O 1
ATOM 3127 N N . PHE A 1 395 ? -2.995 50.498 -11.836 1.00 25.39 395 PHE A N 1
ATOM 3128 C CA . PHE A 1 395 ? -4.264 50.522 -11.064 1.00 25.39 395 PHE A CA 1
ATOM 3129 C C . PHE A 1 395 ? -5.640 50.122 -11.688 1.00 25.39 395 PHE A C 1
ATOM 3131 O O . PHE A 1 395 ? -6.181 50.823 -12.529 1.00 25.39 395 PHE A O 1
ATOM 3138 N N . TRP A 1 396 ? -6.244 49.102 -11.037 1.00 26.69 396 TRP A N 1
ATOM 3139 C CA . TRP A 1 396 ? -7.656 48.873 -10.611 1.00 26.69 396 TRP A CA 1
ATOM 3140 C C . TRP A 1 396 ? -8.803 48.552 -11.610 1.00 26.69 396 TRP A C 1
ATOM 3142 O O . TRP A 1 396 ? -9.256 49.405 -12.354 1.00 26.69 396 TRP A O 1
ATOM 3152 N N . SER A 1 397 ? -9.398 47.360 -11.391 1.00 24.06 397 SER A N 1
ATOM 3153 C CA . SER A 1 397 ? -10.768 47.149 -10.849 1.00 24.06 397 SER A CA 1
ATOM 3154 C C . SER A 1 397 ? -12.022 47.147 -11.750 1.00 24.06 397 SER A C 1
ATOM 3156 O O . SER A 1 397 ? -12.421 48.182 -12.261 1.00 24.06 397 SER A O 1
ATOM 3158 N N . ILE A 1 398 ? -12.722 45.999 -11.671 1.00 26.53 398 ILE A N 1
ATOM 3159 C CA . ILE A 1 398 ? -14.175 45.769 -11.449 1.00 26.53 398 ILE A CA 1
ATOM 3160 C C . ILE A 1 398 ? -15.207 46.012 -12.584 1.00 26.53 398 ILE A C 1
ATOM 3162 O O . ILE A 1 398 ? -15.267 47.068 -13.200 1.00 26.53 398 ILE A O 1
ATOM 3166 N N . ASP A 1 399 ? -16.081 44.994 -12.683 1.00 25.86 399 ASP A N 1
ATOM 3167 C CA . ASP A 1 399 ? -17.463 44.867 -13.192 1.00 25.86 399 ASP A CA 1
ATOM 3168 C C . ASP A 1 399 ? -17.820 44.983 -14.685 1.00 25.86 399 ASP A C 1
ATOM 3170 O O . ASP A 1 399 ? -17.684 46.024 -15.318 1.00 25.86 399 ASP A O 1
ATOM 3174 N N . GLY A 1 400 ? -18.531 43.941 -15.150 1.00 23.97 400 GLY A N 1
ATOM 3175 C CA . GLY A 1 400 ? -19.930 44.121 -15.562 1.00 23.97 400 GLY A CA 1
ATOM 3176 C C . GLY A 1 400 ? -20.324 43.715 -16.989 1.00 23.97 400 GLY A C 1
ATOM 3177 O O . GLY A 1 400 ? -19.961 44.401 -17.933 1.00 23.97 400 GLY A O 1
ATOM 3178 N N . ALA A 1 401 ? -21.199 42.699 -17.061 1.00 26.75 401 ALA A N 1
ATOM 3179 C CA . ALA A 1 401 ? -22.260 42.439 -18.058 1.00 26.75 401 ALA A CA 1
ATOM 3180 C C . ALA A 1 401 ? -21.871 42.207 -19.539 1.00 26.75 401 ALA A C 1
ATOM 3182 O O . ALA A 1 401 ? -21.409 43.110 -20.225 1.00 26.75 401 ALA A O 1
ATOM 3183 N N . GLU A 1 402 ? -22.152 41.013 -20.075 1.00 32.34 402 GLU A N 1
ATOM 3184 C CA . GLU A 1 402 ? -23.479 40.522 -20.509 1.00 32.34 402 GLU A CA 1
ATOM 3185 C C . GLU A 1 402 ? -23.574 38.999 -20.353 1.00 32.34 402 GLU A C 1
ATOM 3187 O O . GLU A 1 402 ? -22.519 38.329 -20.466 1.00 32.34 402 GLU A O 1
#